Protein 4AIE (pdb70)

Solvent-accessible surface area: 21233 Å² total; per-residue (Å²): 114,55,58,30,44,54,3,0,0,0,2,0,4,2,21,5,0,15,10,63,109,39,64,0,35,0,8,0,66,0,0,24,75,66,2,108,19,0,74,99,1,22,5,33,0,0,4,1,1,4,0,8,65,20,60,29,51,9,10,6,12,0,0,14,53,10,76,27,16,15,110,64,7,23,78,49,71,24,0,59,62,0,18,59,78,0,160,119,34,142,2,86,3,0,2,1,5,1,0,0,2,0,0,27,113,14,130,25,0,71,29,0,93,118,20,122,146,34,141,26,17,81,1,4,11,20,80,84,49,69,117,168,86,62,24,34,105,20,133,10,45,7,40,39,32,0,9,84,90,17,140,213,28,23,23,23,14,1,5,0,26,4,48,62,1,0,0,0,18,5,144,21,94,95,0,27,89,78,0,3,83,12,0,35,72,2,7,106,55,55,8,3,0,1,1,0,12,17,0,6,2,2,3,21,46,7,92,142,80,46,64,53,54,5,97,92,1,26,60,16,0,49,63,0,15,155,38,11,10,38,184,84,116,20,0,2,0,0,6,0,100,61,8,66,18,68,35,2,44,70,0,4,26,89,114,81,109,5,8,11,0,5,4,31,6,53,20,15,60,23,8,35,60,117,91,120,94,47,22,20,49,65,116,34,66,42,3,73,1,22,138,12,16,21,75,7,7,54,140,7,65,40,122,90,6,14,5,4,12,26,8,7,4,3,19,6,4,2,5,5,30,35,18,24,28,47,138,135,67,37,46,47,0,4,7,0,3,0,0,0,4,0,1,2,12,0,0,0,5,0,2,10,0,7,0,5,2,4,8,18,10,94,13,186,52,42,119,72,12,54,0,29,24,0,54,49,7,13,83,78,20,72,92,109,65,101,83,86,134,94,5,17,81,4,5,28,37,3,0,21,8,6,2,3,14,0,4,1,7,30,57,110,136,23,0,21,0,8,151,62,121,21,64,12,68,19,7,107,48,43,109,120,12,2,6,99,57,12,54,83,65,115,97,11,4,0,53,12,4,51,92,0,2,115,25,1,78,104,35,87,10,0,7,61,0,95,16,43,67,20,90,155,28,93,86,13,0,0,0,0,36,1,55,48,135,124,131,77,15,0,0,0,0,0,2,8,82,109,106,28,69,4,91,14,135,28,101,16,106,20,26,8,25,13,39,116,112,61,120,57,0,72,110,15,66,0,91,19,6,1,0,2,0,0,91,32,135

InterPro domains:
  IPR006047 Glycosyl hydrolase family 13, catalytic domain [PF00128] (12-466)
  IPR006047 Glycosyl hydrolase family 13, catalytic domain [SM00642] (12-405)
  IPR013780 Glycosyl hydrolase, all-beta [G3DSA:2.60.40.1180] (467-539)
  IPR017853 Glycoside hydrolase superfamily [SSF51445] (3-462)
  IPR045857 Oligo-1,6-glucosidase, domain 2 [G3DSA:3.90.400.10] (104-173)
  IPR056300 Alpha-amylase SusG-like, C-terminal domain [PF23915] (478-534)

Nearest PDB structures (foldseek):
  4aie-assembly1_A  TM=1.002E+00  e=0.000E+00  Lactobacillus acidophilus NCFM
  5do8-assembly1_C  TM=9.602E-01  e=3.079E-74  Listeria monocytogenes EGD-e
  5brp-assembly1_A  TM=9.599E-01  e=5.344E-71  Bacillus licheniformis DSM 13 = ATCC 14580
  5brq-assembly4_D  TM=9.442E-01  e=9.841E-69  Bacillus licheniformis DSM 13 = ATCC 14580
  6k5p-assembly1_A  TM=8.358E-01  e=3.537E-47  Culex quinquefasciatus

Foldseek 3Di:
DQPLLLFAEEEDAQQFEFDDDFPQGGALVRVLVCLVVVLLLPGQEYEYEAQAAAPCLQHRLAHQDLPWGHPVHPGVVSVLVSQVSNVVSNYFYAYAQRAQWHFCNHPLNVQLLVEDPRPSVLQWAKAAADPPHALDQDAALLGDHQWDARVPHRITTGHNYDPRTTGTQLVDPVNLLVSLVSLQVVLVSRGQYYEYEQLQQNLADVNVPRGGPHPCSLVSQQVSLVSHCLPPSHAYEYEHAPDDLVNQLSQCFNVSRGGPTYDYNVCQCQFADPPDDLLRGHAHDLLVVLVVLVCNQPVHDPVGGAYEFEDDDLQWFQNCQQQHPCPPCQFLLLLLSLQVGLLTEHHYYHYQLSLQRQHFAADQDDVLDDRSSLNSVLVVVVVVPDDNRSSSVSCSNTNSVRSRAHAQAAQDDQNNNHPDQHPHGHRPVSHCGHNVNQVVDCLGSSVSSSVSSVCSNPPCLSSDFHWAWDPDADSQKGKIWGHDPPWIKIKIWGSFQAKGKFADPWQWDWDDWNDPDDRDRHIDIAHGGTITMTTTD

Sequence (537 aa):
ASWWKNNAVVYQVYPKSFQDSNGDGIGDLQGIISRLDYLEKLGIDAIWLSPVYQSPGVDNGYDISDYEAIDPQYGTMADMDELISKAKEHHIKIVMDLVVNHTSDQHKWFVEAKKGKDNQYRDYYIWRDPVDEHEPNDLKSAFSGSAWKYDERSGQYYLHFFADQQPDLNWQNTELRQKIYNMMNFWLDKGIGGFRMDVIELIGKDPDKNIRENGPMLHPYLQEMNKATFGKRDVMTVGETWNATPKIAEEYSDPDRHELSMVFQFENQSLDQQPGKEKWDLKPLDLGELKKVLVKWQTKIDFDHAWNSLFWENHDIPRVISRWGNDQEYRVQCAKMFAIILHMMHGTPYIFNGEEIGMTNCPVKNIDEVEDIESINMYNERLAEGYDEEELIHAINVKGRDNARRPMQWNDEKNAGFSEVDPWLSVNPNYKDINVENALADPNSIFYTYQKLIKLRHENPIVVDGDFSLVSNTQDAVLAYYRILNDKKWLVVANLSNEEQNFVSNDQIETILSNYPERNNVQNITLKPYEAFISKVI

CATH classification: 3.20.20.80 (+2 more: 3.90.400.10, 2.60.40.1180)

Radius of gyration: 23.23 Å; Cα contacts (8 Å, |Δi|>4): 1194; chains: 1; bounding box: 54×50×75 Å

Structure (mmCIF, N/CA/C/O backbone):
data_4AIE
#
_entry.id   4AIE
#
_cell.length_a   55.830
_cell.length_b   107.250
_cell.length_c   103.610
_cell.angle_alpha   90.00
_cell.angle_beta   90.00
_cell.angle_gamma   90.00
#
_symmetry.space_group_name_H-M   'P 21 21 2'
#
loop_
_entity.id
_entity.type
_entity.pdbx_description
1 polymer 'GLUCAN 1,6-ALPHA-GLUCOSIDASE'
2 non-polymer '2-(N-MORPHOLINO)-ETHANESULFONIC ACID'
3 non-polymer 'CALCIUM ION'
4 non-polymer GLYCEROL
5 water water
#
loop_
_atom_site.group_PDB
_atom_site.id
_atom_site.type_symbol
_atom_site.label_atom_id
_atom_site.label_alt_id
_atom_site.label_comp_id
_atom_site.label_asym_id
_atom_site.label_entity_id
_atom_site.label_seq_id
_atom_site.pdbx_PDB_ins_code
_atom_site.Cartn_x
_atom_site.Cartn_y
_atom_site.Cartn_z
_atom_site.occupancy
_atom_site.B_iso_or_equiv
_atom_site.auth_seq_id
_atom_site.auth_comp_id
_atom_site.auth_asym_id
_atom_site.auth_atom_id
_atom_site.pdbx_PDB_model_num
ATOM 1 N N . ALA A 1 4 ? -18.293 14.936 15.974 1.00 45.87 2 ALA A N 1
ATOM 2 C CA . ALA A 1 4 ? -16.871 14.801 16.294 1.00 65.43 2 ALA A CA 1
ATOM 3 C C . ALA A 1 4 ? -16.403 15.966 17.159 1.00 42.85 2 ALA A C 1
ATOM 4 O O . ALA A 1 4 ? -16.651 17.134 16.838 1.00 38.85 2 ALA A O 1
ATOM 10 N N . SER A 1 5 ? -15.720 15.645 18.252 1.00 32.03 3 SER A N 1
ATOM 11 C CA . SER A 1 5 ? -15.270 16.684 19.173 1.00 44.85 3 SER A CA 1
ATOM 12 C C . SER A 1 5 ? -14.376 17.690 18.452 1.00 22.00 3 SER A C 1
ATOM 13 O O . SER A 1 5 ? -13.536 17.333 17.622 1.00 24.38 3 SER A O 1
ATOM 21 N N . TRP A 1 6 ? -14.583 18.959 18.773 1.00 18.27 4 TRP A N 1
ATOM 22 C CA . TRP A 1 6 ? -14.079 20.050 17.965 1.00 21.10 4 TRP A CA 1
ATOM 23 C C . TRP A 1 6 ? -12.551 20.013 17.813 1.00 16.57 4 TRP A C 1
ATOM 24 O O . TRP A 1 6 ? -12.032 20.440 16.792 1.00 17.23 4 TRP A O 1
ATOM 45 N N . TRP A 1 7 ? -11.842 19.492 18.816 1.00 10.92 5 TRP A N 1
ATOM 46 C CA . TRP A 1 7 ? -10.367 19.550 18.790 1.00 14.21 5 TRP A CA 1
ATOM 47 C C . TRP A 1 7 ? -9.723 18.519 17.855 1.00 11.25 5 TRP A C 1
ATOM 48 O O . TRP A 1 7 ? -8.538 18.636 17.526 1.00 11.96 5 TRP A O 1
ATOM 69 N N . LYS A 1 8 ? -10.498 17.531 17.417 1.00 11.17 6 LYS A N 1
ATOM 70 C CA . LYS A 1 8 ? -10.018 16.564 16.426 1.00 15.81 6 LYS A CA 1
ATOM 71 C C . LYS A 1 8 ? -9.678 17.240 15.122 1.00 17.40 6 LYS A C 1
ATOM 72 O O . LYS A 1 8 ? -8.769 16.809 14.421 1.00 14.17 6 LYS A O 1
ATOM 91 N N . ASN A 1 9 ? -10.437 18.292 14.829 1.00 12.49 7 ASN A N 1
ATOM 92 C CA A ASN A 1 9 ? -10.351 19.038 13.576 0.60 20.26 7 ASN A CA 1
ATOM 93 C CA B ASN A 1 9 ? -10.337 19.036 13.579 0.40 20.23 7 ASN A CA 1
ATOM 94 C C . ASN A 1 9 ? -9.491 20.305 13.703 1.00 18.62 7 ASN A C 1
ATOM 95 O O . ASN A 1 9 ? -9.282 21.015 12.723 1.00 15.12 7 ASN A O 1
ATOM 114 N N . ALA A 1 10 ? -9.012 20.593 14.916 1.00 9.33 8 ALA A N 1
ATOM 115 C CA . ALA A 1 10 ? -8.409 21.877 15.226 1.00 10.14 8 ALA A CA 1
ATOM 116 C C . ALA A 1 10 ? -6.919 21.948 14.997 1.00 11.36 8 ALA A C 1
ATOM 117 O O . ALA A 1 10 ? -6.226 20.947 15.002 1.00 12.25 8 ALA A O 1
ATOM 124 N N . VAL A 1 11 ? -6.438 23.170 14.844 1.00 14.85 9 VAL A N 1
ATOM 125 C CA . VAL A 1 11 ? -5.022 23.455 14.940 1.00 12.66 9 VAL A CA 1
ATOM 126 C C . VAL A 1 11 ? -4.824 24.428 16.102 1.00 11.52 9 VAL A C 1
ATOM 127 O O . VAL A 1 11 ? -5.518 25.455 16.217 1.00 9.35 9 VAL A O 1
ATOM 140 N N . VAL A 1 12 ? -3.902 24.070 16.988 1.00 9.89 10 VAL A N 1
ATOM 141 C CA . VAL A 1 12 ? -3.616 24.864 18.178 1.00 8.56 10 VAL A CA 1
ATOM 142 C C . VAL A 1 12 ? -2.338 25.664 17.995 1.00 7.88 10 VAL A C 1
ATOM 143 O O . VAL A 1 12 ? -1.387 25.172 17.401 1.00 9.99 10 VAL A O 1
ATOM 156 N N . TYR A 1 13 ? -2.339 26.909 18.486 1.00 9.03 11 TYR A N 1
ATOM 157 C CA . TYR A 1 13 ? -1.183 27.809 18.399 1.00 7.89 11 TYR A CA 1
ATOM 158 C C . TYR A 1 13 ? -0.739 28.175 19.815 1.00 7.42 11 TYR A C 1
ATOM 159 O O . TYR A 1 13 ? -1.557 28.625 20.630 1.00 7.82 11 TYR A O 1
ATOM 177 N N . GLN A 1 14 ? 0.529 27.941 20.140 1.00 8.89 12 GLN A N 1
ATOM 178 C CA . GLN A 1 14 ? 1.016 28.274 21.480 1.00 7.84 12 GLN A CA 1
ATOM 179 C C . GLN A 1 14 ? 1.591 29.685 21.532 1.00 9.40 12 GLN A C 1
ATOM 180 O O . GLN A 1 14 ? 2.529 30.024 20.795 1.00 9.64 12 GLN A O 1
ATOM 194 N N . VAL A 1 15 ? 1.013 30.509 22.396 1.00 7.78 13 VAL A N 1
ATOM 195 C CA . VAL A 1 15 ? 1.564 31.827 22.681 1.00 9.46 13 VAL A CA 1
ATOM 196 C C . VAL A 1 15 ? 2.323 31.772 23.991 1.00 14.16 13 VAL A C 1
ATOM 197 O O . VAL A 1 15 ? 1.776 31.350 25.011 1.00 9.89 13 VAL A O 1
ATOM 210 N N . TYR A 1 16 ? 3.596 32.161 23.937 1.00 12.59 14 TYR A N 1
ATOM 211 C CA . TYR A 1 16 ? 4.410 32.402 25.133 1.00 11.78 14 TYR A CA 1
ATOM 212 C C . TYR A 1 16 ? 4.279 33.900 25.486 1.00 13.28 14 TYR A C 1
ATOM 213 O O . TYR A 1 16 ? 4.882 34.740 24.843 1.00 13.52 14 TYR A O 1
ATOM 231 N N . PRO A 1 17 ? 3.467 34.236 26.501 1.00 9.51 15 PRO A N 1
ATOM 232 C CA . PRO A 1 17 ? 2.948 35.615 26.582 1.00 7.57 15 PRO A CA 1
ATOM 233 C C . PRO A 1 17 ? 4.007 36.701 26.809 1.00 10.69 15 PRO A C 1
ATOM 234 O O . PRO A 1 17 ? 3.858 37.801 26.262 1.00 8.36 15 PRO A O 1
ATOM 245 N N . LYS A 1 18 ? 5.041 36.406 27.591 1.00 10.37 16 LYS A N 1
ATOM 246 C CA . LYS A 1 18 ? 6.096 37.377 27.881 1.00 18.17 16 LYS A CA 1
ATOM 247 C C . LYS A 1 18 ? 6.796 37.825 26.628 1.00 10.60 16 LYS A C 1
ATOM 248 O O . LYS A 1 18 ? 7.420 38.883 26.623 1.00 13.34 16 LYS A O 1
ATOM 267 N N . SER A 1 19 ? 6.781 36.975 25.611 1.00 11.77 17 SER A N 1
ATOM 268 C CA . SER A 1 19 ? 7.550 37.222 24.395 1.00 9.82 17 SER A CA 1
ATOM 269 C C . SER A 1 19 ? 6.717 37.449 23.130 1.00 10.87 17 SER A C 1
ATOM 270 O O . SER A 1 19 ? 7.276 37.503 22.029 1.00 14.61 17 SER A O 1
ATOM 278 N N . PHE A 1 20 ? 5.399 37.561 23.252 1.00 10.00 18 PHE A N 1
ATOM 279 C CA . PHE A 1 20 ? 4.570 37.654 22.051 1.00 7.25 18 PHE A CA 1
ATOM 280 C C . PHE A 1 20 ? 4.398 39.099 21.546 1.00 12.58 18 PHE A C 1
ATOM 281 O O . PHE A 1 20 ? 4.827 39.427 20.446 1.00 12.22 18 PHE A O 1
ATOM 298 N N . GLN A 1 21 ? 3.809 39.963 22.361 1.00 14.13 19 GLN A N 1
ATOM 299 C CA . GLN A 1 21 ? 3.585 41.361 21.976 1.00 10.99 19 GLN A CA 1
ATOM 300 C C . GLN A 1 21 ? 3.416 42.278 23.193 1.00 13.64 19 GLN A C 1
ATOM 301 O O . GLN A 1 21 ? 2.445 42.147 23.966 1.00 14.49 19 GLN A O 1
ATOM 315 N N . ASP A 1 22 ? 4.376 43.181 23.374 1.00 14.89 20 ASP A N 1
ATOM 316 C CA . ASP A 1 22 ? 4.305 44.245 24.388 1.00 13.25 20 ASP A CA 1
ATOM 317 C C . ASP A 1 22 ? 3.374 45.307 23.830 1.00 17.88 20 ASP A C 1
ATOM 318 O O . ASP A 1 22 ? 3.476 45.669 22.657 1.00 16.30 20 ASP A O 1
ATOM 327 N N . SER A 1 23 ? 2.443 45.790 24.645 1.00 21.69 21 SER A N 1
ATOM 328 C CA . SER A 1 23 ? 1.533 46.828 24.177 1.00 23.01 21 SER A CA 1
ATOM 329 C C . SER A 1 23 ? 1.609 48.080 25.030 1.00 26.19 21 SER A C 1
ATOM 330 O O . SER A 1 23 ? 0.974 49.080 24.702 1.00 25.17 21 SER A O 1
ATOM 338 N N . ASN A 1 24 ? 2.388 48.047 26.111 1.00 21.32 22 ASN A N 1
ATOM 339 C CA . ASN A 1 24 ? 2.425 49.192 27.008 1.00 20.90 22 ASN A CA 1
ATOM 340 C C . ASN A 1 24 ? 3.844 49.658 27.383 1.00 25.90 22 ASN A C 1
ATOM 341 O O . ASN A 1 24 ? 4.015 50.430 28.306 1.00 31.14 22 ASN A O 1
ATOM 352 N N . GLY A 1 25 ? 4.854 49.175 26.673 1.00 23.52 23 GLY A N 1
ATOM 353 C CA . GLY A 1 25 ? 6.183 49.758 26.741 1.00 17.56 23 GLY A CA 1
ATOM 354 C C . GLY A 1 25 ? 7.023 49.384 27.936 1.00 21.21 23 GLY A C 1
ATOM 355 O O . GLY A 1 25 ? 7.827 50.185 28.398 1.00 22.81 23 GLY A O 1
ATOM 359 N N . ASP A 1 26 ? 6.849 48.183 28.467 1.00 17.83 24 ASP A N 1
ATOM 360 C CA . ASP A 1 26 ? 7.718 47.742 29.541 1.00 17.89 24 ASP A CA 1
ATOM 361 C C . ASP A 1 26 ? 8.632 46.612 29.079 1.00 15.67 24 ASP A C 1
ATOM 362 O O . ASP A 1 26 ? 9.362 46.075 29.875 1.00 14.41 24 ASP A O 1
ATOM 371 N N . GLY A 1 27 ? 8.593 46.239 27.799 1.00 19.34 25 GLY A N 1
ATOM 372 C CA . GLY A 1 27 ? 9.508 45.220 27.308 1.00 17.01 25 GLY A CA 1
ATOM 373 C C . GLY A 1 27 ? 9.053 43.796 27.589 1.00 14.87 25 GLY A C 1
ATOM 374 O O . GLY A 1 27 ? 9.783 42.835 27.329 1.00 15.28 25 GLY A O 1
ATOM 378 N N . ILE A 1 28 ? 7.846 43.667 28.120 1.00 16.92 26 ILE A N 1
ATOM 379 C CA . ILE A 1 28 ? 7.269 42.371 28.453 1.00 17.95 26 ILE A CA 1
ATOM 380 C C . ILE A 1 28 ? 5.981 42.177 27.682 1.00 15.43 26 ILE A C 1
ATOM 381 O O . ILE A 1 28 ? 5.139 43.029 27.709 1.00 17.40 26 ILE A O 1
ATOM 397 N N . GLY A 1 29 ? 5.813 41.070 26.973 1.00 16.11 27 GLY A N 1
ATOM 398 C CA . GLY A 1 29 ? 4.538 40.814 26.316 1.00 15.02 27 GLY A CA 1
ATOM 399 C C . GLY A 1 29 ? 3.365 40.731 27.292 1.00 11.09 27 GLY A C 1
ATOM 400 O O . GLY A 1 29 ? 3.517 40.290 28.414 1.00 12.32 27 GLY A O 1
ATOM 404 N N . ASP A 1 30 ? 2.183 41.139 26.847 1.00 13.15 28 ASP A N 1
ATOM 405 C CA . ASP A 1 30 ? 1.029 41.225 27.725 1.00 11.86 28 ASP A CA 1
ATOM 406 C C . ASP A 1 30 ? -0.265 40.822 27.005 1.00 14.60 28 ASP A C 1
ATOM 407 O O . ASP A 1 30 ? -0.277 40.557 25.803 1.00 9.41 28 ASP A O 1
ATOM 416 N N . LEU A 1 31 ? -1.355 40.786 27.761 1.00 12.34 29 LEU A N 1
ATOM 417 C CA . LEU A 1 31 ? -2.624 40.298 27.251 1.00 12.26 29 LEU A CA 1
ATOM 418 C C . LEU A 1 31 ? -3.228 41.196 26.178 1.00 15.36 29 LEU A C 1
ATOM 419 O O . LEU A 1 31 ? -3.804 40.705 25.197 1.00 12.27 29 LEU A O 1
ATOM 435 N N . GLN A 1 32 ? -3.102 42.509 26.342 1.00 13.38 30 GLN A N 1
ATOM 436 C CA . GLN A 1 32 ? -3.646 43.411 25.341 1.00 13.39 30 GLN A CA 1
ATOM 437 C C . GLN A 1 32 ? -2.853 43.230 24.043 1.00 12.88 30 GLN A C 1
ATOM 438 O O . GLN A 1 32 ? -3.403 43.340 22.946 1.00 13.82 30 GLN A O 1
ATOM 452 N N . GLY A 1 33 ? -1.563 42.923 24.175 1.00 13.65 31 GLY A N 1
ATOM 453 C CA . GLY A 1 33 ? -0.727 42.658 23.014 1.00 14.24 31 GLY A CA 1
ATOM 454 C C . GLY A 1 33 ? -1.244 41.461 22.237 1.00 13.85 31 GLY A C 1
ATOM 455 O O . GLY A 1 33 ? -1.322 41.500 20.999 1.00 11.79 31 GLY A O 1
ATOM 459 N N . ILE A 1 34 ? -1.634 40.404 22.953 1.00 12.61 32 ILE A N 1
ATOM 460 C CA . ILE A 1 34 ? -2.165 39.210 22.291 1.00 10.12 32 ILE A CA 1
ATOM 461 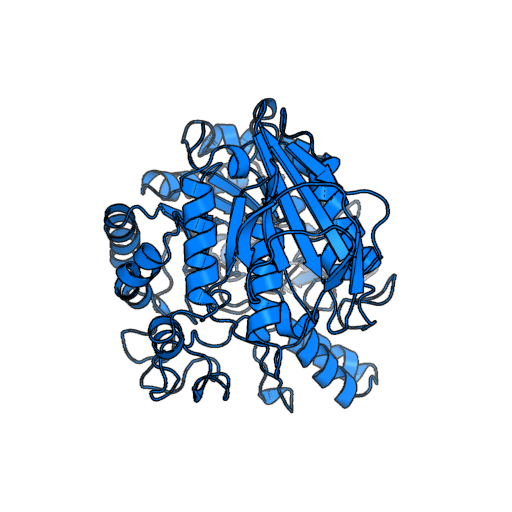C C . ILE A 1 34 ? -3.471 39.572 21.609 1.00 12.49 32 ILE A C 1
ATOM 462 O O . ILE A 1 34 ? -3.680 39.234 20.453 1.00 12.03 32 ILE A O 1
ATOM 478 N N . ILE A 1 35 ? -4.343 40.273 22.324 1.00 10.23 33 ILE A N 1
ATOM 479 C CA . ILE A 1 35 ? -5.587 40.739 21.745 1.00 12.05 33 ILE A CA 1
ATOM 480 C C . ILE A 1 35 ? -5.347 41.502 20.425 1.00 15.22 33 ILE A C 1
ATOM 481 O O . ILE A 1 35 ? -6.076 41.310 19.452 1.00 12.18 33 ILE A O 1
ATOM 497 N N . SER A 1 36 ? -4.309 42.337 20.378 1.00 13.06 34 SER A N 1
ATOM 498 C CA . SER A 1 36 ? -4.070 43.154 19.203 1.00 12.42 34 SER A CA 1
ATOM 499 C C . SER A 1 36 ? -3.592 42.319 18.022 1.00 18.04 34 SER A C 1
ATOM 500 O O . SER A 1 36 ? -3.494 42.832 16.920 1.00 17.01 34 SER A O 1
ATOM 508 N N . ARG A 1 37 ? -3.275 41.038 18.241 1.00 13.12 35 ARG A N 1
ATOM 509 C CA . ARG A 1 37 ? -2.796 40.193 17.144 1.00 10.91 35 ARG A CA 1
ATOM 510 C C . ARG A 1 37 ? -3.781 39.056 16.778 1.00 16.22 35 ARG A C 1
ATOM 511 O O . ARG A 1 37 ? -3.425 38.109 16.038 1.00 14.42 35 ARG A O 1
ATOM 532 N N . LEU A 1 38 ? -5.011 39.141 17.279 1.00 15.03 36 LEU A N 1
ATOM 533 C CA . LEU A 1 38 ? -6.010 38.118 16.973 1.00 11.23 36 LEU A CA 1
ATOM 534 C C . LEU A 1 38 ? -6.395 38.068 15.473 1.00 12.90 36 LEU A C 1
ATOM 535 O O . LEU A 1 38 ? -6.734 36.997 14.966 1.00 14.37 36 LEU A O 1
ATOM 551 N N . ASP A 1 39 ? -6.340 39.209 14.773 1.00 9.95 37 ASP A N 1
ATOM 552 C CA . ASP A 1 39 ? -6.638 39.253 13.325 1.00 14.66 37 ASP A CA 1
ATOM 553 C C . ASP A 1 39 ? -5.625 38.406 12.574 1.00 14.87 37 ASP A C 1
ATOM 554 O O . ASP A 1 39 ? -5.980 37.652 11.668 1.00 14.26 37 ASP A O 1
ATOM 563 N N . TYR A 1 40 ? -4.358 38.562 12.956 1.00 13.53 38 TYR A N 1
ATOM 564 C CA . TYR A 1 40 ? -3.276 37.776 12.391 1.00 14.90 38 TYR A CA 1
ATOM 565 C C . TYR A 1 40 ? -3.486 36.281 12.621 1.00 11.86 38 TYR A C 1
ATOM 566 O O . TYR A 1 40 ? -3.379 35.480 11.699 1.00 13.97 38 TYR A O 1
ATOM 584 N N . LEU A 1 41 ? -3.782 35.888 13.850 1.00 14.56 39 LEU A N 1
ATOM 585 C CA . LEU A 1 41 ? -3.991 34.470 14.129 1.00 11.03 39 LEU A CA 1
ATOM 586 C C . LEU A 1 41 ? -5.202 33.902 13.382 1.00 11.62 39 LEU A C 1
ATOM 587 O O . LEU A 1 41 ? -5.204 32.733 12.989 1.00 11.05 39 LEU A O 1
ATOM 603 N N . GLU A 1 42 ? -6.238 34.719 13.178 1.00 13.64 40 GLU A N 1
ATOM 604 C CA . GLU A 1 42 ? -7.389 34.250 12.426 1.00 9.31 40 GLU A CA 1
ATOM 605 C C . GLU A 1 42 ? -6.990 34.105 10.964 1.00 13.04 40 GLU A C 1
ATOM 606 O O . GLU A 1 42 ? -7.393 33.171 10.301 1.00 10.17 40 GLU A O 1
ATOM 618 N N . LYS A 1 43 ? -6.167 35.010 10.469 1.00 12.02 41 LYS A N 1
ATOM 619 C CA . LYS A 1 43 ? -5.689 34.895 9.094 1.00 14.88 41 LYS A CA 1
ATOM 620 C C . LYS A 1 43 ? -4.945 33.583 8.909 1.00 14.27 41 LYS A C 1
ATOM 621 O O . LYS A 1 43 ? -5.122 32.872 7.898 1.00 9.31 41 LYS A O 1
ATOM 640 N N . LEU A 1 44 ? -4.103 33.245 9.883 1.00 10.73 42 LEU A N 1
ATOM 641 C CA . LEU A 1 44 ? -3.355 31.996 9.800 1.00 7.85 42 LEU A CA 1
ATOM 642 C C . LEU A 1 44 ? -4.367 30.844 9.820 1.00 12.74 42 LEU A C 1
ATOM 643 O O . LEU A 1 44 ? -4.206 29.834 9.111 1.00 12.38 42 LEU A O 1
ATOM 659 N N . GLY A 1 45 ? -5.421 31.013 10.621 1.00 8.43 43 GLY A N 1
ATOM 660 C CA . GLY A 1 45 ? -6.539 30.079 10.629 1.00 11.90 43 GLY A CA 1
ATOM 661 C C . GLY A 1 45 ? -6.579 29.130 11.819 1.00 13.49 43 GLY A C 1
ATOM 662 O O . GLY A 1 45 ? -7.260 28.110 11.777 1.00 12.72 43 GLY A O 1
ATOM 666 N N . ILE A 1 46 ? -5.853 29.448 12.885 1.00 10.52 44 ILE A N 1
ATOM 667 C CA . ILE A 1 46 ? -5.812 28.554 14.042 1.00 10.06 44 ILE A CA 1
ATOM 668 C C . ILE A 1 46 ? -7.113 28.632 14.851 1.00 9.27 44 ILE A C 1
ATOM 669 O O . ILE A 1 46 ? -7.861 29.602 14.760 1.00 10.33 44 ILE A O 1
ATOM 685 N N . ASP A 1 47 ? -7.391 27.574 15.598 1.00 11.91 45 ASP A N 1
ATOM 686 C CA . ASP A 1 47 ? -8.679 27.381 16.273 1.00 11.32 45 ASP A CA 1
ATOM 687 C C . ASP A 1 47 ? -8.621 27.579 17.771 1.00 11.61 45 ASP A C 1
ATOM 688 O O . ASP A 1 47 ? -9.654 27.714 18.441 1.00 10.15 45 ASP A O 1
ATOM 697 N N . ALA A 1 48 ? -7.419 27.544 18.314 1.00 10.00 46 ALA A N 1
ATOM 698 C CA . ALA A 1 48 ? -7.245 27.709 19.750 1.00 10.18 46 ALA A CA 1
ATOM 699 C C . ALA A 1 48 ? -5.833 28.186 20.056 1.00 8.96 46 ALA A C 1
ATOM 700 O O . ALA A 1 48 ? -4.877 27.807 19.372 1.00 11.73 46 ALA A O 1
ATOM 707 N N . ILE A 1 49 ? -5.719 29.031 21.073 1.00 8.41 47 ILE A N 1
ATOM 708 C CA . ILE A 1 49 ? -4.422 29.441 21.584 1.00 12.74 47 ILE A CA 1
ATOM 709 C C . ILE A 1 49 ? -4.152 28.700 22.879 1.00 9.60 47 ILE A C 1
ATOM 710 O O . ILE A 1 49 ? -4.919 28.831 23.833 1.00 8.44 47 ILE A O 1
ATOM 726 N N . TRP A 1 50 ? -3.076 27.912 22.926 1.00 11.23 48 TRP A N 1
ATOM 727 C CA . TRP A 1 50 ? -2.529 27.493 24.226 1.00 7.47 48 TRP A CA 1
ATOM 728 C C . TRP A 1 50 ? -1.706 28.647 24.767 1.00 9.41 48 TRP A C 1
ATOM 729 O O . TRP A 1 50 ? -0.668 29.009 24.217 1.00 8.32 48 TRP A O 1
ATOM 750 N N . LEU A 1 51 ? -2.206 29.237 25.845 1.00 9.34 49 LEU A N 1
ATOM 751 C CA . LEU A 1 51 ? -1.570 30.359 26.489 1.00 10.84 49 LEU A CA 1
ATOM 752 C C . LEU A 1 51 ? -0.674 29.837 27.632 1.00 11.63 49 LEU A C 1
ATOM 753 O O . LEU A 1 51 ? -1.158 29.226 28.570 1.00 9.84 49 LEU A O 1
ATOM 769 N N . SER A 1 52 ? 0.632 30.036 27.531 1.00 9.78 50 SER A N 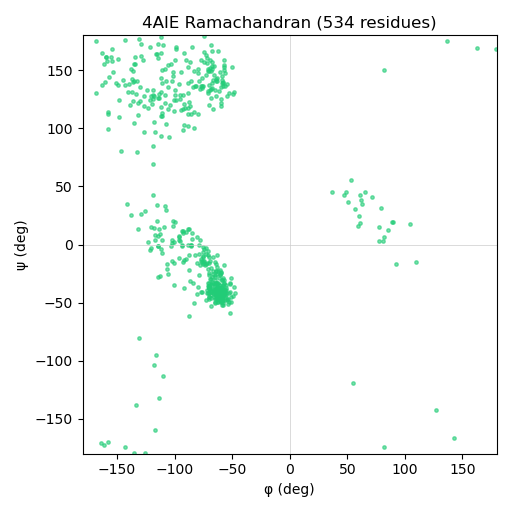1
ATOM 770 C CA . SER A 1 52 ? 1.520 29.712 28.651 1.00 11.32 50 SER A CA 1
ATOM 771 C C . SER A 1 52 ? 1.129 30.600 29.825 1.00 9.71 50 SER A C 1
ATOM 772 O O . SER A 1 52 ? 0.368 31.550 29.651 1.00 8.76 50 SER A O 1
ATOM 780 N N . PRO A 1 53 ? 1.624 30.276 31.033 1.00 8.76 51 PRO A N 1
ATOM 781 C CA . PRO A 1 53 ? 1.026 30.807 32.270 1.00 10.77 51 PRO A CA 1
ATOM 782 C C . PRO A 1 53 ? 1.080 32.339 32.362 1.00 12.20 51 PRO A C 1
ATOM 783 O O . PRO A 1 53 ? 2.127 32.938 32.112 1.00 9.93 51 PRO A O 1
ATOM 794 N N . VAL A 1 54 ? -0.055 32.944 32.699 1.00 8.39 52 VAL A N 1
ATOM 795 C CA . VAL A 1 54 ? -0.136 34.374 32.972 1.00 9.80 52 VAL A CA 1
ATOM 796 C C . VAL A 1 54 ? -0.585 34.667 34.414 1.00 11.96 52 VAL A C 1
ATOM 797 O O . VAL A 1 54 ? -0.931 35.798 34.741 1.00 12.51 52 VAL A O 1
ATOM 810 N N . TYR A 1 55 ? -0.544 33.658 35.277 1.00 10.73 53 TYR A N 1
ATOM 811 C CA . TYR A 1 55 ? -0.950 33.828 36.668 1.00 9.63 53 TYR A CA 1
ATOM 812 C C . TYR A 1 55 ? 0.132 34.542 37.464 1.00 12.16 53 TYR A C 1
ATOM 813 O O . TYR A 1 55 ? 1.317 34.510 37.099 1.00 10.24 53 TYR A O 1
ATOM 831 N N . GLN A 1 56 ? -0.278 35.131 38.583 1.00 9.88 54 GLN A N 1
ATOM 832 C CA . GLN A 1 56 ? 0.641 35.725 39.542 1.00 9.72 54 GLN A CA 1
ATOM 833 C C . GLN A 1 56 ? 1.775 34.746 39.852 1.00 9.00 54 GLN A C 1
ATOM 834 O O . GLN A 1 56 ? 1.536 33.571 40.135 1.00 10.83 54 GLN A O 1
ATOM 848 N N . SER A 1 57 ? 3.004 35.241 39.796 1.00 10.49 55 SER A N 1
ATOM 849 C CA . SER A 1 57 ? 4.191 34.389 39.803 1.00 8.36 55 SER A CA 1
ATOM 850 C C . SER A 1 57 ? 5.430 35.234 40.028 1.00 11.73 55 SER A C 1
ATOM 851 O O . SER A 1 57 ? 5.604 36.224 39.351 1.00 10.66 55 SER A O 1
ATOM 859 N N . PRO A 1 58 ? 6.299 34.831 40.977 1.00 12.49 56 PRO A N 1
ATOM 860 C CA . PRO A 1 58 ? 7.608 35.484 41.149 1.00 15.72 56 PRO A CA 1
ATOM 861 C C . PRO A 1 58 ? 8.540 35.298 39.939 1.00 16.09 56 PRO A C 1
ATOM 862 O O . PRO A 1 58 ? 9.525 36.004 39.850 1.00 12.75 56 PRO A O 1
ATOM 873 N N . GLY A 1 59 ? 8.257 34.369 39.028 1.00 11.33 57 GLY A N 1
ATOM 874 C CA . GLY A 1 59 ? 9.033 34.303 37.796 1.00 10.77 57 GLY A CA 1
ATOM 875 C C . GLY A 1 59 ? 10.335 33.505 37.868 1.00 14.24 57 GLY A C 1
ATOM 876 O O . GLY A 1 59 ? 11.135 33.583 36.958 1.00 14.32 57 GLY A O 1
ATOM 880 N N . VAL A 1 60 ? 10.547 32.729 38.926 1.00 11.27 58 VAL A N 1
ATOM 881 C CA . VAL A 1 60 ? 11.773 31.943 39.052 1.00 13.13 58 VAL A CA 1
ATOM 882 C C . VAL A 1 60 ? 11.860 30.975 37.875 1.00 14.92 58 VAL A C 1
ATOM 883 O O . VAL A 1 60 ? 12.935 30.739 37.337 1.00 8.50 58 VAL A O 1
ATOM 896 N N . ASP A 1 61 ? 10.720 30.416 37.477 1.00 9.82 59 ASP A N 1
ATOM 897 C CA . ASP A 1 61 ? 10.658 29.571 36.277 1.00 9.52 59 ASP A CA 1
ATOM 898 C C . ASP A 1 61 ? 9.710 30.213 35.270 1.00 14.27 59 ASP A C 1
ATOM 899 O O . ASP A 1 61 ? 8.887 29.535 34.653 1.00 9.21 59 ASP A O 1
ATOM 908 N N . ASN A 1 62 ? 9.826 31.533 35.132 1.00 8.87 60 ASN A N 1
ATOM 909 C CA . ASN A 1 62 ? 9.088 32.301 34.133 1.00 10.69 60 ASN A CA 1
ATOM 910 C C . ASN A 1 62 ? 7.607 31.993 34.038 1.00 14.86 60 ASN A C 1
ATOM 911 O O . ASN A 1 62 ? 7.041 31.899 32.939 1.00 13.43 60 ASN A O 1
ATOM 922 N N . GLY A 1 63 ? 6.978 31.848 35.194 1.00 11.15 61 GLY A N 1
ATOM 923 C CA . GLY A 1 63 ? 5.532 31.728 35.262 1.00 8.15 61 GLY A CA 1
ATOM 924 C C . GLY A 1 63 ? 5.036 30.346 35.657 1.00 8.95 61 GLY A C 1
ATOM 925 O O . GLY A 1 63 ? 3.867 30.190 35.997 1.00 7.05 61 GLY A O 1
ATOM 929 N N . TYR A 1 64 ? 5.898 29.327 35.593 1.00 8.76 62 TYR A N 1
ATOM 930 C CA . TYR A 1 64 ? 5.486 27.994 36.024 1.00 11.93 62 TYR A CA 1
ATOM 931 C C . TYR A 1 64 ? 5.640 27.791 37.539 1.00 9.28 62 TYR A C 1
ATOM 932 O O . TYR A 1 64 ? 5.443 26.689 38.043 1.00 10.37 62 TYR A O 1
ATOM 950 N N . ASP A 1 65 ? 6.019 28.863 38.241 1.00 7.94 63 ASP A N 1
ATOM 951 C CA . ASP A 1 65 ? 6.019 28.905 39.713 1.00 10.11 63 ASP A CA 1
ATOM 952 C C . ASP A 1 65 ? 4.932 29.894 40.129 1.00 9.24 63 ASP A C 1
ATOM 953 O O . ASP A 1 65 ? 5.158 31.108 40.200 1.00 9.64 63 ASP A O 1
ATOM 962 N N . ILE A 1 66 ? 3.741 29.357 40.368 1.00 9.41 64 ILE A N 1
ATOM 963 C CA . ILE A 1 66 ? 2.539 30.167 40.540 1.00 9.05 64 ILE A CA 1
ATOM 964 C C . ILE A 1 66 ? 2.247 30.433 42.025 1.00 8.98 64 ILE A C 1
ATOM 965 O O . ILE A 1 66 ? 2.174 29.513 42.816 1.00 9.23 64 ILE A O 1
ATOM 981 N N . SER A 1 67 ? 2.110 31.707 42.382 1.00 12.46 65 SER A N 1
ATOM 982 C CA . SER A 1 67 ? 1.758 32.097 43.741 1.00 13.14 65 SER A CA 1
ATOM 983 C C . SER A 1 67 ? 0.259 32.371 43.955 1.00 14.75 65 SER A C 1
ATOM 984 O O . SER A 1 67 ? -0.171 32.506 45.096 1.00 9.92 65 SER A O 1
ATOM 992 N N . ASP A 1 68 ? -0.526 32.457 42.875 1.00 10.35 66 ASP A N 1
ATOM 993 C CA . ASP A 1 68 ? -1.996 32.586 42.998 1.00 11.11 66 ASP A CA 1
ATOM 994 C C . ASP A 1 68 ? -2.648 32.122 41.714 1.00 10.77 66 ASP A C 1
ATOM 995 O O . ASP A 1 68 ? -2.491 32.764 40.695 1.00 9.47 66 ASP A O 1
ATOM 1004 N N . TYR A 1 69 ? -3.377 31.009 41.775 1.00 11.29 67 TYR A N 1
ATOM 1005 C CA . TYR A 1 69 ? -3.965 30.393 40.588 1.00 11.65 67 TYR A CA 1
ATOM 1006 C C . TYR A 1 69 ? -5.105 31.203 39.993 1.00 15.81 67 TYR A C 1
ATOM 1007 O O . TYR A 1 69 ? -5.544 30.936 38.863 1.00 11.26 67 TYR A O 1
ATOM 1025 N N . GLU A 1 70 ? -5.635 32.156 40.760 1.00 9.34 68 GLU A N 1
ATOM 1026 C CA . GLU A 1 70 ? -6.856 32.821 40.338 1.00 10.36 68 GLU A CA 1
ATOM 1027 C C . GLU A 1 70 ? -6.646 34.324 40.308 1.00 12.73 68 GLU A C 1
ATOM 1028 O O . GLU A 1 70 ? -7.574 35.097 40.463 1.00 14.91 68 GLU A O 1
ATOM 1040 N N . ALA A 1 71 ? -5.403 34.712 40.060 1.00 11.68 69 ALA A N 1
ATOM 1041 C CA . ALA A 1 71 ? -5.021 36.100 39.851 1.00 13.47 69 ALA A CA 1
ATOM 1042 C C . ALA A 1 71 ? -4.054 36.188 38.653 1.00 15.16 69 ALA A C 1
ATOM 1043 O O . ALA A 1 71 ? -3.149 35.355 38.490 1.00 12.68 69 ALA A O 1
ATOM 1050 N N . ILE A 1 72 ? -4.234 37.223 37.843 1.00 15.71 70 ILE A N 1
ATOM 1051 C CA . ILE A 1 72 ? -3.394 37.488 36.695 1.00 11.76 70 ILE A CA 1
ATOM 1052 C C . ILE A 1 72 ? -2.180 38.243 37.156 1.00 13.76 70 ILE A C 1
ATOM 1053 O O . ILE A 1 72 ? -2.289 39.164 37.969 1.00 13.90 70 ILE A O 1
ATOM 1069 N N . ASP A 1 73 ? -1.005 37.853 36.683 1.00 12.84 71 ASP A N 1
ATOM 1070 C CA . ASP A 1 73 ? 0.181 38.584 37.102 1.00 13.64 71 ASP A CA 1
ATOM 1071 C C . ASP A 1 73 ? 0.131 40.003 36.506 1.00 15.58 71 ASP A C 1
ATOM 1072 O O . ASP A 1 73 ? -0.225 40.169 35.347 1.00 15.56 71 ASP A O 1
ATOM 1081 N N . PRO A 1 74 ? 0.435 41.031 37.321 1.00 19.16 72 PRO A N 1
ATOM 1082 C CA . PRO A 1 74 ? 0.234 42.393 36.818 1.00 19.68 72 PRO A CA 1
ATOM 1083 C C . PRO A 1 74 ? 1.105 42.725 35.614 1.00 13.21 72 PRO A C 1
ATOM 1084 O O . PRO A 1 74 ? 0.755 43.630 34.870 1.00 17.27 72 PRO A O 1
ATOM 1095 N N . GLN A 1 75 ? 2.181 41.988 35.380 1.00 12.74 73 GLN A N 1
ATOM 1096 C CA . GLN A 1 75 ? 2.972 42.261 34.198 1.00 15.66 73 GLN A CA 1
ATOM 1097 C C . GLN A 1 75 ? 2.249 41.892 32.896 1.00 13.90 73 GLN A C 1
ATOM 1098 O O . GLN A 1 75 ? 2.665 42.325 31.830 1.00 18.80 73 GLN A O 1
ATOM 1112 N N . TYR A 1 76 ? 1.159 41.133 32.976 1.00 12.34 74 TYR A N 1
ATOM 1113 C CA . TYR A 1 76 ? 0.373 40.830 31.776 1.00 15.05 74 TYR A CA 1
ATOM 1114 C C . TYR A 1 76 ? -0.913 41.659 31.649 1.00 15.41 74 TYR A C 1
ATOM 1115 O O . TYR A 1 76 ? -1.511 41.700 30.577 1.00 17.36 74 TYR A O 1
ATOM 1133 N N . GLY A 1 77 ? -1.318 42.318 32.733 1.00 13.70 75 GLY A N 1
ATOM 1134 C CA . GLY A 1 77 ? -2.543 43.099 32.758 1.00 10.60 75 GLY A CA 1
ATOM 1135 C C . GLY A 1 77 ? -3.390 42.645 33.927 1.00 17.16 75 GLY A C 1
ATOM 1136 O O . GLY A 1 77 ? -2.861 42.302 34.995 1.00 16.02 75 GLY A O 1
ATOM 1140 N N . THR A 1 78 ? -4.699 42.611 33.710 1.00 15.02 76 THR A N 1
ATOM 1141 C CA . THR A 1 78 ? -5.669 42.307 34.745 1.00 14.88 76 THR A CA 1
ATOM 1142 C C . THR A 1 78 ? -6.632 41.210 34.300 1.00 16.19 76 THR A C 1
ATOM 1143 O O . THR A 1 78 ? -6.642 40.801 33.138 1.00 12.56 76 THR A O 1
ATOM 1154 N N . MET A 1 79 ? -7.457 40.757 35.237 1.00 17.37 77 MET A N 1
ATOM 1155 C CA . MET A 1 79 ? -8.486 39.763 34.947 1.00 14.61 77 MET A CA 1
ATOM 1156 C C . MET A 1 79 ? -9.453 40.293 33.898 1.00 16.68 77 MET A C 1
ATOM 1157 O O . MET A 1 79 ? -9.933 39.537 33.055 1.00 12.90 77 MET A O 1
ATOM 1171 N N . ALA A 1 80 ? -9.726 41.594 33.935 1.00 16.63 78 ALA A N 1
ATOM 1172 C CA . ALA A 1 80 ? -10.532 42.199 32.893 1.00 18.52 78 ALA A CA 1
ATOM 1173 C C . ALA A 1 80 ? -9.855 41.980 31.541 1.00 15.78 78 ALA A C 1
ATOM 1174 O O . ALA A 1 80 ? -10.523 41.738 30.566 1.00 13.87 78 ALA A O 1
ATOM 1181 N N . ASP A 1 81 ? -8.527 42.035 31.479 1.00 16.73 79 ASP A N 1
ATOM 1182 C CA . ASP A 1 81 ? -7.843 41.807 30.193 1.00 16.04 79 ASP A CA 1
ATOM 1183 C C . ASP A 1 81 ? -7.950 40.345 29.761 1.00 10.95 79 ASP A C 1
ATOM 1184 O O . ASP A 1 81 ? -8.130 40.047 28.577 1.00 12.79 79 ASP A O 1
ATOM 1193 N N . MET A 1 82 ? -7.855 39.438 30.729 1.00 14.37 80 MET A N 1
ATOM 1194 C CA . MET A 1 82 ? -8.019 38.002 30.471 1.00 13.56 80 MET A CA 1
ATOM 1195 C C . MET A 1 82 ? -9.424 37.701 29.958 1.00 15.02 80 MET A C 1
ATOM 1196 O O . MET A 1 82 ? -9.602 36.962 28.976 1.00 14.94 80 MET A O 1
ATOM 1210 N N . ASP A 1 83 ? -10.434 38.247 30.631 1.00 14.61 81 ASP A N 1
ATOM 1211 C CA . ASP A 1 83 ? -11.811 38.070 30.159 1.00 15.95 81 ASP A CA 1
ATOM 1212 C C . ASP A 1 83 ? -11.973 38.623 28.728 1.00 13.74 81 ASP A C 1
ATOM 1213 O O . ASP A 1 83 ? -12.597 37.994 27.882 1.00 11.44 81 ASP A O 1
ATOM 1222 N N . GLU A 1 84 ? -11.418 39.801 28.454 1.00 13.25 82 GLU A N 1
ATOM 1223 C CA . GLU A 1 84 ? -11.545 40.381 27.111 1.00 14.80 82 GLU A CA 1
ATOM 1224 C C . GLU A 1 84 ? -10.856 39.524 26.037 1.00 13.94 82 GLU A C 1
ATOM 1225 O O . GLU A 1 84 ? -11.367 39.383 24.916 1.00 10.86 82 GLU A O 1
ATOM 1237 N N . LEU A 1 85 ? -9.695 38.955 26.359 1.00 12.70 83 LEU A N 1
ATOM 1238 C CA . LEU A 1 85 ? -9.019 38.056 25.408 1.00 11.45 83 LEU A CA 1
ATOM 1239 C C . LEU A 1 85 ? -9.907 36.848 25.084 1.00 10.76 83 LEU A C 1
ATOM 1240 O O . LEU A 1 85 ? -10.111 36.519 23.927 1.00 11.14 83 LEU A O 1
ATOM 1256 N N . ILE A 1 86 ? -10.465 36.208 26.107 1.00 13.60 84 ILE A N 1
ATOM 1257 C CA . ILE A 1 86 ? -11.379 35.089 25.891 1.00 15.56 84 ILE A CA 1
ATOM 1258 C C . ILE A 1 86 ? -12.531 35.511 24.965 1.00 15.64 84 ILE A C 1
ATOM 1259 O O . ILE A 1 86 ? -12.868 34.819 23.999 1.00 16.15 84 ILE A O 1
ATOM 1275 N N . SER A 1 87 ? -13.127 36.660 25.254 1.00 17.96 85 SER A N 1
ATOM 1276 C CA . SER A 1 87 ? -14.288 37.133 24.497 1.00 12.69 85 SER A CA 1
ATOM 1277 C C . SER A 1 87 ? -13.928 37.563 23.058 1.00 13.27 85 SER A C 1
ATOM 1278 O O . SER A 1 87 ? -14.604 37.196 22.088 1.00 13.75 85 SER A O 1
ATOM 1286 N N . LYS A 1 88 ? -12.861 38.343 22.920 1.00 15.28 86 LYS A N 1
ATOM 1287 C CA . LYS A 1 88 ? -12.397 38.749 21.600 1.00 19.19 86 LYS A CA 1
ATOM 1288 C C . LYS A 1 88 ? -11.934 37.536 20.799 1.00 19.24 86 LYS A C 1
ATOM 1289 O O . LYS A 1 88 ? -12.248 37.402 19.624 1.00 15.56 86 LYS A O 1
ATOM 1308 N N . ALA A 1 89 ? -11.178 36.646 21.427 1.00 13.16 87 ALA A N 1
ATOM 1309 C CA . ALA A 1 89 ? -10.710 35.469 20.708 1.00 15.43 87 ALA A CA 1
ATOM 1310 C C . ALA A 1 89 ? -11.908 34.697 20.150 1.00 13.88 87 ALA A C 1
ATOM 1311 O O . ALA A 1 89 ? -11.903 34.268 18.998 1.00 14.35 87 ALA A O 1
ATOM 1318 N N . LYS A 1 90 ? -12.944 34.539 20.966 1.00 11.80 88 LYS A N 1
ATOM 1319 C CA . LYS A 1 90 ? -14.136 33.813 20.544 1.00 16.62 88 LYS A CA 1
ATOM 1320 C C . LYS A 1 90 ? -14.738 34.436 19.273 1.00 13.65 88 LYS A C 1
ATOM 1321 O O . LYS A 1 90 ? -15.187 33.720 18.390 1.00 17.16 88 LYS A O 1
ATOM 1340 N N . GLU A 1 91 ? -14.713 35.763 19.183 1.00 15.07 89 GLU A N 1
ATOM 1341 C CA . GLU A 1 91 ? -15.263 36.466 18.039 1.00 18.42 89 GLU A CA 1
ATOM 1342 C C . GLU A 1 91 ? -14.471 36.130 16.786 1.00 24.44 89 GLU A C 1
ATOM 1343 O O . GLU A 1 91 ? -15.000 36.200 15.685 1.00 15.19 89 GLU A O 1
ATOM 1355 N N . HIS A 1 92 ? -13.203 35.770 16.972 1.00 18.38 90 HIS A N 1
ATOM 1356 C CA . HIS A 1 92 ? -12.330 35.327 15.879 1.00 16.73 90 HIS A CA 1
ATOM 1357 C C . HIS A 1 92 ? -12.337 33.814 15.686 1.00 15.69 90 HIS A C 1
ATOM 1358 O O . HIS A 1 92 ? -11.504 33.292 14.953 1.00 16.59 90 HIS A O 1
ATOM 1373 N N . HIS A 1 93 ? -13.275 33.116 16.334 1.00 14.15 91 HIS A N 1
ATOM 1374 C CA . HIS A 1 93 ? -13.333 31.647 16.287 1.00 18.62 91 HIS A CA 1
ATOM 1375 C C . HIS A 1 93 ? -12.050 30.991 16.863 1.00 13.64 91 HIS A C 1
ATOM 1376 O O . HIS A 1 93 ? -11.519 30.027 16.317 1.00 17.17 91 HIS A O 1
ATOM 1391 N N . ILE A 1 94 ? -11.572 31.525 17.976 1.00 10.19 92 ILE A N 1
ATOM 1392 C CA . ILE A 1 94 ? -10.379 30.998 18.625 1.00 11.08 92 ILE A CA 1
ATOM 1393 C C . ILE A 1 94 ? -10.714 30.788 20.088 1.00 10.88 92 ILE A C 1
ATOM 1394 O O . ILE A 1 94 ? -11.143 31.716 20.756 1.00 14.90 92 ILE A O 1
ATOM 1410 N N . LYS A 1 95 ? -10.540 29.559 20.572 1.00 12.23 93 LYS A N 1
ATOM 1411 C CA . LYS A 1 95 ? -10.685 29.254 21.986 1.00 11.64 93 LYS A CA 1
ATOM 1412 C C . LYS A 1 95 ? -9.373 29.488 22.717 1.00 11.25 93 LYS A C 1
ATOM 1413 O O . LYS A 1 95 ? -8.318 29.463 22.090 1.00 11.27 93 LYS A O 1
ATOM 1432 N N . ILE A 1 96 ? -9.450 29.708 24.035 1.00 10.44 94 ILE A N 1
ATOM 1433 C CA . ILE A 1 96 ? -8.267 29.901 24.875 1.00 9.13 94 ILE A CA 1
ATOM 1434 C C . ILE A 1 96 ? -8.075 28.655 25.752 1.00 11.44 94 ILE A C 1
ATOM 1435 O O . ILE A 1 96 ? -8.970 28.249 26.492 1.00 9.60 94 ILE A O 1
ATOM 1451 N N . VAL A 1 97 ? -6.910 28.029 25.619 1.00 11.00 95 VAL A N 1
ATOM 1452 C CA . VAL A 1 97 ? -6.523 26.871 26.407 1.00 8.50 95 VAL A CA 1
ATOM 1453 C C . VAL A 1 97 ? -5.489 27.345 27.445 1.00 11.32 95 VAL A C 1
ATOM 1454 O O . VAL A 1 97 ? -4.408 27.809 27.101 1.00 9.18 95 VAL A O 1
ATOM 1467 N N . MET A 1 98 ? -5.839 27.241 28.716 1.00 9.20 96 MET A N 1
ATOM 1468 C CA . MET A 1 98 ? -4.972 27.726 29.782 1.00 10.92 96 MET A CA 1
ATOM 1469 C C . MET A 1 98 ? -4.011 26.655 30.215 1.00 9.26 96 MET A C 1
ATOM 1470 O O . MET A 1 98 ? -4.313 25.473 30.122 1.00 8.89 96 MET A O 1
ATOM 1484 N N . ASP A 1 99 ? -2.861 27.088 30.724 1.00 7.76 97 ASP A N 1
ATOM 1485 C CA . ASP A 1 99 ? -1.822 26.183 31.192 1.00 10.12 97 ASP A CA 1
ATOM 1486 C C . ASP A 1 99 ? -2.120 25.888 32.662 1.00 7.54 97 ASP A C 1
ATOM 1487 O O . ASP A 1 99 ? -2.170 26.793 33.485 1.00 10.39 97 ASP A O 1
ATOM 1496 N N . LEU A 1 100 ? -2.376 24.621 32.954 1.00 8.49 98 LEU A N 1
ATOM 1497 C CA . LEU A 1 100 ? -2.743 24.170 34.293 1.00 13.26 98 LEU A CA 1
ATOM 1498 C C . LEU A 1 100 ? -1.501 23.584 34.914 1.00 7.66 98 LEU A C 1
ATOM 1499 O O . LEU A 1 100 ? -1.002 22.552 34.447 1.00 7.40 98 LEU A O 1
ATOM 1515 N N . VAL A 1 101 ? -1.027 24.232 35.980 1.00 7.50 99 VAL A N 1
ATOM 1516 C CA . VAL A 1 101 ? 0.229 23.862 36.625 1.00 8.38 99 VAL A CA 1
ATOM 1517 C C . VAL A 1 101 ? -0.035 23.444 38.062 1.00 9.21 99 VAL A C 1
ATOM 1518 O O . VAL A 1 101 ? 0.087 24.245 38.986 1.00 10.06 99 VAL A O 1
ATOM 1531 N N . VAL A 1 102 ? -0.392 22.181 38.257 1.00 11.56 100 VAL A N 1
ATOM 1532 C CA . VAL A 1 102 ? -0.866 21.749 39.559 1.00 10.16 100 VAL A CA 1
ATOM 1533 C C . VAL A 1 102 ? -0.039 20.631 40.196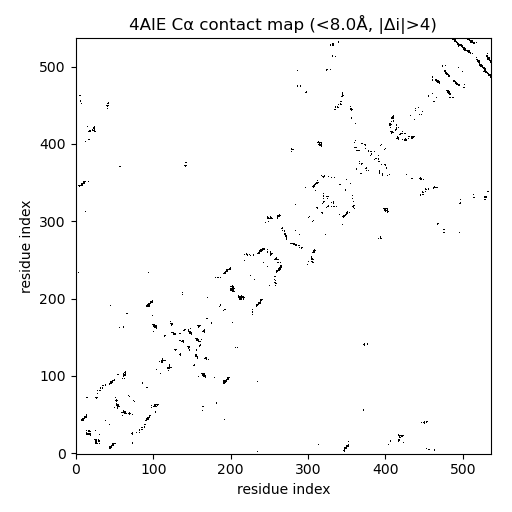 1.00 9.86 100 VAL A C 1
ATOM 1534 O O . VAL A 1 102 ? -0.468 20.019 41.177 1.00 11.04 100 VAL A O 1
ATOM 1547 N N . ASN A 1 103 ? 1.160 20.381 39.673 1.00 9.38 101 ASN A N 1
ATOM 1548 C CA . ASN A 1 103 ? 2.075 19.477 40.356 1.00 9.47 101 ASN A CA 1
ATOM 1549 C C . ASN A 1 103 ? 2.776 20.171 41.517 1.00 8.40 101 ASN A C 1
ATOM 1550 O O . ASN A 1 103 ? 3.185 19.528 42.481 1.00 8.62 101 ASN A O 1
ATOM 1561 N N . HIS A 1 104 ? 2.904 21.491 41.419 1.00 9.65 102 HIS A N 1
ATOM 1562 C CA . HIS A 1 104 ? 3.679 22.248 42.391 1.00 9.51 102 HIS A CA 1
ATOM 1563 C C . HIS A 1 104 ? 3.240 23.687 42.326 1.00 7.12 102 HIS A C 1
ATOM 1564 O O . HIS A 1 104 ? 2.571 24.111 41.364 1.00 9.25 102 HIS A O 1
ATOM 1579 N N . THR A 1 105 ? 3.553 24.437 43.379 1.00 11.72 103 THR A N 1
ATOM 1580 C CA . THR A 1 105 ? 3.257 25.868 43.413 1.00 8.14 103 THR A CA 1
ATOM 1581 C C . THR A 1 105 ? 4.538 26.623 43.608 1.00 9.62 103 THR A C 1
ATOM 1582 O O . THR A 1 105 ? 5.567 26.024 43.874 1.00 9.66 103 THR A O 1
ATOM 1593 N N . SER A 1 106 ? 4.468 27.938 43.455 1.00 9.06 104 SER A N 1
ATOM 1594 C CA . SER A 1 106 ? 5.475 28.825 44.014 1.00 11.58 104 SER A CA 1
ATOM 1595 C C . SER A 1 106 ? 5.595 28.619 45.529 1.00 10.52 104 SER A C 1
ATOM 1596 O O . SER A 1 106 ? 4.612 28.274 46.219 1.00 10.89 104 SER A O 1
ATOM 1604 N N . ASP A 1 107 ? 6.799 28.851 46.045 1.00 10.06 105 ASP A N 1
ATOM 1605 C CA . ASP A 1 107 ? 7.021 28.889 47.479 1.00 11.14 105 ASP A CA 1
ATOM 1606 C C . ASP A 1 107 ? 6.460 30.182 48.060 1.00 14.13 105 ASP A C 1
ATOM 1607 O O . ASP A 1 107 ? 6.433 30.347 49.266 1.00 12.43 105 ASP A O 1
ATOM 1616 N N . GLN A 1 108 ? 5.951 31.064 47.202 1.00 9.88 106 GLN A N 1
ATOM 1617 C CA . GLN A 1 108 ? 5.243 32.248 47.676 1.00 12.35 106 GLN A CA 1
ATOM 1618 C C . GLN A 1 108 ? 3.713 32.073 47.608 1.00 14.76 106 GLN A C 1
ATOM 1619 O O . GLN A 1 108 ? 2.951 32.985 47.931 1.00 13.09 106 GLN A O 1
ATOM 1633 N N . HIS A 1 109 ? 3.258 30.896 47.194 1.00 10.26 107 HIS A N 1
ATOM 1634 C CA . HIS A 1 109 ? 1.833 30.613 47.266 1.00 11.19 107 HIS A CA 1
ATOM 1635 C C . HIS A 1 109 ? 1.428 30.613 48.740 1.00 14.98 107 HIS A C 1
ATOM 1636 O O . HIS A 1 109 ? 2.159 30.138 49.577 1.00 14.91 107 HIS A O 1
ATOM 1651 N N . LYS A 1 110 ? 0.257 31.151 49.051 1.00 15.27 108 LYS A N 1
ATOM 1652 C CA . LYS A 1 110 ? -0.216 31.179 50.428 1.00 15.51 108 LYS A CA 1
ATOM 1653 C C . LYS A 1 110 ? -0.155 29.806 51.137 1.00 17.74 108 LYS A C 1
ATOM 1654 O O . LYS A 1 110 ? 0.218 29.729 52.323 1.00 13.31 108 LYS A O 1
ATOM 1673 N N . TRP A 1 111 ? -0.600 28.744 50.461 1.00 11.40 109 TRP A N 1
ATOM 1674 C CA . TRP A 1 111 ? -0.491 27.387 50.984 1.00 10.53 109 TRP A CA 1
ATOM 1675 C C . TRP A 1 111 ? 0.887 27.038 51.490 1.00 12.86 109 TRP A C 1
ATOM 1676 O O . TRP A 1 111 ? 0.996 26.406 52.527 1.00 12.09 109 TRP A O 1
ATOM 1697 N N . PHE A 1 112 ? 1.932 27.399 50.753 1.00 12.53 110 PHE A N 1
ATOM 1698 C CA . PHE A 1 112 ? 3.285 27.093 51.201 1.00 12.85 110 PHE A CA 1
ATOM 1699 C C . PHE A 1 112 ? 3.786 28.079 52.260 1.00 11.36 110 PHE A C 1
ATOM 1700 O O . PHE A 1 112 ? 4.509 27.692 53.165 1.00 12.18 110 PHE A O 1
ATOM 1717 N N . VAL A 1 113 ? 3.426 29.348 52.138 1.00 15.21 111 VAL A N 1
ATOM 1718 C CA . VAL A 1 113 ? 3.773 30.291 53.183 1.00 15.70 111 VAL A CA 1
ATOM 1719 C C . VAL A 1 113 ? 3.218 29.749 54.497 1.00 16.90 111 VAL A C 1
ATOM 1720 O O . VAL A 1 113 ? 3.878 29.777 55.525 1.00 14.89 111 VAL A O 1
ATOM 1733 N N . GLU A 1 114 ? 2.006 29.225 54.447 1.00 13.83 112 GLU A N 1
ATOM 1734 C CA . GLU A 1 114 ? 1.401 28.619 55.628 1.00 17.00 112 GLU A CA 1
ATOM 1735 C C . GLU A 1 114 ? 2.124 27.334 56.031 1.00 18.05 112 GLU A C 1
ATOM 1736 O O . GLU A 1 114 ? 2.538 27.189 57.166 1.00 16.62 112 GLU A O 1
ATOM 1748 N N . ALA A 1 115 ? 2.287 26.399 55.101 1.00 14.19 113 ALA A N 1
ATOM 1749 C CA . ALA A 1 115 ? 2.884 25.108 55.449 1.00 14.12 113 ALA A CA 1
ATOM 1750 C C . ALA A 1 115 ? 4.259 25.255 56.115 1.00 12.61 113 ALA A C 1
ATOM 1751 O O . ALA A 1 115 ? 4.620 24.486 57.010 1.00 12.10 113 ALA A O 1
ATOM 1758 N N . LYS A 1 116 ? 5.016 26.232 55.634 1.00 17.02 114 LYS A N 1
ATOM 1759 C CA . LYS A 1 116 ? 6.371 26.536 56.111 1.00 17.36 114 LYS A CA 1
ATOM 1760 C C . LYS A 1 116 ? 6.401 26.906 57.578 1.00 20.38 114 LYS A C 1
ATOM 1761 O O . LYS A 1 116 ? 7.455 26.851 58.217 1.00 19.39 114 LYS A O 1
ATOM 1780 N N . LYS A 1 117 ? 5.261 27.350 58.100 1.00 19.78 115 LYS A N 1
ATOM 1781 C CA . LYS A 1 117 ? 5.225 27.816 59.480 1.00 22.81 115 LYS A CA 1
ATOM 1782 C C . LYS A 1 117 ? 5.539 26.703 60.483 1.00 23.38 115 LYS A C 1
ATOM 1783 O O . LYS A 1 117 ? 6.123 26.958 61.531 1.00 22.22 115 LYS A O 1
ATOM 1802 N N . GLY A 1 118 ? 5.149 25.474 60.181 1.00 18.89 116 GLY A N 1
ATOM 1803 C CA . GLY A 1 118 ? 5.438 24.384 61.097 1.00 17.31 116 GLY A CA 1
ATOM 1804 C C . GLY A 1 118 ? 4.600 23.156 60.859 1.00 22.05 116 GLY A C 1
ATOM 1805 O O . GLY A 1 118 ? 3.615 23.207 60.122 1.00 20.02 116 GLY A O 1
ATOM 1809 N N . LYS A 1 119 ? 4.985 22.065 61.514 1.00 16.38 117 LYS A N 1
ATOM 1810 C CA . LYS A 1 119 ? 4.393 20.761 61.282 1.00 23.74 117 LYS A CA 1
ATOM 1811 C C . LYS A 1 119 ? 2.906 20.705 61.576 1.00 19.99 117 LYS A C 1
ATOM 1812 O O . LYS A 1 119 ? 2.218 19.852 61.028 1.00 22.06 117 LYS A O 1
ATOM 1831 N N . ASP A 1 120 ? 2.411 21.578 62.445 1.00 25.74 118 ASP A N 1
ATOM 1832 C CA . ASP A 1 120 ? 1.000 21.532 62.818 1.00 23.51 118 ASP A CA 1
ATOM 1833 C C . ASP A 1 120 ? 0.153 22.609 62.128 1.00 20.30 118 ASP A C 1
ATOM 1834 O O . ASP A 1 120 ? -1.044 22.718 62.385 1.00 22.29 118 ASP A O 1
ATOM 1843 N N . ASN A 1 121 ? 0.753 23.385 61.234 1.00 19.32 119 ASN A N 1
ATOM 1844 C CA . ASN A 1 121 ? -0.048 24.254 60.370 1.00 17.42 119 ASN A CA 1
ATOM 1845 C C . ASN A 1 121 ? -1.046 23.423 59.551 1.00 15.17 119 ASN A C 1
ATOM 1846 O O . ASN A 1 121 ? -0.715 22.325 59.076 1.00 14.70 119 ASN A O 1
ATOM 1857 N N . GLN A 1 122 ? -2.263 23.939 59.365 1.00 14.63 120 GLN A N 1
ATOM 1858 C CA . GLN A 1 122 ? -3.276 23.212 58.591 1.00 19.44 120 GLN A CA 1
ATOM 1859 C C . GLN A 1 122 ? -2.864 22.922 57.128 1.00 16.71 120 GLN A C 1
ATOM 1860 O O . GLN A 1 122 ? -3.365 21.999 56.517 1.00 18.35 120 GLN A O 1
ATOM 1874 N N . TYR A 1 123 ? -1.961 23.701 56.562 1.00 17.00 121 TYR A N 1
ATOM 1875 C CA . TYR A 1 123 ? -1.558 23.444 55.177 1.00 18.55 121 TYR A CA 1
ATOM 1876 C C . TYR A 1 123 ? -0.286 22.608 55.053 1.00 12.35 121 TYR A C 1
ATOM 1877 O O . TYR A 1 123 ? 0.222 22.410 53.945 1.00 13.97 121 TYR A O 1
ATOM 1895 N N . ARG A 1 124 ? 0.234 22.107 56.167 1.00 13.68 122 ARG A N 1
ATOM 1896 C CA . ARG A 1 124 ? 1.514 21.376 56.131 1.00 15.14 122 ARG A CA 1
ATOM 1897 C C . ARG A 1 124 ? 1.514 20.228 55.111 1.00 16.54 122 ARG A C 1
ATOM 1898 O O . ARG A 1 124 ? 2.450 20.055 54.324 1.00 13.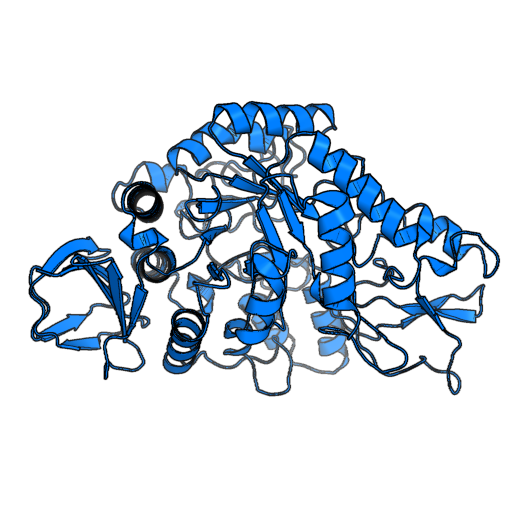42 122 ARG A O 1
ATOM 1919 N N . ASP A 1 125 ? 0.449 19.451 55.149 1.00 13.52 123 ASP A N 1
ATOM 1920 C CA . ASP A 1 125 ? 0.303 18.232 54.359 1.00 12.71 123 ASP A CA 1
ATOM 1921 C C . ASP A 1 125 ? -0.125 18.514 52.897 1.00 14.70 123 ASP A C 1
ATOM 1922 O O . ASP A 1 125 ? -0.424 17.588 52.160 1.00 11.16 123 ASP A O 1
ATOM 1931 N N . TYR A 1 126 ? -0.169 19.784 52.498 1.00 9.96 124 TYR A N 1
ATOM 1932 C CA . TYR A 1 126 ? -0.358 20.147 51.088 1.00 16.58 124 TYR A CA 1
ATOM 1933 C C . TYR A 1 126 ? 0.925 19.903 50.292 1.00 15.85 124 TYR A C 1
ATOM 1934 O O . TYR A 1 126 ? 0.900 19.875 49.058 1.00 15.06 124 TYR A O 1
ATOM 1952 N N . TYR A 1 127 ? 2.036 19.751 51.012 1.00 10.57 125 TYR A N 1
ATOM 1953 C CA . TYR A 1 127 ? 3.351 19.524 50.409 1.00 12.76 125 TYR A CA 1
ATOM 1954 C C . TYR A 1 127 ? 3.963 18.269 51.000 1.00 12.92 125 TYR A C 1
ATOM 1955 O O . TYR A 1 127 ? 3.344 17.606 51.822 1.00 13.87 125 TYR A O 1
ATOM 1973 N N . ILE A 1 128 ? 5.169 17.932 50.573 1.00 11.04 126 ILE A N 1
ATOM 1974 C CA . ILE A 1 128 ? 5.711 16.635 50.893 1.00 8.18 126 ILE A CA 1
ATOM 1975 C C . ILE A 1 128 ? 6.971 16.799 51.733 1.00 13.17 126 ILE A C 1
ATOM 1976 O O . ILE A 1 128 ? 8.031 17.160 51.219 1.00 11.35 126 ILE A O 1
ATOM 1992 N N . TRP A 1 129 ? 6.834 16.511 53.025 1.00 13.52 127 TRP A N 1
ATOM 1993 C CA . TRP A 1 129 ? 7.895 16.719 54.006 1.00 13.38 127 TRP A CA 1
ATOM 1994 C C . TRP A 1 129 ? 8.444 15.396 54.526 1.00 13.52 127 TRP A C 1
ATOM 1995 O O . TRP A 1 129 ? 7.675 14.474 54.806 1.00 13.17 127 TRP A O 1
ATOM 2016 N N . ARG A 1 130 ? 9.772 15.316 54.681 1.00 13.79 128 ARG A N 1
ATOM 2017 C CA . ARG A 1 130 ? 10.434 14.082 55.109 1.00 12.90 128 ARG A CA 1
ATOM 2018 C C . ARG A 1 130 ? 11.637 14.378 56.001 1.00 13.62 128 ARG A C 1
ATOM 2019 O O . ARG A 1 130 ? 12.381 15.330 55.772 1.00 9.72 128 ARG A O 1
ATOM 2040 N N . ASP A 1 131 ? 11.817 13.542 57.014 1.00 17.56 129 ASP A N 1
ATOM 2041 C CA . ASP A 1 131 ? 12.973 13.650 57.887 1.00 13.40 129 ASP A CA 1
ATOM 2042 C C . ASP A 1 131 ? 14.229 13.333 57.094 1.00 15.45 129 ASP A C 1
ATOM 2043 O O . ASP A 1 131 ? 14.184 12.583 56.113 1.00 16.53 129 ASP A O 1
ATOM 2052 N N . PRO A 1 132 ? 15.365 13.887 57.532 1.00 15.52 130 PRO A N 1
ATOM 2053 C CA . PRO A 1 132 ? 16.644 13.437 57.002 1.00 13.88 130 PRO A CA 1
ATOM 2054 C C . PRO A 1 132 ? 16.813 11.940 57.215 1.00 17.33 130 PRO A C 1
ATOM 2055 O O . PRO A 1 132 ? 16.223 11.362 58.128 1.00 21.20 130 PRO A O 1
ATOM 2066 N N . VAL A 1 133 ? 17.627 11.318 56.372 1.00 16.87 131 VAL A N 1
ATOM 2067 C CA . VAL A 1 133 ? 18.031 9.942 56.573 1.00 18.25 131 VAL A CA 1
ATOM 2068 C C . VAL A 1 133 ? 19.561 9.936 56.656 1.00 19.85 131 VAL A C 1
ATOM 2069 O O . VAL A 1 133 ? 20.239 10.462 55.776 1.00 20.26 131 VAL A O 1
ATOM 2082 N N . ASP A 1 134 ? 20.099 9.395 57.741 1.00 25.72 132 ASP A N 1
ATOM 2083 C CA . ASP A 1 134 ? 21.556 9.358 57.939 1.00 27.56 132 ASP A CA 1
ATOM 2084 C C . ASP A 1 134 ? 22.187 10.727 57.692 1.00 21.99 132 ASP A C 1
ATOM 2085 O O . ASP A 1 134 ? 23.192 10.843 56.989 1.00 31.16 132 ASP A O 1
ATOM 2094 N N . GLU A 1 135 ? 21.568 11.766 58.245 1.00 20.36 133 GLU A N 1
ATOM 2095 C CA . GLU A 1 135 ? 22.114 13.110 58.169 1.00 24.72 133 GLU A CA 1
ATOM 2096 C C . GLU A 1 135 ? 22.265 13.612 56.723 1.00 25.05 133 GLU A C 1
ATOM 2097 O O . GLU A 1 135 ? 23.056 14.516 56.451 1.00 22.84 133 GLU A O 1
ATOM 2109 N N . HIS A 1 136 ? 21.473 13.057 55.811 1.00 22.56 134 HIS A N 1
ATOM 2110 C CA . HIS A 1 136 ? 21.412 13.568 54.445 1.00 23.67 134 HIS A CA 1
ATOM 2111 C C . HIS A 1 136 ? 19.966 13.488 53.902 1.00 19.38 134 HIS A C 1
ATOM 2112 O O . HIS A 1 136 ? 19.019 13.161 54.623 1.00 18.06 134 HIS A O 1
ATOM 2127 N N . GLU A 1 137 ? 19.816 13.810 52.628 1.00 16.57 135 GLU A N 1
ATOM 2128 C CA . GLU A 1 137 ? 18.521 13.831 51.988 1.00 17.67 135 GLU A CA 1
ATOM 2129 C C . GLU A 1 137 ? 17.829 12.496 52.097 1.00 14.40 135 GLU A C 1
ATOM 2130 O O . GLU A 1 137 ? 18.487 11.469 52.180 1.00 16.07 135 GLU A O 1
ATOM 2142 N N . PRO A 1 138 ? 16.483 12.491 52.083 1.00 16.07 136 PRO A N 1
ATOM 2143 C CA . PRO A 1 138 ? 15.725 11.244 52.243 1.00 13.86 136 PRO A CA 1
ATOM 2144 C C . PRO A 1 138 ? 16.090 10.182 51.215 1.00 19.77 136 PRO A C 1
ATOM 2145 O O . PRO A 1 138 ? 16.116 8.999 51.535 1.00 17.90 136 PRO A O 1
ATOM 2156 N N . ASN A 1 139 ? 16.324 10.593 49.975 1.00 17.40 137 ASN A N 1
ATOM 2157 C CA . ASN A 1 139 ? 16.820 9.669 48.963 1.00 17.70 137 ASN A CA 1
ATOM 2158 C C . ASN A 1 139 ? 17.498 10.457 47.861 1.00 15.68 137 ASN A C 1
ATOM 2159 O O . ASN A 1 139 ? 17.681 11.668 47.992 1.00 17.09 137 ASN A O 1
ATOM 2170 N N . ASP A 1 140 ? 17.831 9.790 46.766 1.00 16.33 138 ASP A N 1
ATOM 2171 C CA . ASP A 1 140 ? 18.663 10.399 45.718 1.00 20.15 138 ASP A CA 1
ATOM 2172 C C . ASP A 1 140 ? 17.894 11.080 44.564 1.00 18.62 138 ASP A C 1
ATOM 2173 O O . ASP A 1 140 ? 18.490 11.441 43.548 1.00 16.99 138 ASP A O 1
ATOM 2182 N N . LEU A 1 141 ? 16.588 11.277 44.709 1.00 16.27 139 LEU A N 1
ATOM 2183 C CA . LEU A 1 141 ? 15.813 11.933 43.655 1.00 15.68 139 LEU A CA 1
ATOM 2184 C C . LEU A 1 141 ? 16.384 13.311 43.296 1.00 18.16 139 LEU A C 1
ATOM 2185 O O . LEU A 1 141 ? 16.721 14.104 44.173 1.00 14.53 139 LEU A O 1
ATOM 2201 N N . LYS A 1 142 ? 16.465 13.588 41.999 1.00 15.69 140 LYS A N 1
ATOM 2202 C CA . LYS A 1 142 ? 17.076 14.811 41.477 1.00 13.29 140 LYS A CA 1
ATOM 2203 C C . LYS A 1 142 ? 16.049 15.789 40.921 1.00 14.11 140 LYS A C 1
ATOM 2204 O O . LYS A 1 142 ? 14.971 15.390 40.423 1.00 12.57 140 LYS A O 1
ATOM 2223 N N . SER A 1 143 ? 16.413 17.069 41.006 1.00 11.26 141 SER A N 1
ATOM 2224 C CA . SER A 1 143 ? 15.637 18.171 40.449 1.00 11.64 141 SER A CA 1
ATOM 2225 C C . SER A 1 143 ? 15.989 18.293 38.991 1.00 13.81 141 SER A C 1
ATOM 2226 O O . SER A 1 143 ? 17.115 18.016 38.599 1.00 13.46 141 SER A O 1
ATOM 2234 N N . ALA A 1 144 ? 15.037 18.731 38.192 1.00 9.56 142 ALA A N 1
ATOM 2235 C CA . ALA A 1 144 ? 15.269 18.924 36.763 1.00 13.03 142 ALA A CA 1
ATOM 2236 C C . ALA A 1 144 ? 16.074 20.174 36.524 1.00 12.92 142 ALA A C 1
ATOM 2237 O O . ALA A 1 144 ? 16.521 20.405 35.415 1.00 11.80 142 ALA A O 1
ATOM 2244 N N . PHE A 1 145 ? 16.260 20.998 37.562 1.00 11.86 143 PHE A N 1
ATOM 2245 C CA . PHE A 1 145 ? 17.092 22.187 37.425 1.00 8.12 143 PHE A CA 1
ATOM 2246 C C . PHE A 1 145 ? 18.441 22.062 38.185 1.00 9.90 143 PHE A C 1
ATOM 2247 O O . PHE A 1 145 ? 18.975 23.048 38.679 1.00 13.33 143 PHE A O 1
ATOM 2264 N N . SER A 1 146 ? 18.949 20.836 38.236 1.00 12.82 144 SER A N 1
ATOM 2265 C CA . SER A 1 146 ? 20.226 20.452 38.855 1.00 14.15 144 SER A CA 1
ATOM 2266 C C . SER A 1 146 ? 20.053 20.286 40.343 1.00 12.77 144 SER A C 1
ATOM 2267 O O . SER A 1 146 ? 19.204 20.942 40.967 1.00 14.34 144 SER A O 1
ATOM 2275 N N . GLY A 1 147 ? 20.862 19.404 40.922 1.00 15.86 145 GLY A N 1
ATOM 2276 C CA . GLY A 1 147 ? 20.832 19.188 42.350 1.00 15.91 145 GLY A CA 1
ATOM 2277 C C . GLY A 1 147 ? 19.732 18.247 42.823 1.00 15.76 145 GLY A C 1
ATOM 2278 O O . GLY A 1 147 ? 19.028 17.609 42.039 1.00 14.17 145 GLY A O 1
ATOM 2282 N N . SER A 1 148 ? 19.620 18.145 44.135 1.00 12.86 146 SER A N 1
ATOM 2283 C CA . SER A 1 148 ? 18.663 17.268 44.776 1.00 16.00 146 SER A CA 1
ATOM 2284 C C . SER A 1 148 ? 17.231 17.785 44.597 1.00 11.55 146 SER A C 1
ATOM 2285 O O . SER A 1 148 ? 16.996 18.994 44.539 1.00 12.24 146 SER A O 1
ATOM 2293 N N . ALA A 1 149 ? 16.294 16.856 44.546 1.00 9.41 147 ALA A N 1
ATOM 2294 C CA . ALA A 1 149 ? 14.867 17.162 44.608 1.00 13.58 147 ALA A CA 1
ATOM 2295 C C . ALA A 1 149 ? 14.372 17.458 46.052 1.00 14.21 147 ALA A C 1
ATOM 2296 O O . ALA A 1 149 ? 13.176 17.653 46.281 1.00 11.16 147 ALA A O 1
ATOM 2303 N N . TRP A 1 150 ? 15.288 17.479 47.020 1.00 12.87 148 TRP A N 1
ATOM 2304 C CA . TRP A 1 150 ? 14.925 17.701 48.416 1.00 14.71 148 TRP A CA 1
ATOM 2305 C C . TRP A 1 150 ? 15.596 18.938 48.981 1.00 14.81 148 TRP A C 1
ATOM 2306 O O . TRP A 1 150 ? 16.819 19.030 48.994 1.00 17.00 148 TRP A O 1
ATOM 2327 N N . LYS A 1 151 ? 14.796 19.891 49.443 1.00 10.58 149 LYS A N 1
ATOM 2328 C CA . LYS A 1 151 ? 15.317 21.144 49.974 1.00 14.52 149 LYS A CA 1
ATOM 2329 C C . LYS A 1 151 ? 15.133 21.174 51.490 1.00 19.16 149 LYS A C 1
ATOM 2330 O O . LYS A 1 151 ? 14.039 20.944 51.976 1.00 11.90 149 LYS A O 1
ATOM 2349 N N . TYR A 1 152 ? 16.206 21.457 52.231 1.00 14.43 150 TYR A N 1
ATOM 2350 C CA . TYR A 1 152 ? 16.162 21.399 53.691 1.00 13.54 150 TYR A CA 1
ATOM 2351 C C . TYR A 1 152 ? 15.466 22.620 54.233 1.00 13.97 150 TYR A C 1
ATOM 2352 O O . TYR A 1 152 ? 15.712 23.722 53.769 1.00 13.60 150 TYR A O 1
ATOM 2370 N N . ASP A 1 153 ? 14.581 22.420 55.208 1.00 11.28 151 ASP A N 1
ATOM 2371 C CA . ASP A 1 153 ? 13.937 23.530 55.898 1.00 14.21 151 ASP A CA 1
ATOM 2372 C C . ASP A 1 153 ? 14.433 23.599 57.345 1.00 17.18 151 ASP A C 1
ATOM 2373 O O . ASP A 1 153 ? 14.132 22.711 58.150 1.00 14.36 151 ASP A O 1
ATOM 2382 N N . GLU A 1 154 ? 15.165 24.668 57.662 1.00 18.57 152 GLU A N 1
ATOM 2383 C CA . GLU A 1 154 ? 15.900 24.784 58.920 1.00 13.70 152 GLU A CA 1
ATOM 2384 C C . GLU A 1 154 ? 14.979 24.729 60.117 1.00 14.86 152 GLU A C 1
ATOM 2385 O O . GLU A 1 154 ? 15.309 24.065 61.104 1.00 14.82 152 GLU A O 1
ATOM 2397 N N . ARG A 1 155 ? 13.822 25.401 60.053 1.00 12.18 153 ARG A N 1
ATOM 2398 C CA . ARG A 1 155 ? 13.023 25.531 61.271 1.00 17.17 153 ARG A CA 1
ATOM 2399 C C . ARG A 1 155 ? 12.414 24.215 61.690 1.00 16.65 153 ARG A C 1
ATOM 2400 O O . ARG A 1 155 ? 12.410 23.887 62.881 1.00 15.65 153 ARG A O 1
ATOM 2421 N N . SER A 1 156 ? 11.904 23.450 60.728 1.00 15.60 154 SER A N 1
ATOM 2422 C CA . SER A 1 156 ? 11.292 22.166 61.054 1.00 14.03 154 SER A CA 1
ATOM 2423 C C . SER A 1 156 ? 12.306 21.039 61.087 1.00 10.80 154 SER A C 1
ATOM 2424 O O . SER A 1 156 ? 12.068 20.022 61.727 1.00 15.58 154 SER A O 1
ATOM 2432 N N . GLY A 1 157 ? 13.441 21.202 60.421 1.00 12.76 155 GLY A N 1
ATOM 2433 C CA . GLY A 1 157 ? 14.413 20.112 60.359 1.00 12.78 155 GLY A CA 1
ATOM 2434 C C . GLY A 1 157 ? 14.044 19.007 59.378 1.00 12.57 155 GLY A C 1
ATOM 2435 O O . GLY A 1 157 ? 14.608 17.903 59.394 1.00 8.95 155 GLY A O 1
ATOM 2439 N N . GLN A 1 158 ? 13.088 19.299 58.505 1.00 14.00 156 GLN A N 1
ATOM 2440 C CA . GLN A 1 158 ? 12.690 18.354 57.465 1.00 10.36 156 GLN A CA 1
ATOM 2441 C C . GLN A 1 158 ? 13.026 18.902 56.075 1.00 12.90 156 GLN A C 1
ATOM 2442 O O . GLN A 1 158 ? 13.205 20.107 55.897 1.00 13.14 156 GLN A O 1
ATOM 2456 N N . TYR A 1 159 ? 13.098 18.014 55.091 1.00 10.76 157 TYR A N 1
ATOM 2457 C CA . TYR A 1 159 ? 13.208 18.412 53.701 1.00 13.17 157 TYR A CA 1
ATOM 2458 C C . TYR A 1 159 ? 11.820 18.451 53.072 1.00 11.70 157 TYR A C 1
ATOM 2459 O O . TYR A 1 159 ? 10.940 17.675 53.448 1.00 11.26 157 TYR A O 1
ATOM 2477 N N . TYR A 1 160 ? 11.634 19.343 52.112 1.00 11.71 158 TYR A N 1
ATOM 2478 C CA . TYR A 1 160 ? 10.475 19.274 51.235 1.00 10.27 158 TYR A CA 1
ATOM 2479 C C . TYR A 1 160 ? 10.887 18.907 49.812 1.00 14.23 158 TYR A C 1
ATOM 2480 O O . TYR A 1 160 ? 12.001 19.227 49.372 1.00 11.37 158 TYR A O 1
ATOM 2498 N N . LEU A 1 161 ? 9.973 18.226 49.115 1.00 11.76 159 LEU A N 1
ATOM 2499 C CA . LEU A 1 161 ? 10.178 17.784 47.744 1.00 10.21 159 LEU A CA 1
ATOM 2500 C C . LEU A 1 161 ? 9.924 18.892 46.725 1.00 10.21 159 LEU A C 1
ATOM 2501 O O . LEU A 1 161 ? 8.949 19.639 46.812 1.00 13.47 159 LEU A O 1
ATOM 2517 N N . HIS A 1 162 ? 10.818 18.982 45.748 1.00 9.88 160 HIS A N 1
ATOM 2518 C CA . HIS A 1 162 ? 10.631 19.823 44.574 1.00 10.81 160 HIS A CA 1
ATOM 2519 C C . HIS A 1 162 ? 11.339 19.154 43.382 1.00 10.61 160 HIS A C 1
ATOM 2520 O O . HIS A 1 162 ? 12.593 19.068 43.338 1.00 11.01 160 HIS A O 1
ATOM 2535 N N . PHE A 1 163 ? 10.561 18.643 42.428 1.00 9.98 161 PHE A N 1
ATOM 2536 C CA . PHE A 1 163 ? 11.136 18.082 41.209 1.00 7.12 161 PHE A CA 1
ATOM 2537 C C . PHE A 1 163 ? 11.658 19.183 40.296 1.00 10.46 161 PHE A C 1
ATOM 2538 O O . PHE A 1 163 ? 12.459 18.914 39.399 1.00 9.35 161 PHE A O 1
ATOM 2555 N N . PHE A 1 164 ? 11.222 20.426 40.530 1.00 8.64 162 PHE A N 1
ATOM 2556 C CA . PHE A 1 164 ? 11.748 21.571 39.777 1.00 10.94 162 PHE A CA 1
ATOM 2557 C C . PHE A 1 164 ? 12.544 22.506 40.697 1.00 11.09 162 PHE A C 1
ATOM 2558 O O . PHE A 1 164 ? 13.426 22.011 41.430 1.00 8.76 162 PHE A O 1
ATOM 2575 N N . ALA A 1 165 ? 12.299 23.810 40.657 1.00 12.48 163 ALA A N 1
ATOM 2576 C CA . ALA A 1 165 ? 13.139 24.727 41.433 1.00 13.54 163 ALA A CA 1
ATOM 2577 C C . ALA A 1 165 ? 12.852 24.596 42.919 1.00 9.86 163 ALA A C 1
ATOM 2578 O O . ALA A 1 165 ? 11.786 24.105 43.312 1.00 12.23 163 ALA A O 1
ATOM 2585 N N . ASP A 1 166 ? 13.792 25.056 43.743 1.00 10.81 164 ASP A N 1
ATOM 2586 C CA . ASP A 1 166 ? 13.582 25.141 45.185 1.00 8.81 164 ASP A CA 1
ATOM 2587 C C . ASP A 1 166 ? 12.277 25.886 45.419 1.00 11.08 164 ASP A C 1
ATOM 2588 O O . ASP A 1 166 ? 11.555 25.609 46.356 1.00 12.03 164 ASP A O 1
ATOM 2597 N N . GLN A 1 167 ? 11.997 26.842 44.539 1.00 9.36 165 GLN A N 1
ATOM 2598 C CA . GLN A 1 167 ? 10.869 27.740 44.722 1.00 11.19 165 GLN A CA 1
ATOM 2599 C C . GLN A 1 167 ? 9.619 27.184 44.071 1.00 9.04 165 GLN A C 1
ATOM 2600 O O . GLN A 1 167 ? 8.635 27.901 43.960 1.00 13.66 165 GLN A O 1
ATOM 2614 N N . GLN A 1 168 ? 9.670 25.915 43.644 1.00 10.22 166 GLN A N 1
ATOM 2615 C CA . GLN A 1 168 ? 8.479 25.185 43.185 1.00 10.90 166 GLN A CA 1
ATOM 2616 C C . GLN A 1 168 ? 8.234 23.955 44.063 1.00 11.70 166 GLN A C 1
ATOM 2617 O O . GLN A 1 168 ? 8.406 22.812 43.619 1.00 10.16 166 GLN A O 1
ATOM 2631 N N . PRO A 1 169 ? 7.838 24.174 45.334 1.00 11.39 167 PRO A N 1
ATOM 2632 C CA . PRO A 1 169 ? 7.527 23.007 46.174 1.00 12.07 167 PRO A CA 1
ATOM 2633 C C . PRO A 1 169 ? 6.390 22.138 45.596 1.00 11.28 167 PRO A C 1
ATOM 2634 O O . PRO A 1 169 ? 5.361 22.646 45.184 1.00 7.32 167 PRO A O 1
ATOM 2645 N N . ASP A 1 170 ? 6.584 20.832 45.623 1.00 8.03 168 ASP A N 1
ATOM 2646 C CA . ASP A 1 170 ? 5.655 19.887 45.038 1.00 9.13 168 ASP A CA 1
ATOM 2647 C C . ASP A 1 170 ? 4.432 19.718 45.930 1.00 13.43 168 ASP A C 1
ATOM 2648 O O . ASP A 1 170 ? 4.544 19.573 47.146 1.00 10.36 168 ASP A O 1
ATOM 2657 N N . LEU A 1 171 ? 3.272 19.702 45.304 1.00 9.29 169 LEU A N 1
ATOM 2658 C CA . LEU A 1 171 ? 2.021 19.449 45.997 1.00 12.18 169 LEU A CA 1
ATOM 2659 C C . LEU A 1 171 ? 1.805 17.965 46.279 1.00 10.45 169 LEU A C 1
ATOM 2660 O O . LEU A 1 171 ? 2.077 17.094 45.430 1.00 9.39 169 LEU A O 1
ATOM 2676 N N . ASN A 1 172 ? 1.273 17.689 47.466 1.00 14.14 170 ASN A N 1
ATOM 2677 C CA . ASN A 1 172 ? 0.951 16.330 47.900 1.00 12.35 170 ASN A CA 1
ATOM 2678 C C . ASN A 1 172 ? -0.416 15.869 47.362 1.00 13.04 170 ASN A C 1
ATOM 2679 O O . ASN A 1 172 ? -1.475 16.215 47.918 1.00 10.78 170 ASN A O 1
ATOM 2690 N N . TRP A 1 173 ? -0.411 15.068 46.299 1.00 13.88 171 TRP A N 1
ATOM 2691 C CA . TRP A 1 173 ? -1.678 14.647 45.675 1.00 13.49 171 TRP A CA 1
ATOM 2692 C C . TRP A 1 173 ? -2.457 13.565 46.450 1.00 11.66 171 TRP A C 1
ATOM 2693 O O . TRP A 1 173 ? -3.592 13.241 46.117 1.00 11.28 171 TRP A O 1
ATOM 2714 N N . GLN A 1 174 ? -1.857 13.045 47.504 1.00 10.47 172 GLN A N 1
ATOM 2715 C CA . GLN A 1 174 ? -2.538 12.121 48.398 1.00 14.13 172 GLN A CA 1
ATOM 2716 C C . GLN A 1 174 ? -3.508 12.877 49.318 1.00 14.70 172 GLN A C 1
ATOM 2717 O O . GLN A 1 174 ? -4.391 12.284 49.939 1.00 18.00 172 GLN A O 1
ATOM 2731 N N . ASN A 1 175 ? -3.357 14.193 49.387 1.00 13.55 173 ASN A N 1
ATOM 2732 C CA . ASN A 1 175 ? -4.190 14.998 50.248 1.00 12.52 173 ASN A CA 1
ATOM 2733 C C . ASN A 1 175 ? -5.508 15.304 49.546 1.00 15.59 173 ASN A C 1
ATOM 2734 O O . ASN A 1 175 ? -5.538 16.037 48.552 1.00 9.78 173 ASN A O 1
ATOM 2745 N N . THR A 1 176 ? -6.599 14.766 50.086 1.00 14.38 174 THR A N 1
ATOM 2746 C CA . THR A 1 176 ? -7.900 14.852 49.413 1.00 19.00 174 THR A CA 1
ATOM 2747 C C . THR A 1 176 ? -8.474 16.251 49.422 1.00 15.90 174 THR A C 1
ATOM 2748 O O . THR A 1 176 ? -9.157 16.642 48.485 1.00 17.08 174 THR A O 1
ATOM 2759 N N . GLU A 1 177 ? -8.202 17.000 50.485 1.00 12.33 175 GLU A N 1
ATOM 2760 C CA . GLU A 1 177 ? -8.659 18.382 50.595 1.00 18.11 175 GLU A CA 1
ATOM 2761 C C . GLU A 1 177 ? -7.994 19.259 49.535 1.00 18.25 175 GLU A C 1
ATOM 2762 O O . GLU A 1 177 ? -8.604 20.156 48.959 1.00 15.79 175 GLU A O 1
ATOM 2774 N N . LEU A 1 178 ? -6.725 19.002 49.297 1.00 13.60 176 LEU A N 1
ATOM 2775 C CA . LEU A 1 178 ? -6.005 19.738 48.278 1.00 15.26 176 LEU A CA 1
ATOM 2776 C C . LEU A 1 178 ? -6.520 19.393 46.866 1.00 12.09 176 LEU A C 1
ATOM 2777 O O . LEU A 1 178 ? -6.714 20.279 46.041 1.00 13.77 176 LEU A O 1
ATOM 2793 N N . ARG A 1 179 ? -6.757 18.116 46.590 1.00 8.34 177 ARG A N 1
ATOM 2794 C CA . ARG A 1 179 ? -7.283 17.746 45.275 1.00 13.52 177 ARG A CA 1
ATOM 2795 C C . ARG A 1 179 ? -8.585 18.475 44.968 1.00 13.86 177 ARG A C 1
ATOM 2796 O O . ARG A 1 179 ? -8.815 18.948 43.831 1.00 11.84 177 ARG A O 1
ATOM 2817 N N . GLN A 1 180 ? -9.450 18.585 45.974 1.00 15.64 178 GLN A N 1
ATOM 2818 C CA . GLN A 1 180 ? -10.751 19.232 45.766 1.00 14.93 178 GLN A CA 1
ATOM 2819 C C . GLN A 1 180 ? -10.603 20.735 45.559 1.00 13.48 178 GLN A C 1
ATOM 2820 O O . GLN A 1 180 ? -11.325 21.323 44.758 1.00 9.93 178 GLN A O 1
ATOM 2834 N N . LYS A 1 181 ? -9.665 21.366 46.274 1.00 11.71 179 LYS A N 1
ATOM 2835 C CA . LYS A 1 181 ? -9.386 22.787 46.056 1.00 13.71 179 LYS A CA 1
ATOM 2836 C C . LYS A 1 181 ? -8.864 23.009 44.638 1.00 11.60 179 LYS A C 1
ATOM 2837 O O . LYS A 1 181 ? -9.230 23.980 43.981 1.00 13.76 179 LYS A O 1
ATOM 2856 N N . ILE A 1 182 ? -7.999 22.116 44.173 1.00 12.99 180 ILE A N 1
ATOM 2857 C CA . ILE A 1 182 ? -7.509 22.198 42.802 1.00 8.86 180 ILE A CA 1
ATOM 2858 C C . ILE A 1 182 ? -8.693 22.087 41.828 1.00 10.29 180 ILE A C 1
ATOM 2859 O O . ILE A 1 182 ? -8.817 22.895 40.909 1.00 10.57 180 ILE A O 1
ATOM 2875 N N . TYR A 1 183 ? -9.566 21.106 42.041 1.00 12.16 181 TYR A N 1
ATOM 2876 C CA . TYR A 1 183 ? -10.739 20.921 41.174 1.00 10.37 181 TYR A CA 1
ATOM 2877 C C . TYR A 1 183 ? -11.635 22.162 41.148 1.00 9.80 181 TYR A C 1
ATOM 2878 O O . TYR A 1 183 ? -12.071 22.600 40.090 1.00 11.50 181 TYR A O 1
ATOM 2896 N N . ASN A 1 184 ? -11.876 22.733 42.320 1.00 10.97 182 ASN A N 1
ATOM 2897 C CA . ASN A 1 184 ? -12.697 23.923 42.436 1.00 11.69 182 ASN A CA 1
ATOM 2898 C C . ASN A 1 184 ? -12.083 25.077 41.678 1.00 10.32 182 ASN A C 1
ATOM 2899 O O . ASN A 1 184 ? -12.793 25.843 41.044 1.00 11.68 182 ASN A O 1
ATOM 2910 N N . MET A 1 185 ? -10.760 25.232 41.795 1.00 12.28 183 MET A N 1
ATOM 2911 C CA . MET A 1 185 ? -10.033 26.269 41.057 1.00 11.77 183 MET A CA 1
ATOM 2912 C C . MET A 1 185 ? -10.162 26.025 39.545 1.00 10.01 183 MET A C 1
ATOM 2913 O O . MET A 1 185 ? -10.331 26.962 38.774 1.00 7.91 183 MET A O 1
ATOM 2927 N N . MET A 1 186 ? -10.079 24.769 39.129 1.00 7.06 184 MET A N 1
ATOM 2928 C CA . MET A 1 186 ? -10.179 24.449 37.704 1.00 9.80 184 MET A CA 1
ATOM 2929 C C . MET A 1 186 ? -11.562 24.839 37.207 1.00 12.36 184 MET A C 1
ATOM 2930 O O . MET A 1 186 ? -11.713 25.329 36.089 1.00 9.42 184 MET A O 1
ATOM 2944 N N . ASN A 1 187 ? -12.568 24.643 38.054 1.00 11.12 185 ASN A N 1
ATOM 2945 C CA . ASN A 1 187 ? -13.943 24.981 37.677 1.00 9.14 185 ASN A CA 1
ATOM 2946 C C . ASN A 1 187 ? -14.183 26.475 37.544 1.00 15.91 185 ASN A C 1
ATOM 2947 O O . ASN A 1 187 ? -14.974 26.910 36.682 1.00 9.81 185 ASN A O 1
ATOM 2958 N N . PHE A 1 188 ? -13.502 27.261 38.385 1.00 13.51 186 PHE A N 1
ATOM 2959 C CA . PHE A 1 188 ? -13.482 28.720 38.229 1.00 12.29 186 PHE A CA 1
ATOM 2960 C C . PHE A 1 188 ? -13.063 29.100 36.809 1.00 17.10 186 PHE A C 1
ATOM 2961 O O . PHE A 1 188 ? -13.726 29.902 36.152 1.00 12.60 186 PHE A O 1
ATOM 2978 N N . TRP A 1 189 ? -11.970 28.513 36.331 1.00 10.64 187 TRP A N 1
ATOM 2979 C CA . TRP A 1 189 ? -11.471 28.821 34.985 1.00 13.79 187 TRP A CA 1
ATOM 2980 C C . TRP A 1 189 ? -12.367 28.254 33.880 1.00 9.78 187 TRP A C 1
ATOM 2981 O O . TRP A 1 189 ? -12.625 28.921 32.882 1.00 11.80 187 TRP A O 1
ATOM 3002 N N . LEU A 1 190 ? -12.836 27.022 34.057 1.00 8.75 188 LEU A N 1
ATOM 3003 C CA . LEU A 1 190 ? -13.770 26.426 33.111 1.00 13.95 188 LEU A CA 1
ATOM 3004 C C . LEU A 1 190 ? -15.048 27.251 32.970 1.00 13.04 188 LEU A C 1
ATOM 3005 O O . LEU A 1 190 ? -15.576 27.367 31.862 1.00 10.03 188 LEU A O 1
ATOM 3021 N N . ASP A 1 191 ? -15.522 27.839 34.071 1.00 10.31 189 ASP A N 1
ATOM 3022 C CA . ASP A 1 191 ? -16.757 28.620 34.054 1.00 11.82 189 ASP A CA 1
ATOM 3023 C C . ASP A 1 191 ? -16.565 29.891 33.245 1.00 15.13 189 ASP A C 1
ATOM 3024 O O . ASP A 1 191 ? -17.534 30.496 32.783 1.00 13.03 189 ASP A O 1
ATOM 3033 N N . LYS A 1 192 ? -15.320 30.311 33.050 1.00 12.41 190 LYS A N 1
ATOM 3034 C CA . LYS A 1 192 ? -15.079 31.516 32.257 1.00 14.32 190 LYS A CA 1
ATOM 3035 C C . LYS A 1 192 ? -15.161 31.282 30.741 1.00 15.35 190 LYS A C 1
ATOM 3036 O O . LYS A 1 192 ? -14.984 32.216 29.982 1.00 12.56 190 LYS A O 1
ATOM 3055 N N . GLY A 1 193 ? -15.428 30.060 30.295 1.00 14.79 191 GLY A N 1
ATOM 3056 C CA . GLY A 1 193 ? -15.607 29.830 28.862 1.00 10.12 191 GLY A CA 1
ATOM 3057 C C . GLY A 1 193 ? -14.324 29.491 28.104 1.00 15.18 191 GLY A C 1
ATOM 3058 O O . GLY A 1 193 ? -14.263 29.624 26.873 1.00 11.18 191 GLY A O 1
ATOM 3062 N N . ILE A 1 194 ? -13.295 29.051 28.832 1.00 13.44 192 ILE A N 1
ATOM 3063 C CA . ILE A 1 194 ? -12.042 28.632 28.196 1.00 10.04 192 ILE A CA 1
ATOM 3064 C C . ILE A 1 194 ? -12.250 27.339 27.404 1.00 12.95 192 ILE A C 1
ATOM 3065 O O . ILE A 1 194 ? -13.202 26.592 27.642 1.00 12.30 192 ILE A O 1
ATOM 3081 N N . GLY A 1 195 ? -11.361 27.080 26.455 1.00 9.47 193 GLY A N 1
ATOM 3082 C CA . GLY A 1 195 ? -11.481 25.917 25.605 1.00 10.30 193 GLY A CA 1
ATOM 3083 C C . GLY A 1 195 ? -10.817 24.674 26.157 1.00 10.50 193 GLY A C 1
ATOM 3084 O O . GLY A 1 195 ? -10.867 23.623 25.540 1.00 13.07 193 GLY A O 1
ATOM 3088 N N . GLY A 1 196 ? -10.197 24.776 27.323 1.00 10.40 194 GLY A N 1
ATOM 3089 C CA . GLY A 1 196 ? -9.545 23.626 27.913 1.00 6.65 194 GLY A CA 1
ATOM 3090 C C . GLY A 1 196 ? -8.243 23.958 28.637 1.00 9.60 194 GLY A C 1
ATOM 3091 O O . GLY A 1 196 ? -7.957 25.111 28.932 1.00 8.27 194 GLY A O 1
ATOM 3095 N N . PHE A 1 197 ? -7.484 22.915 28.941 1.00 7.64 195 PHE A N 1
ATOM 3096 C CA . PHE A 1 197 ? -6.226 23.014 29.691 1.00 8.74 195 PHE A CA 1
ATOM 3097 C C . PHE A 1 197 ? -5.116 22.225 29.013 1.00 9.15 195 PHE A C 1
ATOM 3098 O O . PHE A 1 197 ? -5.337 21.118 28.520 1.00 9.35 195 PHE A O 1
ATOM 3115 N N . ARG A 1 198 ? -3.921 22.811 29.027 1.00 10.78 196 ARG A N 1
ATOM 3116 C CA . ARG A 1 198 ? -2.665 22.120 28.791 1.00 8.08 196 ARG A CA 1
ATOM 3117 C C . ARG A 1 198 ? -2.090 21.854 30.179 1.00 11.45 196 ARG A C 1
ATOM 3118 O O . ARG A 1 198 ? -1.902 22.780 30.963 1.00 8.61 196 ARG A O 1
ATOM 3139 N N . MET A 1 199 ? -1.809 20.597 30.474 1.00 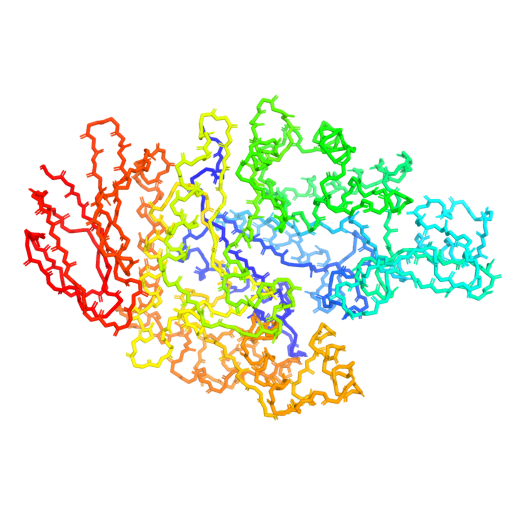8.63 197 MET A N 1
ATOM 3140 C CA . MET A 1 199 ? -1.532 20.182 31.846 1.00 8.98 197 MET A CA 1
ATOM 3141 C C . MET A 1 199 ? -0.064 19.870 32.056 1.00 7.76 197 MET A C 1
ATOM 3142 O O . MET A 1 199 ? 0.449 18.816 31.657 1.00 8.17 197 MET A O 1
ATOM 3156 N N . ASP A 1 200 ? 0.580 20.832 32.703 1.00 9.37 198 ASP A N 1
ATOM 3157 C CA . ASP A 1 200 ? 2.003 20.839 32.973 1.00 7.20 198 ASP A CA 1
ATOM 3158 C C . ASP A 1 200 ? 2.433 19.632 33.802 1.00 7.12 198 ASP A C 1
ATOM 3159 O O . ASP A 1 200 ? 1.872 19.365 34.879 1.00 7.23 198 ASP A O 1
ATOM 3168 N N . VAL A 1 201 ? 3.422 18.911 33.256 1.00 7.06 199 VAL A N 1
ATOM 3169 C CA . VAL A 1 201 ? 4.015 17.736 33.851 1.00 6.55 199 VAL A CA 1
ATOM 3170 C C . VAL A 1 201 ? 2.990 16.871 34.591 1.00 10.47 199 VAL A C 1
ATOM 3171 O O . VAL A 1 201 ? 3.246 16.391 35.684 1.00 7.85 199 VAL A O 1
ATOM 3184 N N . ILE A 1 202 ? 1.841 16.649 33.971 1.00 9.53 200 ILE A N 1
ATOM 3185 C CA . ILE A 1 202 ? 0.729 16.026 34.668 1.00 6.70 200 ILE A CA 1
ATOM 3186 C C . ILE A 1 202 ? 1.054 14.576 35.029 1.00 8.24 200 ILE A C 1
ATOM 3187 O O . ILE A 1 202 ? 0.476 14.032 35.960 1.00 7.97 200 ILE A O 1
ATOM 3203 N N . GLU A 1 203 ? 1.993 13.963 34.306 1.00 6.01 201 GLU A N 1
ATOM 3204 C CA . GLU A 1 203 ? 2.454 12.585 34.596 1.00 6.46 201 GLU A CA 1
ATOM 3205 C C . GLU A 1 203 ? 3.125 12.417 35.958 1.00 7.80 201 GLU A C 1
ATOM 3206 O O . GLU A 1 203 ? 3.394 11.292 36.388 1.00 8.79 201 GLU A O 1
ATOM 3218 N N . LEU A 1 204 ? 3.388 13.525 36.640 1.00 9.40 202 LEU A N 1
ATOM 3219 C CA . LEU A 1 204 ? 4.011 13.464 37.968 1.00 10.24 202 LEU A CA 1
ATOM 3220 C C . LEU A 1 204 ? 3.011 13.322 39.123 1.00 10.73 202 LEU A C 1
ATOM 3221 O O . LEU A 1 204 ? 3.406 13.068 40.248 1.00 10.01 202 LEU A O 1
ATOM 3237 N N . ILE A 1 205 ? 1.714 13.450 38.873 1.00 12.17 203 ILE A N 1
ATOM 3238 C CA . ILE A 1 205 ? 0.824 13.558 40.028 1.00 15.94 203 ILE A CA 1
ATOM 3239 C C . ILE A 1 205 ? 0.617 12.218 40.767 1.00 11.24 203 ILE A C 1
ATOM 3240 O O . ILE A 1 205 ? 0.125 12.226 41.885 1.00 10.99 203 ILE A O 1
ATOM 3256 N N . GLY A 1 206 ? 1.007 11.104 40.144 1.00 10.37 204 GLY A N 1
ATOM 3257 C CA . GLY A 1 206 ? 1.064 9.815 40.821 1.00 9.66 204 GLY A CA 1
ATOM 3258 C C . GLY A 1 206 ? 2.389 9.558 41.538 1.00 10.46 204 GLY A C 1
ATOM 3259 O O . GLY A 1 206 ? 2.691 8.429 41.925 1.00 12.77 204 GLY A O 1
ATOM 3263 N N . LYS A 1 207 ? 3.201 10.592 41.701 1.00 9.75 205 LYS A N 1
ATOM 3264 C CA . LYS A 1 207 ? 4.519 10.427 42.331 1.00 15.20 205 LYS A CA 1
ATOM 3265 C C . LYS A 1 207 ? 4.370 9.802 43.727 1.00 16.08 205 LYS A C 1
ATOM 3266 O O . LYS A 1 207 ? 3.373 10.017 44.421 1.00 13.93 205 LYS A O 1
ATOM 3285 N N . ASP A 1 208 ? 5.365 9.018 44.101 1.00 12.46 206 ASP A N 1
ATOM 3286 C CA . ASP A 1 208 ? 5.438 8.370 45.406 1.00 14.88 206 ASP A CA 1
ATOM 3287 C C . ASP A 1 208 ? 6.915 8.332 45.748 1.00 21.72 206 ASP A C 1
ATOM 3288 O O . ASP A 1 208 ? 7.598 7.316 45.523 1.00 15.32 206 ASP A O 1
ATOM 3297 N N . PRO A 1 209 ? 7.434 9.465 46.242 1.00 16.60 207 PRO A N 1
ATOM 3298 C CA . PRO A 1 209 ? 8.883 9.590 46.439 1.00 19.50 207 PRO A CA 1
ATOM 3299 C C . PRO A 1 209 ? 9.478 8.590 47.428 1.00 17.90 207 PRO A C 1
ATOM 3300 O O . PRO A 1 209 ? 10.644 8.249 47.278 1.00 22.01 207 PRO A O 1
ATOM 3311 N N . ASP A 1 210 ? 8.711 8.128 48.407 1.00 17.02 208 ASP A N 1
ATOM 3312 C CA . ASP A 1 210 ? 9.220 7.116 49.341 1.00 18.33 208 ASP A CA 1
ATOM 3313 C C . ASP A 1 210 ? 9.639 5.857 48.598 1.00 23.70 208 ASP A C 1
ATOM 3314 O O . ASP A 1 210 ? 10.540 5.158 49.029 1.00 20.81 208 ASP A O 1
ATOM 3323 N N . LYS A 1 211 ? 8.970 5.566 47.486 1.00 19.69 209 LYS A N 1
ATOM 3324 C CA . LYS A 1 211 ? 9.335 4.437 46.645 1.00 23.53 209 LYS A CA 1
ATOM 3325 C C . LYS A 1 211 ? 10.116 4.854 45.419 1.00 20.20 209 LYS A C 1
ATOM 3326 O O . LYS A 1 211 ? 10.173 4.101 44.446 1.00 22.47 209 LYS A O 1
ATOM 3345 N N . ASN A 1 212 ? 10.720 6.040 45.467 1.00 21.34 210 ASN A N 1
ATOM 3346 C CA . ASN A 1 212 ? 11.432 6.603 44.318 1.00 20.58 210 ASN A CA 1
ATOM 3347 C C . ASN A 1 212 ? 10.596 6.577 43.034 1.00 20.80 210 ASN A C 1
ATOM 3348 O O . ASN A 1 212 ? 11.119 6.347 41.943 1.00 18.29 210 ASN A O 1
ATOM 3359 N N . ILE A 1 213 ? 9.299 6.806 43.172 1.00 17.79 211 ILE A N 1
ATOM 3360 C CA . ILE A 1 213 ? 8.412 6.893 42.013 1.00 17.55 211 ILE A CA 1
ATOM 3361 C C . ILE A 1 213 ? 8.161 8.365 41.694 1.00 12.83 211 ILE A C 1
ATOM 3362 O O . ILE A 1 213 ? 7.826 9.156 42.573 1.00 15.44 211 ILE A O 1
ATOM 3378 N N . ARG A 1 214 ? 8.380 8.723 40.431 1.00 14.14 212 ARG A N 1
ATOM 3379 C CA . ARG A 1 214 ? 8.262 10.095 39.956 1.00 11.35 212 ARG A CA 1
ATOM 3380 C C . ARG A 1 214 ? 7.111 10.147 38.932 1.00 11.94 212 ARG A C 1
ATOM 3381 O O . ARG A 1 214 ? 5.944 10.254 39.319 1.00 12.28 212 ARG A O 1
ATOM 3402 N N . GLU A 1 215 ? 7.440 10.036 37.643 1.00 11.56 213 GLU A N 1
ATOM 3403 C CA . GLU A 1 215 ? 6.461 9.857 36.579 1.00 11.82 213 GLU A CA 1
ATOM 3404 C C . GLU A 1 215 ? 5.770 8.486 36.596 1.00 13.37 213 GLU A C 1
ATOM 3405 O O . GLU A 1 215 ? 6.319 7.490 37.071 1.00 10.46 213 GLU A O 1
ATOM 3417 N N . ASN A 1 216 ? 4.541 8.463 36.079 1.00 11.59 214 ASN A N 1
ATOM 3418 C CA . ASN A 1 216 ? 3.825 7.222 35.803 1.00 11.80 214 ASN A CA 1
ATOM 3419 C C . ASN A 1 216 ? 3.542 6.398 37.044 1.00 17.55 214 ASN A C 1
ATOM 3420 O O . ASN A 1 216 ? 3.541 5.174 36.981 1.00 10.37 214 ASN A O 1
ATOM 3431 N N . GLY A 1 217 ? 3.279 7.071 38.165 1.00 15.50 215 GLY A N 1
ATOM 3432 C CA . GLY A 1 217 ? 2.994 6.383 39.416 1.00 15.59 215 GLY A CA 1
ATOM 3433 C C . GLY A 1 217 ? 1.616 5.742 39.422 1.00 17.38 215 GLY A C 1
ATOM 3434 O O . GLY A 1 217 ? 0.762 6.092 38.603 1.00 13.94 215 GLY A O 1
ATOM 3438 N N . PRO A 1 218 ? 1.386 4.802 40.354 1.00 20.27 216 PRO A N 1
ATOM 3439 C CA . PRO A 1 218 ? 0.127 4.033 40.440 1.00 19.27 216 PRO A CA 1
ATOM 3440 C C . PRO A 1 218 ? -1.152 4.869 40.477 1.00 12.14 216 PRO A C 1
ATOM 3441 O O . PRO A 1 218 ? -2.123 4.503 39.822 1.00 14.76 216 PRO A O 1
ATOM 3452 N N . MET A 1 219 ? -1.163 5.972 41.215 1.00 13.32 217 MET A N 1
ATOM 3453 C CA . MET A 1 219 ? -2.390 6.741 41.392 1.00 11.26 217 MET A CA 1
ATOM 3454 C C . MET A 1 219 ? -2.629 7.765 40.258 1.00 14.32 217 MET A C 1
ATOM 3455 O O . MET A 1 219 ? -3.635 8.469 40.271 1.00 11.80 217 MET A O 1
ATOM 3469 N N . LEU A 1 220 ? -1.713 7.845 39.297 1.00 12.29 218 LEU A N 1
ATOM 3470 C CA . LEU A 1 220 ? -1.806 8.818 38.206 1.00 13.23 218 LEU A CA 1
ATOM 3471 C C . LEU A 1 220 ? -3.154 8.777 37.490 1.00 12.39 218 LEU A C 1
ATOM 3472 O O . LEU A 1 220 ? -3.876 9.762 37.437 1.00 10.22 218 LEU A O 1
ATOM 3488 N N . HIS A 1 221 ? -3.494 7.627 36.935 1.00 9.52 219 HIS A N 1
ATOM 3489 C CA . HIS A 1 221 ? -4.728 7.515 36.162 1.00 11.98 219 HIS A CA 1
ATOM 3490 C C . HIS A 1 221 ? -5.997 7.556 37.032 1.00 10.95 219 HIS A C 1
ATOM 3491 O O . HIS A 1 221 ? -6.956 8.224 36.670 1.00 11.67 219 HIS A O 1
ATOM 3506 N N . PRO A 1 222 ? -5.976 6.918 38.211 1.00 16.34 220 PRO A N 1
ATOM 3507 C CA . PRO A 1 222 ? -7.097 7.153 39.138 1.00 12.86 220 PRO A CA 1
ATOM 3508 C C . PRO A 1 222 ? -7.322 8.634 39.469 1.00 11.68 220 PRO A C 1
ATOM 3509 O O . PRO A 1 222 ? -8.477 9.076 39.475 1.00 9.78 220 PRO A O 1
ATOM 3520 N N . TYR A 1 223 ? -6.267 9.404 39.734 1.00 12.36 221 TYR A N 1
ATOM 3521 C CA . TYR A 1 223 ? -6.450 10.841 39.984 1.00 10.21 221 TYR A CA 1
ATOM 3522 C C . TYR A 1 223 ? -7.029 11.591 38.774 1.00 11.43 221 TYR A C 1
ATOM 3523 O O . TYR A 1 223 ? -7.876 12.467 38.931 1.00 8.49 221 TYR A O 1
ATOM 3541 N N . LEU A 1 224 ? -6.567 11.265 37.573 1.00 8.13 222 LEU A N 1
ATOM 3542 C CA . LEU A 1 224 ? -7.048 11.953 36.399 1.00 8.99 222 LEU A CA 1
ATOM 3543 C C . LEU A 1 224 ? -8.508 11.583 36.096 1.00 9.96 222 LEU A C 1
ATOM 3544 O O . LEU A 1 224 ? -9.271 12.413 35.603 1.00 9.16 222 LEU A O 1
ATOM 3560 N N . GLN A 1 225 ? -8.911 10.355 36.397 1.00 10.11 223 GLN A N 1
ATOM 3561 C CA . GLN A 1 225 ? -10.328 9.996 36.239 1.00 12.42 223 GLN A CA 1
ATOM 3562 C C . GLN A 1 225 ? -11.188 10.732 37.261 1.00 11.10 223 GLN A C 1
ATOM 3563 O O . GLN A 1 225 ? -12.272 11.207 36.948 1.00 13.15 223 GLN A O 1
ATOM 3577 N N . GLU A 1 226 ? -10.691 10.852 38.487 1.00 10.66 224 GLU A N 1
ATOM 3578 C CA . GLU A 1 226 ? -11.377 11.624 39.513 1.00 11.23 224 GLU A CA 1
ATOM 3579 C C . GLU A 1 226 ? -11.483 13.102 39.115 1.00 10.45 224 GLU A C 1
ATOM 3580 O O . GLU A 1 226 ? -12.556 13.735 39.241 1.00 8.86 224 GLU A O 1
ATOM 3592 N N . MET A 1 227 ? -10.366 13.646 38.630 1.00 12.92 225 MET A N 1
ATOM 3593 C CA . MET A 1 227 ? -10.301 15.010 38.140 1.00 9.53 225 MET A CA 1
ATOM 3594 C C . MET A 1 227 ? -11.308 15.255 37.005 1.00 10.21 225 MET A C 1
ATOM 3595 O O . MET A 1 227 ? -12.049 16.225 37.010 1.00 8.69 225 MET A O 1
ATOM 3609 N N . ASN A 1 228 ? -11.305 14.379 36.014 1.00 11.00 226 ASN A N 1
ATOM 3610 C CA . ASN A 1 228 ? -12.207 14.516 34.885 1.00 11.66 226 ASN A CA 1
ATOM 3611 C C . ASN A 1 228 ? -13.665 14.641 35.389 1.00 8.84 226 ASN A C 1
ATOM 3612 O O . ASN A 1 228 ? -14.375 15.584 35.050 1.00 8.21 226 ASN A O 1
ATOM 3623 N N . LYS A 1 229 ? -14.087 13.717 36.244 1.00 10.74 227 LYS A N 1
ATOM 3624 C CA . LYS A 1 229 ? -15.460 13.720 36.752 1.00 15.49 227 LYS A CA 1
ATOM 3625 C C . LYS A 1 229 ? -15.786 15.006 37.506 1.00 14.55 227 LYS A C 1
ATOM 3626 O O . LYS A 1 229 ? -16.879 15.540 37.380 1.00 10.55 227 LYS A O 1
ATOM 3645 N N . ALA A 1 230 ? -14.828 15.496 38.290 1.00 10.32 228 ALA A N 1
ATOM 3646 C CA . ALA A 1 230 ? -15.047 16.650 39.155 1.00 7.48 228 ALA A CA 1
ATOM 3647 C C . ALA A 1 230 ? -14.950 17.969 38.408 1.00 10.50 228 ALA A C 1
ATOM 3648 O O . ALA A 1 230 ? -15.352 19.010 38.925 1.00 10.64 228 ALA A O 1
ATOM 3655 N N . THR A 1 231 ? -14.386 17.959 37.212 1.00 9.23 2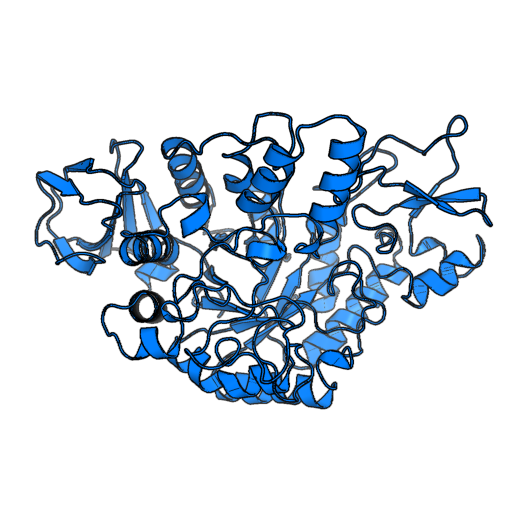29 THR A N 1
ATOM 3656 C CA . THR A 1 231 ? -14.146 19.230 36.539 1.00 8.81 229 THR A CA 1
ATOM 3657 C C . THR A 1 231 ? -14.629 19.286 35.100 1.00 12.43 229 THR A C 1
ATOM 3658 O O . THR A 1 231 ? -15.676 19.836 34.869 1.00 9.66 229 THR A O 1
ATOM 3669 N N . PHE A 1 232 ? -13.872 18.739 34.144 1.00 11.06 230 PHE A N 1
ATOM 3670 C CA . PHE A 1 232 ? -14.132 19.013 32.720 1.00 15.06 230 PHE A CA 1
ATOM 3671 C C . PHE A 1 232 ? -14.832 17.906 31.948 1.00 11.76 230 PHE A C 1
ATOM 3672 O O . PHE A 1 232 ? -15.108 18.032 30.727 1.00 10.61 230 PHE A O 1
ATOM 3689 N N . GLY A 1 233 ? -15.107 16.819 32.652 1.00 9.13 231 GLY A N 1
ATOM 3690 C CA . GLY A 1 233 ? -15.670 15.626 32.054 1.00 14.61 231 GLY A CA 1
ATOM 3691 C C . GLY A 1 233 ? -16.869 15.832 31.138 1.00 16.70 231 GLY A C 1
ATOM 3692 O O . GLY A 1 233 ? -17.010 15.121 30.144 1.00 17.05 231 GLY A O 1
ATOM 3696 N N . LYS A 1 234 ? -17.750 16.770 31.468 1.00 11.60 232 LYS A N 1
ATOM 3697 C CA . LYS A 1 234 ? -18.921 17.018 30.628 1.00 16.27 232 LYS A CA 1
ATOM 3698 C C . LYS A 1 234 ? -18.837 18.342 29.892 1.00 20.57 232 LYS A C 1
ATOM 3699 O O . LYS A 1 234 ? -19.835 18.822 29.373 1.00 15.95 232 LYS A O 1
ATOM 3718 N N . ARG A 1 235 ? -17.654 18.939 29.844 1.00 14.28 233 ARG A N 1
ATOM 3719 C CA . ARG A 1 235 ? -17.537 20.312 29.365 1.00 16.05 233 ARG A CA 1
ATOM 3720 C C . ARG A 1 235 ? -17.241 20.515 27.874 1.00 19.34 233 ARG A C 1
ATOM 3721 O O . ARG A 1 235 ? -17.400 21.625 27.372 1.00 31.01 233 ARG A O 1
ATOM 3742 N N . ASP A 1 236 ? -16.806 19.504 27.149 1.00 19.63 234 ASP A N 1
ATOM 3743 C CA . ASP A 1 236 ? -16.527 19.756 25.715 1.00 24.57 234 ASP A CA 1
ATOM 3744 C C . ASP A 1 236 ? -15.367 20.740 25.543 1.00 11.42 234 ASP A C 1
ATOM 3745 O O . ASP A 1 236 ? -15.386 21.684 24.714 1.00 13.76 234 ASP A O 1
ATOM 3754 N N . VAL A 1 237 ? -14.337 20.485 26.322 1.00 14.13 235 VAL A N 1
ATOM 3755 C CA . VAL A 1 237 ? -13.092 21.216 26.208 1.00 11.59 235 VAL A CA 1
ATOM 3756 C C . VAL A 1 237 ? -11.996 20.238 25.797 1.00 12.08 235 VAL A C 1
ATOM 3757 O O . VAL A 1 237 ? -12.147 19.015 25.900 1.00 9.97 235 VAL A O 1
ATOM 3770 N N . MET A 1 238 ? -10.889 20.791 25.333 1.00 11.09 236 MET A N 1
ATOM 3771 C CA . MET A 1 238 ? -9.714 19.991 25.025 1.00 10.65 236 MET A CA 1
ATOM 3772 C C . MET A 1 238 ? -8.748 19.995 26.209 1.00 8.13 236 MET A C 1
ATOM 3773 O O . MET A 1 238 ? -8.367 21.049 26.719 1.00 12.04 236 MET A O 1
ATOM 3787 N N . THR A 1 239 ? -8.336 18.817 26.630 1.00 9.43 237 THR A N 1
ATOM 3788 C CA . THR A 1 239 ? -7.289 18.691 27.621 1.00 8.26 237 THR A CA 1
ATOM 3789 C C . THR A 1 239 ? -6.112 17.957 27.006 1.00 7.01 237 THR A C 1
ATOM 3790 O O . THR A 1 239 ? -6.264 16.866 26.457 1.00 9.37 237 THR A O 1
ATOM 3801 N N . VAL A 1 240 ? -4.934 18.553 27.115 1.00 9.39 238 VAL A N 1
ATOM 3802 C CA . VAL A 1 240 ? -3.720 17.923 26.614 1.00 7.35 238 VAL A CA 1
ATOM 3803 C C . VAL A 1 240 ? -2.678 17.871 27.742 1.00 6.57 238 VAL A C 1
ATOM 3804 O O . VAL A 1 240 ? -2.306 18.888 28.293 1.00 6.01 238 VAL A O 1
ATOM 3817 N N . GLY A 1 241 ? -2.257 16.667 28.112 1.00 4.42 239 GLY A N 1
ATOM 3818 C CA . GLY A 1 241 ? -1.293 16.495 29.164 1.00 5.79 239 GLY A CA 1
ATOM 3819 C C . GLY A 1 241 ? 0.125 16.550 28.623 1.00 9.14 239 GLY A C 1
ATOM 3820 O O . GLY A 1 241 ? 0.402 16.008 27.551 1.00 7.89 239 GLY A O 1
ATOM 3824 N N . GLU A 1 242 ? 1.018 17.219 29.352 1.00 8.29 240 GLU A N 1
ATOM 3825 C CA . GLU A 1 242 ? 2.441 17.200 28.993 1.00 8.65 240 GLU A CA 1
ATOM 3826 C C . GLU A 1 242 ? 3.025 15.971 29.634 1.00 7.69 240 GLU A C 1
ATOM 3827 O O . GLU A 1 242 ? 3.104 15.905 30.861 1.00 9.08 240 GLU A O 1
ATOM 3839 N N . THR A 1 243 ? 3.425 14.994 28.818 1.00 9.81 241 THR A N 1
ATOM 3840 C CA . THR A 1 243 ? 3.867 13.701 29.332 1.00 11.83 241 THR A CA 1
ATOM 3841 C C . THR A 1 243 ? 5.187 13.222 28.691 1.00 10.43 241 THR A C 1
ATOM 3842 O O . THR A 1 243 ? 5.193 12.382 27.793 1.00 9.85 241 THR A O 1
ATOM 3853 N N . TRP A 1 244 ? 6.299 13.771 29.187 1.00 9.67 242 TRP A N 1
ATOM 3854 C CA . TRP A 1 244 ? 7.636 13.471 28.692 1.00 9.97 242 TRP A CA 1
ATOM 3855 C C . TRP A 1 244 ? 7.924 11.986 28.648 1.00 13.34 242 TRP A C 1
ATOM 3856 O O . TRP A 1 244 ? 8.652 11.535 27.789 1.00 10.96 242 TRP A O 1
ATOM 3877 N N . ASN A 1 245 ? 7.368 11.233 29.586 1.00 10.44 243 ASN A N 1
ATOM 3878 C CA . ASN A 1 245 ? 7.637 9.806 29.645 1.00 12.40 243 ASN A CA 1
ATOM 3879 C C . ASN A 1 245 ? 6.473 8.928 29.199 1.00 13.29 243 ASN A C 1
ATOM 3880 O O . ASN A 1 245 ? 6.332 7.794 29.655 1.00 15.89 243 ASN A O 1
ATOM 3891 N N . ALA A 1 246 ? 5.648 9.440 28.285 1.00 10.22 244 ALA A N 1
ATOM 3892 C CA . ALA A 1 246 ? 4.594 8.623 27.719 1.00 10.26 244 ALA A CA 1
ATOM 3893 C C . ALA A 1 246 ? 5.110 7.736 26.589 1.00 18.76 244 ALA A C 1
ATOM 3894 O O . ALA A 1 246 ? 5.907 8.165 25.750 1.00 13.23 244 ALA A O 1
ATOM 3901 N N . THR A 1 247 ? 4.677 6.477 26.612 1.00 17.36 245 THR A N 1
ATOM 3902 C CA . THR A 1 247 ? 4.805 5.581 25.460 1.00 16.06 245 THR A CA 1
ATOM 3903 C C . THR A 1 247 ? 3.459 5.573 24.722 1.00 20.39 245 THR A C 1
ATOM 3904 O O . THR A 1 247 ? 2.476 6.118 25.230 1.00 14.06 245 THR A O 1
ATOM 3915 N N . PRO A 1 248 ? 3.406 4.979 23.517 1.00 15.02 246 PRO A N 1
ATOM 3916 C CA . PRO A 1 248 ? 2.119 4.963 22.824 1.00 17.20 246 PRO A CA 1
ATOM 3917 C C . PRO A 1 248 ? 1.006 4.295 23.653 1.00 21.03 246 PRO A C 1
ATOM 3918 O O . PRO A 1 248 ? -0.140 4.733 23.605 1.00 17.75 246 PRO A O 1
ATOM 3929 N N . LYS A 1 249 ? 1.346 3.283 24.432 1.00 20.28 247 LYS A N 1
ATOM 3930 C CA . LYS A 1 249 ? 0.357 2.604 25.260 1.00 28.84 247 LYS A CA 1
ATOM 3931 C C . LYS A 1 249 ? -0.145 3.500 26.386 1.00 19.60 247 LYS A C 1
ATOM 3932 O O . LYS A 1 249 ? -1.328 3.486 26.740 1.00 15.77 247 LYS A O 1
ATOM 3936 N N . ILE A 1 250 ? 0.772 4.248 26.987 1.00 17.97 248 ILE A N 1
ATOM 3937 C CA . ILE A 1 250 ? 0.414 5.124 28.082 1.00 15.69 248 ILE A CA 1
ATOM 3938 C C . ILE A 1 250 ? -0.418 6.281 27.523 1.00 16.12 248 ILE A C 1
ATOM 3939 O O . ILE A 1 250 ? -1.365 6.723 28.153 1.00 13.12 248 ILE A O 1
ATOM 3955 N N . ALA A 1 251 ? -0.090 6.734 26.315 1.00 14.20 249 ALA A N 1
ATOM 3956 C CA . ALA A 1 251 ? -0.860 7.795 25.678 1.00 14.41 249 ALA A CA 1
ATOM 3957 C C . ALA A 1 251 ? -2.319 7.353 25.495 1.00 14.64 249 ALA A C 1
ATOM 3958 O O . ALA A 1 251 ? -3.235 8.141 25.663 1.00 10.57 249 ALA A O 1
ATOM 3965 N N . GLU A 1 252 ? -2.537 6.083 25.159 1.00 13.69 250 GLU A N 1
ATOM 3966 C CA . GLU A 1 252 ? -3.904 5.568 25.034 1.00 13.83 250 GLU A CA 1
ATOM 3967 C C . GLU A 1 252 ? -4.631 5.572 26.365 1.00 11.68 250 GLU A C 1
ATOM 3968 O O . GLU A 1 252 ? -5.795 5.913 26.425 1.00 14.73 250 GLU A O 1
ATOM 3980 N N . GLU A 1 253 ? -3.945 5.191 27.431 1.00 10.99 251 GLU A N 1
ATOM 3981 C CA . GLU A 1 253 ? -4.529 5.224 28.759 1.00 14.07 251 GLU A CA 1
ATOM 3982 C C . GLU A 1 253 ? -4.985 6.641 29.133 1.00 15.13 251 GLU A C 1
ATOM 3983 O O . GLU A 1 253 ? -6.026 6.822 29.762 1.00 12.90 251 GLU A O 1
ATOM 3995 N N . TYR A 1 254 ? -4.196 7.642 28.769 1.00 8.76 252 TYR A N 1
ATOM 3996 C CA . TYR A 1 254 ? -4.602 9.027 28.987 1.00 12.96 252 TYR A CA 1
ATOM 3997 C C . TYR A 1 254 ? -5.753 9.488 28.090 1.00 10.52 252 TYR A C 1
ATOM 3998 O O . TYR A 1 254 ? -6.554 10.298 28.528 1.00 12.32 252 TYR A O 1
ATOM 4016 N N . SER A 1 255 ? -5.790 9.020 26.836 1.00 7.59 253 SER A N 1
ATOM 4017 C CA . SER A 1 255 ? -6.646 9.628 25.823 1.00 14.38 253 SER A CA 1
ATOM 4018 C C . SER A 1 255 ? -7.827 8.781 25.348 1.00 10.32 253 SER A C 1
ATOM 4019 O O . SER A 1 255 ? -8.660 9.262 24.604 1.00 9.99 253 SER A O 1
ATOM 4027 N N . ASP A 1 256 ? -7.907 7.534 25.768 1.00 12.43 254 ASP A N 1
ATOM 4028 C CA . ASP A 1 256 ? -9.066 6.722 25.385 1.00 10.57 254 ASP A CA 1
ATOM 4029 C C . ASP A 1 256 ? -10.331 7.402 25.912 1.00 11.92 254 ASP A C 1
ATOM 4030 O O . ASP A 1 256 ? -10.475 7.590 27.116 1.00 9.39 254 ASP A O 1
ATOM 4039 N N . PRO A 1 257 ? -11.259 7.791 25.019 1.00 13.56 255 PRO A N 1
ATOM 4040 C CA . PRO A 1 257 ? -12.470 8.450 25.529 1.00 15.91 255 PRO A CA 1
ATOM 4041 C C . PRO A 1 257 ? -13.248 7.602 26.538 1.00 15.15 255 PRO A C 1
ATOM 4042 O O . PRO A 1 257 ? -13.928 8.170 27.403 1.00 16.54 255 PRO A O 1
ATOM 4053 N N . ASP A 1 258 ? -13.171 6.278 26.431 1.00 14.73 256 ASP A N 1
ATOM 4054 C CA . ASP A 1 258 ? -13.882 5.416 27.380 1.00 19.44 256 ASP A CA 1
ATOM 4055 C C . ASP A 1 258 ? -13.199 5.363 28.754 1.00 22.78 256 ASP A C 1
ATOM 4056 O O . ASP A 1 258 ? -13.764 4.819 29.686 1.00 18.18 256 ASP A O 1
ATOM 4065 N N . ARG A 1 259 ? -11.987 5.906 28.880 1.00 18.07 257 ARG A N 1
ATOM 4066 C CA . ARG A 1 259 ? -11.332 5.987 30.195 1.00 12.81 257 ARG A CA 1
ATOM 4067 C C . ARG A 1 259 ? -11.668 7.292 30.936 1.00 13.51 257 ARG A C 1
ATOM 4068 O O . ARG A 1 259 ? -11.412 7.414 32.127 1.00 14.63 257 ARG A O 1
ATOM 4089 N N . HIS A 1 260 ? -12.251 8.258 30.238 1.00 12.61 258 HIS A N 1
ATOM 4090 C CA . HIS A 1 260 ? -12.645 9.519 30.858 1.00 14.54 258 HIS A CA 1
ATOM 4091 C C . HIS A 1 260 ? -11.483 10.165 31.595 1.00 11.11 258 HIS A C 1
ATOM 4092 O O . HIS A 1 260 ? -11.561 10.492 32.790 1.00 8.97 258 HIS A O 1
ATOM 4107 N N . GLU A 1 261 ? -10.407 10.371 30.852 1.00 9.49 259 GLU A N 1
ATOM 4108 C CA . GLU A 1 261 ? -9.276 11.127 31.360 1.00 10.22 259 GLU A CA 1
ATOM 4109 C C . GLU A 1 261 ? -9.077 12.380 30.507 1.00 13.05 259 GLU A C 1
ATOM 4110 O O . GLU A 1 261 ? -9.850 13.318 30.641 1.00 11.27 259 GLU A O 1
ATOM 4122 N N . LEU A 1 262 ? -8.077 12.387 29.619 1.00 10.25 260 LEU A N 1
ATOM 4123 C CA . LEU A 1 262 ? -7.754 13.577 28.836 1.00 9.39 260 LEU A CA 1
ATOM 4124 C C . LEU A 1 262 ? -8.106 13.394 27.358 1.00 10.76 260 LEU A C 1
ATOM 4125 O O . LEU A 1 262 ? -8.423 12.283 26.925 1.00 8.72 260 LEU A O 1
ATOM 4141 N N . SER A 1 263 ? -8.013 14.477 26.582 1.00 10.36 261 SER A N 1
ATOM 4142 C CA . SER A 1 263 ? -8.222 14.398 25.133 1.00 9.06 261 SER A CA 1
ATOM 4143 C C . SER A 1 263 ? -7.016 13.784 24.426 1.00 11.98 261 SER A C 1
ATOM 4144 O O . SER A 1 263 ? -7.160 12.972 23.500 1.00 6.52 261 SER A O 1
ATOM 4152 N N . MET A 1 264 ? -5.823 14.173 24.872 1.00 10.42 262 MET A N 1
ATOM 4153 C CA . MET A 1 264 ? -4.579 13.736 24.245 1.00 10.68 262 MET A CA 1
ATOM 4154 C C . MET A 1 264 ? -3.396 14.108 25.136 1.00 11.40 262 MET A C 1
ATOM 4155 O O . MET A 1 264 ? -3.570 14.755 26.170 1.00 8.92 262 MET A O 1
ATOM 4169 N N . VAL A 1 265 ? -2.196 13.693 24.743 1.00 7.48 263 VAL A N 1
ATOM 4170 C CA . VAL A 1 265 ? -0.983 14.085 25.463 1.00 8.22 263 VAL A CA 1
ATOM 4171 C C . VAL A 1 265 ? 0.138 14.504 24.507 1.00 10.86 263 VAL A C 1
ATOM 4172 O O . VAL A 1 265 ? 0.159 14.129 23.323 1.00 8.70 263 VAL A O 1
ATOM 4185 N N . PHE A 1 266 ? 1.048 15.324 25.024 1.00 10.79 264 PHE A N 1
ATOM 4186 C CA . PHE A 1 266 ? 2.272 15.635 24.312 1.00 8.99 264 PHE A CA 1
ATOM 4187 C C . PHE A 1 266 ? 3.246 14.552 24.716 1.00 9.08 264 PHE A C 1
ATOM 4188 O O . PHE A 1 266 ? 3.503 14.387 25.912 1.00 7.80 264 PHE A O 1
ATOM 4205 N N . GLN A 1 267 ? 3.786 13.829 23.739 1.00 6.13 265 GLN A N 1
ATOM 4206 C CA . GLN A 1 267 ? 4.879 12.870 23.998 1.00 11.46 265 GLN A CA 1
ATOM 4207 C C . GLN A 1 267 ? 6.192 13.436 23.477 1.00 7.80 265 GLN A C 1
ATOM 4208 O O . GLN A 1 267 ? 6.203 14.270 22.557 1.00 7.24 265 GLN A O 1
ATOM 4222 N N . PHE A 1 268 ? 7.294 12.999 24.065 1.00 8.99 266 PHE A N 1
ATOM 4223 C CA . PHE A 1 268 ? 8.588 13.621 23.801 1.00 9.76 266 PHE A CA 1
ATOM 4224 C C . PHE A 1 268 ? 9.645 12.590 23.436 1.00 13.65 266 PHE A C 1
ATOM 4225 O O . PHE A 1 268 ? 10.830 12.815 23.663 1.00 8.76 266 PHE A O 1
ATOM 4242 N N . GLU A 1 269 ? 9.223 11.455 22.881 1.00 9.70 267 GLU A N 1
ATOM 4243 C CA . GLU A 1 269 ? 10.167 10.380 22.584 1.00 9.69 267 GLU A CA 1
ATOM 4244 C C . GLU A 1 269 ? 11.320 10.826 21.696 1.00 11.20 267 GLU A C 1
ATOM 4245 O O . GLU A 1 269 ? 12.441 10.404 21.904 1.00 14.37 267 GLU A O 1
ATOM 4257 N N . ASN A 1 270 ? 11.058 11.671 20.710 1.00 11.60 268 ASN A N 1
ATOM 4258 C CA . ASN A 1 270 ? 12.126 12.078 19.798 1.00 14.10 268 ASN A CA 1
ATOM 4259 C C . ASN A 1 270 ? 13.175 13.001 20.439 1.00 18.57 268 ASN A C 1
ATOM 4260 O O . ASN A 1 270 ? 14.236 13.214 19.857 1.00 11.72 268 ASN A O 1
ATOM 4271 N N . GLN A 1 271 ? 12.921 13.512 21.647 1.00 12.40 269 GLN A N 1
ATOM 4272 C CA . GLN A 1 271 ? 13.830 14.519 22.215 1.00 11.04 269 GLN A CA 1
ATOM 4273 C C . GLN A 1 271 ? 15.185 13.957 22.591 1.00 15.22 269 GLN A C 1
ATOM 4274 O O . GLN A 1 271 ? 16.175 14.672 22.561 1.00 12.62 269 GLN A O 1
ATOM 4288 N N . SER A 1 272 ? 15.235 12.685 22.959 1.00 14.17 270 SER A N 1
ATOM 4289 C CA . SER A 1 272 ? 16.500 12.094 23.381 1.00 20.41 270 SER A CA 1
ATOM 4290 C C . SER A 1 272 ? 17.340 11.555 22.205 1.00 14.82 270 SER A C 1
ATOM 4291 O O . SER A 1 272 ? 18.435 11.049 22.421 1.00 13.29 270 SER A O 1
ATOM 4299 N N . LEU A 1 273 ? 16.837 11.666 20.979 1.00 10.74 271 LEU A N 1
ATOM 4300 C CA . LEU A 1 273 ? 17.559 11.164 19.820 1.00 10.56 271 LEU A CA 1
ATOM 4301 C C . LEU A 1 273 ? 18.877 11.866 19.569 1.00 15.03 271 LEU A C 1
ATOM 4302 O O . LEU A 1 273 ? 19.750 11.318 18.888 1.00 17.13 271 LEU A O 1
ATOM 4318 N N . ASP A 1 274 ? 19.036 13.084 20.072 1.00 9.97 272 ASP A N 1
ATOM 4319 C CA . ASP A 1 274 ? 20.312 13.771 19.904 1.00 11.81 272 ASP A CA 1
ATOM 4320 C C . ASP A 1 274 ? 21.054 14.027 21.216 1.00 12.30 272 ASP A C 1
ATOM 4321 O O . ASP A 1 274 ? 21.758 15.035 21.364 1.00 10.67 272 ASP A O 1
ATOM 4330 N N . GLN A 1 275 ? 20.908 13.104 22.162 1.00 13.15 273 GLN A N 1
ATOM 4331 C CA . GLN A 1 275 ? 21.784 13.078 23.338 1.00 17.72 273 GLN A CA 1
ATOM 4332 C C . GLN A 1 275 ? 22.397 11.693 23.518 1.00 17.78 273 GLN A C 1
ATOM 4333 O O . GLN A 1 275 ? 21.877 10.696 23.013 1.00 14.42 273 GLN A O 1
ATOM 4347 N N . GLN A 1 276 ? 23.504 11.651 24.249 1.00 19.72 274 GLN A N 1
ATOM 4348 C CA . GLN A 1 276 ? 24.216 10.411 24.505 1.00 19.70 274 GLN A CA 1
ATOM 4349 C C . GLN A 1 276 ? 23.407 9.527 25.447 1.00 19.56 274 GLN A C 1
ATOM 4350 O O . GLN A 1 276 ? 22.857 9.998 26.447 1.00 17.95 274 GLN A O 1
ATOM 4364 N N . PRO A 1 277 ? 23.342 8.221 25.146 1.00 23.69 275 PRO A N 1
ATOM 4365 C CA . PRO A 1 277 ? 22.513 7.313 25.945 1.00 19.84 275 PRO A CA 1
ATOM 4366 C C . PRO A 1 277 ? 22.916 7.327 27.419 1.00 20.37 275 PRO A C 1
ATOM 4367 O O . PRO A 1 277 ? 24.109 7.323 27.718 1.00 21.50 275 PRO A O 1
ATOM 4378 N N . GLY A 1 278 ? 21.935 7.357 28.318 1.00 22.38 276 GLY A N 1
ATOM 4379 C CA . GLY A 1 278 ? 22.192 7.303 29.737 1.00 27.01 276 GLY A CA 1
ATOM 4380 C C . GLY A 1 278 ? 22.684 8.609 30.348 1.00 33.66 276 GLY A C 1
ATOM 4381 O O . GLY A 1 278 ? 23.002 8.664 31.540 1.00 26.72 276 GLY A O 1
ATOM 4385 N N . LYS A 1 279 ? 22.770 9.661 29.542 1.00 19.65 277 LYS A N 1
ATOM 4386 C CA . LYS A 1 279 ? 23.218 10.949 30.049 1.00 18.52 277 LYS A CA 1
ATOM 4387 C C . LYS A 1 279 ? 22.135 12.023 29.935 1.00 20.29 277 LYS A C 1
ATOM 4388 O O . LYS A 1 279 ? 20.961 11.706 29.812 1.00 17.95 277 LYS A O 1
ATOM 4407 N N . GLU A 1 280 ? 22.533 13.289 29.972 1.00 17.53 278 GLU A N 1
ATOM 4408 C CA . GLU A 1 280 ? 21.581 14.390 29.935 1.00 14.57 278 GLU A CA 1
ATOM 4409 C C . GLU A 1 280 ? 21.425 14.989 28.532 1.00 17.45 278 GLU A C 1
ATOM 4410 O O . GLU A 1 280 ? 22.230 14.710 27.636 1.00 15.15 278 GLU A O 1
ATOM 4422 N N . LYS A 1 281 ? 20.415 15.833 28.333 1.00 15.96 279 LYS A N 1
ATOM 4423 C CA . LYS A 1 281 ? 20.242 16.459 27.021 1.00 15.65 279 LYS A CA 1
ATOM 4424 C C . LYS A 1 281 ? 21.468 17.288 26.639 1.00 16.99 279 LYS A C 1
ATOM 4425 O O . LYS A 1 281 ? 21.735 17.500 25.459 1.00 15.08 279 LYS A O 1
ATOM 4444 N N . TRP A 1 282 ? 22.225 17.741 27.635 1.00 12.35 280 TRP A N 1
ATOM 4445 C CA . TRP A 1 282 ? 23.404 18.563 27.375 1.00 14.42 280 TRP A CA 1
ATOM 4446 C C . TRP A 1 282 ? 24.579 17.772 26.769 1.00 17.78 280 TRP A C 1
ATOM 4447 O O . TRP A 1 282 ? 25.520 18.344 26.244 1.00 12.12 280 TRP A O 1
ATOM 4468 N N . ASP A 1 283 ? 24.519 16.456 26.862 1.00 11.07 281 ASP A N 1
ATOM 4469 C CA . ASP A 1 283 ? 25.576 15.617 26.325 1.00 19.50 281 ASP A CA 1
ATOM 4470 C C . ASP A 1 283 ? 25.172 15.239 24.913 1.00 15.98 281 ASP A C 1
ATOM 4471 O O . ASP A 1 283 ? 24.377 14.334 24.719 1.00 14.44 281 ASP A O 1
ATOM 4480 N N . LEU A 1 284 ? 25.722 15.969 23.949 1.00 14.34 282 LEU A N 1
ATOM 4481 C CA . LEU A 1 284 ? 25.230 15.982 22.590 1.00 14.24 282 LEU A CA 1
ATOM 4482 C C . LEU A 1 284 ? 25.664 14.789 21.749 1.00 20.46 282 LEU A C 1
ATOM 4483 O O . LEU A 1 284 ? 26.730 14.191 21.946 1.00 14.92 282 LEU A O 1
ATOM 4499 N N . LYS A 1 285 ? 24.820 14.452 20.793 1.00 16.16 283 LYS A N 1
ATOM 4500 C CA . LYS A 1 285 ? 25.196 13.526 19.742 1.00 19.92 283 LYS A CA 1
ATOM 4501 C C . LYS A 1 285 ? 24.331 13.857 18.543 1.00 17.48 283 LYS A C 1
ATOM 4502 O O . LYS A 1 285 ? 23.202 14.342 18.708 1.00 15.62 283 LYS A O 1
ATOM 4521 N N . PRO A 1 286 ? 24.873 13.639 17.340 1.00 14.02 284 PRO A N 1
ATOM 4522 C CA . PRO A 1 286 ? 24.141 13.967 16.118 1.00 20.14 284 PRO A CA 1
ATOM 4523 C C . PRO A 1 286 ? 22.876 13.121 15.990 1.00 17.48 284 PRO A C 1
ATOM 4524 O O . PRO A 1 286 ? 22.837 11.940 16.366 1.00 12.01 284 PRO A O 1
ATOM 4535 N N . LEU A 1 287 ? 21.831 13.747 15.483 1.00 15.19 285 LEU A N 1
ATOM 4536 C CA . LEU A 1 287 ? 20.607 13.032 15.201 1.00 14.68 285 LEU A CA 1
ATOM 4537 C C . LEU A 1 287 ? 20.811 12.066 14.036 1.00 14.25 285 LEU A C 1
ATOM 4538 O O . LEU A 1 287 ? 21.363 12.432 13.014 1.00 19.24 285 LEU A O 1
ATOM 4554 N N . ASP A 1 288 ? 20.345 10.839 14.206 1.00 17.03 286 ASP A N 1
ATOM 4555 C CA . ASP A 1 288 ? 20.236 9.874 13.119 1.00 15.81 286 ASP A CA 1
ATOM 4556 C C . ASP A 1 288 ? 18.821 9.989 12.540 1.00 14.05 286 ASP A C 1
ATOM 4557 O O . ASP A 1 288 ? 17.816 9.748 13.241 1.00 13.21 286 ASP A O 1
ATOM 4566 N N . LEU A 1 289 ? 18.734 10.387 11.272 1.00 15.29 287 LEU A N 1
ATOM 4567 C CA . LEU A 1 289 ? 17.432 10.709 10.658 1.00 17.01 287 LEU A CA 1
ATOM 4568 C C . LEU A 1 289 ? 16.533 9.499 10.605 1.00 15.47 287 LEU A C 1
ATOM 4569 O O . LEU A 1 289 ? 15.308 9.634 10.669 1.00 13.58 287 LEU A O 1
ATOM 4585 N N . GLY A 1 290 ? 17.149 8.332 10.439 1.00 17.56 288 GLY A N 1
ATOM 4586 C CA . GLY A 1 290 ? 16.437 7.068 10.437 1.00 15.77 288 GLY A CA 1
ATOM 4587 C C . GLY A 1 290 ? 15.758 6.800 11.765 1.00 15.52 288 GLY A C 1
ATOM 4588 O O . GLY A 1 290 ? 14.661 6.242 11.808 1.00 16.85 288 GLY A O 1
ATOM 4592 N N . GLU A 1 291 ? 16.401 7.187 12.860 1.00 16.07 289 GLU A N 1
ATOM 4593 C CA . GLU A 1 291 ? 15.782 7.033 14.162 1.00 17.32 289 GLU A CA 1
ATOM 4594 C C . GLU A 1 291 ? 14.639 8.038 14.313 1.00 18.17 289 GLU A C 1
ATOM 4595 O O . GLU A 1 291 ? 13.608 7.722 14.894 1.00 14.17 289 GLU A O 1
ATOM 4607 N N . LEU A 1 292 ? 14.795 9.237 13.761 1.00 15.61 290 LEU A N 1
ATOM 4608 C CA . LEU A 1 292 ? 13.705 10.205 13.829 1.00 14.29 290 LEU A CA 1
ATOM 4609 C C . LEU A 1 292 ? 12.504 9.644 13.072 1.00 18.23 290 LEU A C 1
ATOM 4610 O O . LEU A 1 292 ? 11.378 9.639 13.573 1.00 14.67 290 LEU A O 1
ATOM 4626 N N . LYS A 1 293 ? 12.755 9.174 11.854 1.00 13.83 291 LYS A N 1
ATOM 4627 C CA . LYS A 1 293 ? 11.729 8.529 11.043 1.00 12.65 291 LYS A CA 1
ATOM 4628 C C . LYS A 1 293 ? 10.977 7.410 11.807 1.00 13.83 291 LYS A C 1
ATOM 4629 O O . LYS A 1 293 ? 9.745 7.366 11.836 1.00 11.14 291 LYS A O 1
ATOM 4648 N N . LYS A 1 294 ? 11.721 6.517 12.444 1.00 13.06 292 LYS A N 1
ATOM 4649 C CA . LYS A 1 294 ? 11.111 5.423 13.179 1.00 16.89 292 LYS A CA 1
ATOM 4650 C C . LYS A 1 294 ? 10.193 5.912 14.294 1.00 17.43 292 LYS A C 1
ATOM 4651 O O . LYS A 1 294 ? 9.128 5.329 14.532 1.00 14.14 292 LYS A O 1
ATOM 4670 N N . VAL A 1 295 ? 10.594 6.977 14.983 1.00 16.89 293 VAL A N 1
ATOM 4671 C CA . VAL A 1 295 ? 9.791 7.478 16.092 1.00 15.58 293 VAL A CA 1
ATOM 4672 C C . VAL A 1 295 ? 8.532 8.138 15.562 1.00 15.80 293 VAL A C 1
ATOM 4673 O O . VAL A 1 295 ? 7.441 7.938 16.116 1.00 15.38 293 VAL A O 1
ATOM 4686 N N . LEU A 1 296 ? 8.676 8.901 14.484 1.00 13.28 294 LEU A N 1
ATOM 4687 C CA . LEU A 1 296 ? 7.536 9.519 13.833 1.00 12.41 294 LEU A CA 1
ATOM 4688 C C . LEU A 1 296 ? 6.537 8.466 13.404 1.00 13.77 294 LEU A C 1
ATOM 4689 O O . LEU A 1 296 ? 5.346 8.627 13.619 1.00 13.27 294 LEU A O 1
ATOM 4705 N N . VAL A 1 297 ? 7.031 7.417 12.759 1.00 13.94 295 VAL A N 1
ATOM 4706 C CA . VAL A 1 297 ? 6.177 6.355 12.242 1.00 12.95 295 VAL A CA 1
ATOM 4707 C C . VAL A 1 297 ? 5.514 5.569 13.393 1.00 14.63 295 VAL A C 1
ATOM 4708 O O . VAL A 1 297 ? 4.331 5.242 13.328 1.00 14.63 295 VAL A O 1
ATOM 4721 N N . LYS A 1 298 ? 6.280 5.276 14.445 1.00 15.51 296 LYS A N 1
ATOM 4722 C CA . LYS A 1 298 ? 5.756 4.519 15.579 1.00 15.43 296 LYS A CA 1
ATOM 4723 C C . LYS A 1 298 ? 4.501 5.177 16.130 1.00 15.06 296 LYS A C 1
ATOM 4724 O O . LYS A 1 298 ? 3.514 4.506 16.411 1.00 9.49 296 LYS A O 1
ATOM 4743 N N . TRP A 1 299 ? 4.545 6.488 16.321 1.00 10.40 297 TRP A N 1
ATOM 4744 C CA . TRP A 1 299 ? 3.424 7.166 16.963 1.00 12.41 297 TRP A CA 1
ATOM 4745 C C . TRP A 1 299 ? 2.230 7.317 16.006 1.00 16.08 297 TRP A C 1
ATOM 4746 O O . TRP A 1 299 ? 1.124 7.606 16.428 1.00 25.93 297 TRP A O 1
ATOM 4767 N N . GLN A 1 300 ? 2.452 7.104 14.719 1.00 13.32 298 GLN A N 1
ATOM 4768 C CA . GLN A 1 300 ? 1.339 7.132 13.767 1.00 12.54 298 GLN A CA 1
ATOM 4769 C C . GLN A 1 300 ? 0.646 5.775 13.646 1.00 15.19 298 GLN A C 1
ATOM 4770 O O . GLN A 1 300 ? -0.564 5.702 13.443 1.00 14.48 298 GLN A O 1
ATOM 4784 N N . THR A 1 301 ? 1.411 4.708 13.816 1.00 12.45 299 THR A N 1
ATOM 4785 C CA . THR A 1 301 ? 0.913 3.370 13.509 1.00 15.68 299 THR A CA 1
ATOM 4786 C C . THR A 1 301 ? 0.585 2.562 14.750 1.00 15.23 299 THR A C 1
ATOM 4787 O O . THR A 1 301 ? -0.202 1.648 14.678 1.00 15.14 299 THR A O 1
ATOM 4798 N N . LYS A 1 302 ? 1.209 2.857 15.887 1.00 12.53 300 LYS A N 1
ATOM 4799 C CA . LYS A 1 302 ? 1.033 1.990 17.044 1.00 15.25 300 LYS A CA 1
ATOM 4800 C C . LYS A 1 302 ? 0.055 2.605 18.044 1.00 21.76 300 LYS A C 1
ATOM 4801 O O . LYS A 1 302 ? -0.195 2.028 19.071 1.00 22.04 300 LYS A O 1
ATOM 4820 N N . ILE A 1 303 ? -0.492 3.775 17.736 1.00 17.56 301 ILE A N 1
ATOM 4821 C CA . ILE A 1 303 ? -1.612 4.317 18.498 1.00 19.22 301 ILE A CA 1
ATOM 4822 C C . ILE A 1 303 ? -2.919 3.813 17.892 1.00 16.48 301 ILE A C 1
ATOM 4823 O O . ILE A 1 303 ? -3.103 3.896 16.687 1.00 13.38 301 ILE A O 1
ATOM 4839 N N . ASP A 1 304 ? -3.826 3.280 18.704 1.00 14.04 302 ASP A N 1
ATOM 4840 C CA . ASP A 1 304 ? -5.120 2.868 18.162 1.00 14.70 302 ASP A CA 1
ATOM 4841 C C . ASP A 1 304 ? -6.081 4.054 18.211 1.00 12.46 302 ASP A C 1
ATOM 4842 O O . ASP A 1 304 ? -6.626 4.375 19.250 1.00 10.81 302 ASP A O 1
ATOM 4851 N N . PHE A 1 305 ? -6.284 4.690 17.062 1.00 15.35 303 PHE A N 1
ATOM 4852 C CA . PHE A 1 305 ? -7.094 5.896 16.979 1.00 12.39 303 PHE A CA 1
ATOM 4853 C C . PHE A 1 305 ? -8.591 5.625 17.142 1.00 18.86 303 PHE A C 1
ATOM 4854 O O . PHE A 1 305 ? -9.361 6.559 17.242 1.00 16.14 303 PHE A O 1
ATOM 4871 N N . ASP A 1 306 ? -9.005 4.357 17.171 1.00 18.10 304 ASP A N 1
ATOM 4872 C CA . ASP A 1 306 ? -10.382 4.025 17.558 1.00 21.93 304 ASP A CA 1
ATOM 4873 C C . ASP A 1 306 ? -10.561 4.195 19.063 1.00 24.55 304 ASP A C 1
ATOM 4874 O O . ASP A 1 306 ? -11.676 4.247 19.544 1.00 20.15 304 ASP A O 1
ATOM 4883 N N . HIS A 1 307 ? -9.465 4.247 19.815 1.00 19.22 305 HIS A N 1
ATOM 4884 C CA . HIS A 1 307 ? -9.561 4.268 21.259 1.00 14.80 305 HIS A CA 1
ATOM 4885 C C . HIS A 1 307 ? -8.533 5.195 21.904 1.00 19.59 305 HIS A C 1
ATOM 4886 O O . HIS A 1 307 ? -8.049 4.912 22.993 1.00 15.60 305 HIS A O 1
ATOM 4901 N N . ALA A 1 308 ? -8.230 6.309 21.246 1.00 15.35 306 ALA A N 1
ATOM 4902 C CA . ALA A 1 308 ? -7.164 7.191 21.680 1.00 14.39 306 ALA A CA 1
ATOM 4903 C C . ALA A 1 308 ? -7.057 8.356 20.700 1.00 14.55 306 ALA A C 1
ATOM 4904 O O . ALA A 1 308 ? -7.675 8.341 19.647 1.00 13.78 306 ALA A O 1
ATOM 4911 N N . TRP A 1 309 ? -6.305 9.384 21.069 1.00 13.06 307 TRP A N 1
ATOM 4912 C CA . TRP A 1 309 ? -5.979 10.435 20.140 1.00 12.24 307 TRP A CA 1
ATOM 4913 C C . TRP A 1 309 ? -4.489 10.734 20.288 1.00 13.70 307 TRP A C 1
ATOM 4914 O O . TRP A 1 309 ? -3.792 10.080 21.057 1.00 15.06 307 TRP A O 1
ATOM 4935 N N . ASN A 1 310 ? -4.008 11.699 19.517 1.00 15.89 308 ASN A N 1
ATOM 4936 C CA . ASN A 1 310 ? -2.573 11.941 19.373 1.00 9.83 308 ASN A CA 1
ATOM 4937 C C . ASN A 1 310 ? -2.394 13.427 19.114 1.00 11.86 308 ASN A C 1
ATOM 4938 O O . ASN A 1 310 ? -3.170 14.029 18.352 1.00 9.16 308 ASN A O 1
ATOM 4949 N N . SER A 1 311 ? -1.394 14.027 19.760 1.00 11.68 309 SER A N 1
ATOM 4950 C CA . SER A 1 311 ? -0.988 15.387 19.441 1.00 7.88 309 SER A CA 1
ATOM 4951 C C . SER A 1 311 ? 0.245 15.357 18.536 1.00 9.18 309 SER A C 1
ATOM 4952 O O . SER A 1 311 ? 0.971 14.363 18.491 1.00 8.82 309 SER A O 1
ATOM 4960 N N . LEU A 1 312 ? 0.475 16.447 17.818 1.00 7.82 310 LEU A N 1
ATOM 4961 C CA . LEU A 1 312 ? 1.601 16.549 16.886 1.00 11.54 310 LEU A CA 1
ATOM 4962 C C . LEU A 1 312 ? 2.252 17.912 17.063 1.00 12.17 310 LEU A C 1
ATOM 4963 O O . LEU A 1 312 ? 1.574 18.936 16.924 1.00 9.83 310 LEU A O 1
ATOM 4979 N N . PHE A 1 313 ? 3.553 17.939 17.362 1.00 9.69 311 PHE A N 1
ATOM 4980 C CA . PHE A 1 313 ? 4.261 19.206 17.519 1.00 8.54 311 PHE A CA 1
ATOM 4981 C C . PHE A 1 313 ? 5.740 19.030 17.238 1.00 8.34 311 PHE A C 1
ATOM 4982 O O . PHE A 1 313 ? 6.277 17.916 17.306 1.00 8.85 311 PHE A O 1
ATOM 4999 N N . TRP A 1 314 ? 6.388 20.138 16.901 1.00 8.80 312 TRP A N 1
ATOM 5000 C CA . TRP A 1 314 ? 7.839 20.194 16.787 1.00 7.48 312 TRP A CA 1
ATOM 5001 C C . TRP A 1 314 ? 8.449 21.116 17.833 1.00 10.30 312 TRP A C 1
ATOM 5002 O O . TRP A 1 314 ? 9.623 20.970 18.177 1.00 9.71 312 TRP A O 1
ATOM 5023 N N . GLU A 1 315 ? 7.684 22.112 18.271 1.00 10.00 313 GLU A N 1
ATOM 5024 C CA . GLU A 1 315 ? 8.224 23.225 19.035 1.00 6.14 313 GLU A CA 1
ATOM 5025 C C . GLU A 1 315 ? 7.337 23.574 20.213 1.00 12.54 313 GLU A C 1
ATOM 5026 O O . GLU A 1 315 ? 6.106 23.398 20.185 1.00 6.61 313 GLU A O 1
ATOM 5038 N N . ASN A 1 316 ? 7.987 24.071 21.256 1.00 8.49 314 ASN A N 1
ATOM 5039 C CA . ASN A 1 316 ? 7.299 24.712 22.353 1.00 8.80 314 ASN A CA 1
ATOM 5040 C C . ASN A 1 316 ? 8.316 25.549 23.114 1.00 9.52 314 ASN A C 1
ATOM 5041 O O . ASN A 1 316 ? 9.445 25.724 22.664 1.00 10.86 314 ASN A O 1
ATOM 5052 N N . HIS A 1 317 ? 7.901 26.096 24.242 1.00 9.64 315 HIS A N 1
ATOM 5053 C CA . HIS A 1 317 ? 8.723 27.025 25.022 1.00 10.16 315 HIS A CA 1
ATOM 5054 C C . HIS A 1 317 ? 9.886 26.377 25.775 1.00 8.27 315 HIS A C 1
ATOM 5055 O O . HIS A 1 317 ? 10.676 27.072 26.419 1.00 9.90 315 HIS A O 1
ATOM 5070 N N . ASP A 1 318 ? 9.996 25.057 25.688 1.00 6.61 316 ASP A N 1
ATOM 5071 C CA . ASP A 1 318 ? 11.023 24.320 26.405 1.00 6.77 316 ASP A CA 1
ATOM 5072 C C . ASP A 1 318 ? 12.057 23.715 25.486 1.00 8.52 316 ASP A C 1
ATOM 5073 O O . ASP A 1 318 ? 12.980 23.099 25.948 1.00 8.81 316 ASP A O 1
ATOM 5082 N N . ILE A 1 319 ? 11.886 23.840 24.184 1.00 9.49 317 ILE A N 1
ATOM 5083 C CA . ILE A 1 319 ? 12.764 23.134 23.275 1.00 9.93 317 ILE A CA 1
ATOM 5084 C C . ILE A 1 319 ? 13.160 24.035 22.122 1.00 9.25 317 ILE A C 1
ATOM 5085 O O . ILE A 1 319 ? 12.432 24.951 21.738 1.00 8.80 317 ILE A O 1
ATOM 5101 N N . PRO A 1 320 ? 14.345 23.783 21.571 1.00 11.16 318 PRO A N 1
ATOM 5102 C CA . PRO A 1 320 ? 14.836 24.695 20.539 1.00 11.38 318 PRO A CA 1
ATOM 5103 C C . PRO A 1 320 ? 14.016 24.632 19.244 1.00 13.34 318 PRO A C 1
ATOM 5104 O O . PRO A 1 320 ? 13.129 23.783 19.101 1.00 6.00 318 PRO A O 1
ATOM 5115 N N . ARG A 1 321 ? 14.304 25.555 18.329 1.00 8.83 319 ARG A N 1
ATOM 5116 C CA . ARG A 1 321 ? 13.619 25.619 17.047 1.00 11.22 319 ARG A CA 1
ATOM 5117 C C . ARG A 1 321 ? 14.038 24.443 16.172 1.00 9.35 319 ARG A C 1
ATOM 5118 O O . ARG A 1 321 ? 15.224 24.164 16.021 1.00 10.43 319 ARG A O 1
ATOM 5139 N N . VAL A 1 322 ? 13.059 23.760 15.587 1.00 9.62 320 VAL A N 1
ATOM 5140 C CA . VAL A 1 322 ? 13.304 22.457 14.990 1.00 9.18 320 VAL A CA 1
ATOM 5141 C C . VAL A 1 322 ? 14.217 22.527 13.747 1.00 13.13 320 VAL A C 1
ATOM 5142 O O . VAL A 1 322 ? 15.012 21.615 13.491 1.00 9.17 320 VAL A O 1
ATOM 5155 N N . ILE A 1 323 ? 14.082 23.602 12.986 1.00 9.43 321 ILE A N 1
ATOM 5156 C CA . ILE A 1 323 ? 14.885 23.786 11.780 1.00 14.25 321 ILE A CA 1
ATOM 5157 C C . ILE A 1 323 ? 16.369 24.001 12.136 1.00 12.27 321 ILE A C 1
ATOM 5158 O O . ILE A 1 323 ? 17.245 23.569 11.408 1.00 13.10 321 ILE A O 1
ATOM 5174 N N . SER A 1 324 ? 16.640 24.628 13.278 1.00 9.39 322 SER A N 1
ATOM 5175 C CA . SER A 1 324 ? 18.016 24.829 13.736 1.00 13.76 322 SER A CA 1
ATOM 5176 C C . SER A 1 324 ? 18.586 23.539 14.316 1.00 12.93 322 SER A C 1
ATOM 5177 O O . SER A 1 324 ? 19.760 23.182 14.110 1.00 14.53 322 SER A O 1
ATOM 5185 N N . ARG A 1 325 ? 17.752 22.831 15.063 1.00 13.20 323 ARG A N 1
ATOM 5186 C CA . ARG A 1 325 ? 18.193 21.628 15.768 1.00 13.26 323 ARG A CA 1
ATOM 5187 C C . ARG A 1 325 ? 18.440 20.444 14.858 1.00 10.52 323 ARG A C 1
ATOM 5188 O O . ARG A 1 325 ? 19.457 19.751 14.981 1.00 10.04 323 ARG A O 1
ATOM 5209 N N . TRP A 1 326 ? 17.490 20.189 13.965 1.00 7.70 324 TRP A N 1
ATOM 5210 C CA . TRP A 1 326 ? 17.472 18.949 13.196 1.00 10.20 324 TRP A CA 1
ATOM 5211 C C . TRP A 1 326 ? 17.478 19.195 11.695 1.00 9.18 324 TRP A C 1
ATOM 5212 O O . TRP A 1 326 ? 17.410 18.262 10.908 1.00 12.00 324 TRP A O 1
ATOM 5233 N N . GLY A 1 327 ? 17.547 20.445 11.287 1.00 8.76 325 GLY A N 1
ATOM 5234 C CA . GLY A 1 327 ? 17.448 20.742 9.870 1.00 11.72 325 GLY A CA 1
ATOM 5235 C C . GLY A 1 327 ? 18.520 21.708 9.453 1.00 16.14 325 GLY A C 1
ATOM 5236 O O . GLY A 1 327 ? 19.655 21.584 9.896 1.00 11.86 325 GLY A O 1
ATOM 5240 N N . ASN A 1 328 ? 18.157 22.672 8.614 1.00 10.29 326 ASN A N 1
ATOM 5241 C CA . ASN A 1 328 ? 19.095 23.682 8.164 1.00 9.75 326 ASN A CA 1
ATOM 5242 C C . ASN A 1 328 ? 18.364 24.983 8.299 1.00 10.92 326 ASN A C 1
ATOM 5243 O O . ASN A 1 328 ? 17.239 25.106 7.827 1.00 11.46 326 ASN A O 1
ATOM 5254 N N . ASP A 1 329 ? 18.987 25.955 8.941 1.00 11.46 327 ASP A N 1
ATOM 5255 C CA . ASP A 1 329 ? 18.353 27.256 9.127 1.00 15.58 327 ASP A CA 1
ATOM 5256 C C . ASP A 1 329 ? 19.090 28.358 8.392 1.00 14.62 327 ASP A C 1
ATOM 5257 O O . ASP A 1 329 ? 18.917 29.520 8.701 1.00 13.74 327 ASP A O 1
ATOM 5266 N N . GLN A 1 330 ? 19.883 27.978 7.401 1.00 15.06 328 GLN A N 1
ATOM 5267 C CA . GLN A 1 330 ? 20.632 28.929 6.603 1.00 15.75 328 GLN A CA 1
ATOM 5268 C C . GLN A 1 330 ? 20.064 28.984 5.192 1.00 12.87 328 GLN A C 1
ATOM 5269 O O . GLN A 1 330 ? 18.954 29.427 5.024 1.00 11.21 328 GLN A O 1
ATOM 5283 N N . GLU A 1 331 ? 20.778 28.556 4.157 1.00 14.08 329 GLU A N 1
ATOM 5284 C CA . GLU A 1 331 ? 20.222 28.775 2.820 1.00 19.32 329 GLU A CA 1
ATOM 5285 C C . GLU A 1 331 ? 19.076 27.826 2.467 1.00 13.91 329 GLU A C 1
ATOM 5286 O O . GLU A 1 331 ? 18.336 28.097 1.532 1.00 15.86 329 GLU A O 1
ATOM 5298 N N . TYR A 1 332 ? 18.911 26.725 3.201 1.00 16.23 330 TYR A N 1
ATOM 5299 C CA . TYR A 1 332 ? 17.725 25.886 2.996 1.00 13.85 330 TYR A CA 1
ATOM 5300 C C . TYR A 1 332 ? 16.637 26.150 4.038 1.00 11.20 330 TYR A C 1
ATOM 5301 O O . TYR A 1 332 ? 15.770 25.318 4.230 1.00 13.85 330 TYR A O 1
ATOM 5319 N N . ARG A 1 333 ? 16.676 27.297 4.709 1.00 13.19 331 ARG A N 1
ATOM 5320 C CA . ARG A 1 333 ? 15.771 27.552 5.824 1.00 9.75 331 ARG A CA 1
ATOM 5321 C C . ARG A 1 333 ? 14.300 27.392 5.400 1.00 14.16 331 ARG A C 1
ATOM 5322 O O . ARG A 1 333 ? 13.511 26.746 6.087 1.00 11.12 331 ARG A O 1
ATOM 5343 N N . VAL A 1 334 ? 13.941 27.992 4.273 1.00 11.29 332 VAL A N 1
ATOM 5344 C CA . VAL A 1 334 ? 12.563 28.059 3.851 1.00 11.98 332 VAL A CA 1
ATOM 5345 C C . VAL A 1 334 ? 12.087 26.684 3.491 1.00 11.71 332 VAL A C 1
ATOM 5346 O O . VAL A 1 334 ? 10.999 26.259 3.887 1.00 10.09 332 VAL A O 1
ATOM 5359 N N . GLN A 1 335 ? 12.897 25.972 2.723 1.00 10.21 333 GLN A N 1
ATOM 5360 C CA . GLN A 1 335 ? 12.502 24.640 2.310 1.00 13.34 333 GLN A CA 1
ATOM 5361 C C . GLN A 1 335 ? 12.416 23.702 3.507 1.00 13.25 333 GLN A C 1
ATOM 5362 O O . GLN A 1 335 ? 11.510 22.866 3.595 1.00 10.25 333 GLN A O 1
ATOM 5376 N N . CYS A 1 336 ? 13.398 23.804 4.397 1.00 13.09 334 CYS A N 1
ATOM 5377 C CA . CYS A 1 336 ? 13.464 22.933 5.556 1.00 11.22 334 CYS A CA 1
ATOM 5378 C C . CYS A 1 336 ? 12.246 23.146 6.480 1.00 11.82 334 CYS A C 1
ATOM 5379 O O . CYS A 1 336 ? 11.629 22.200 6.921 1.00 9.51 334 CYS A O 1
ATOM 5387 N N . ALA A 1 337 ? 11.929 24.398 6.771 1.00 8.21 335 ALA A N 1
ATOM 5388 C CA . ALA A 1 337 ? 10.769 24.721 7.600 1.00 12.32 335 ALA A CA 1
ATOM 5389 C C . ALA A 1 337 ? 9.496 24.153 6.986 1.00 10.32 335 ALA A C 1
ATOM 5390 O O . ALA A 1 337 ? 8.674 23.582 7.682 1.00 9.70 335 ALA A O 1
ATOM 5397 N N . LYS A 1 338 ? 9.349 24.298 5.671 1.00 10.00 336 LYS A N 1
ATOM 5398 C CA . LYS A 1 338 ? 8.161 23.815 4.989 1.00 12.08 336 LYS A CA 1
ATOM 5399 C C . LYS A 1 338 ? 8.085 22.298 5.058 1.00 12.22 336 LYS A C 1
ATOM 5400 O O . LYS A 1 338 ? 7.007 21.732 5.255 1.00 8.27 336 LYS A O 1
ATOM 5419 N N . MET A 1 339 ? 9.237 21.642 4.929 1.00 11.05 337 MET A N 1
ATOM 5420 C CA . MET A 1 339 ? 9.288 20.187 5.016 1.00 9.28 337 MET A CA 1
ATOM 5421 C C . MET A 1 339 ? 8.761 19.710 6.373 1.00 12.74 337 MET A C 1
ATOM 5422 O O . MET A 1 339 ? 7.898 18.835 6.441 1.00 12.08 337 MET A O 1
ATOM 5436 N N . PHE A 1 340 ? 9.287 20.265 7.460 1.00 9.79 338 PHE A N 1
ATOM 5437 C CA . PHE A 1 340 ? 8.813 19.864 8.785 1.00 9.69 338 PHE A CA 1
ATOM 5438 C C . PHE A 1 340 ? 7.303 20.134 8.951 1.00 10.44 338 PHE A C 1
ATOM 5439 O O . PHE A 1 340 ? 6.582 19.303 9.482 1.00 9.88 338 PHE A O 1
ATOM 5456 N N . ALA A 1 341 ? 6.822 21.280 8.486 1.00 9.74 339 ALA A N 1
ATOM 5457 C CA . ALA A 1 341 ? 5.393 21.593 8.563 1.00 11.27 339 ALA A CA 1
ATOM 5458 C C . ALA A 1 341 ? 4.527 20.576 7.811 1.00 10.48 339 ALA A C 1
ATOM 5459 O O . ALA A 1 341 ? 3.503 20.118 8.315 1.00 8.04 339 ALA A O 1
ATOM 5466 N N . ILE A 1 342 ? 4.931 20.265 6.580 1.00 9.35 340 ILE A N 1
ATOM 5467 C CA . ILE A 1 342 ? 4.189 19.362 5.704 1.00 10.39 340 ILE A CA 1
ATOM 5468 C C . ILE A 1 342 ? 4.086 17.958 6.265 1.00 10.20 340 ILE A C 1
ATOM 5469 O O . ILE A 1 342 ? 2.992 17.385 6.302 1.00 9.08 340 ILE A O 1
ATOM 5485 N N . ILE A 1 343 ? 5.211 17.391 6.700 1.00 8.69 341 ILE A N 1
ATOM 5486 C CA . ILE A 1 343 ? 5.189 16.013 7.166 1.00 11.52 341 ILE A CA 1
ATOM 5487 C C . ILE A 1 343 ? 4.404 15.863 8.465 1.00 10.32 341 ILE A C 1
ATOM 5488 O O . ILE A 1 343 ? 3.794 14.825 8.697 1.00 10.80 341 ILE A O 1
ATOM 5504 N N . LEU A 1 344 ? 4.385 16.896 9.295 1.00 9.06 342 LEU A N 1
ATOM 5505 C CA . LEU A 1 344 ? 3.621 16.823 10.555 1.00 10.99 342 LEU A CA 1
ATOM 5506 C C . LEU A 1 344 ? 2.131 17.082 10.391 1.00 8.15 342 LEU A C 1
ATOM 5507 O O . LEU A 1 344 ? 1.300 16.411 11.015 1.00 7.98 342 LEU A O 1
ATOM 5523 N N . HIS A 1 345 ? 1.779 18.077 9.583 1.00 11.20 343 HIS A N 1
ATOM 5524 C CA . HIS A 1 345 ? 0.386 18.502 9.493 1.00 13.11 343 HIS A CA 1
ATOM 5525 C C . HIS A 1 345 ? -0.481 17.573 8.651 1.00 13.25 343 HIS A C 1
ATOM 5526 O O . HIS A 1 345 ? -1.708 17.661 8.678 1.00 10.79 343 HIS A O 1
ATOM 5541 N N . MET A 1 346 ? 0.158 16.679 7.908 1.00 10.71 344 MET A N 1
ATOM 5542 C CA . MET A 1 346 ? -0.565 15.639 7.198 1.00 10.84 344 MET A CA 1
ATOM 5543 C C . MET A 1 346 ? -0.586 14.346 7.998 1.00 12.58 344 MET A C 1
ATOM 5544 O O . MET A 1 346 ? -1.022 13.333 7.482 1.00 10.76 344 MET A O 1
ATOM 5558 N N . MET A 1 347 ? -0.107 14.369 9.247 1.00 8.73 345 MET A N 1
ATOM 5559 C CA . MET A 1 347 ? -0.226 13.218 10.113 1.00 7.60 345 MET A CA 1
ATOM 5560 C C . MET A 1 347 ? -1.581 13.158 10.844 1.00 9.95 345 MET A C 1
ATOM 5561 O O . MET A 1 347 ? -2.359 14.107 10.830 1.00 10.21 345 MET A O 1
ATOM 5575 N N . HIS A 1 348 ? -1.823 12.022 11.483 1.00 10.18 346 HIS A N 1
ATOM 5576 C CA . HIS A 1 348 ? -3.033 11.734 12.227 1.00 8.44 346 HIS A CA 1
ATOM 5577 C C . HIS A 1 348 ? -2.880 12.255 13.666 1.00 10.49 346 HIS A C 1
ATOM 5578 O O . HIS A 1 348 ? -2.002 11.814 14.384 1.00 13.19 346 HIS A O 1
ATOM 5593 N N . GLY A 1 349 ? -3.751 13.180 14.073 1.00 9.27 347 GLY A N 1
ATOM 5594 C CA . GLY A 1 349 ? -3.649 13.840 15.369 1.00 7.12 347 GLY A CA 1
ATOM 5595 C C . GLY A 1 349 ? -3.905 15.332 15.228 1.00 8.87 347 GLY A C 1
ATOM 5596 O O . GLY A 1 349 ? -4.079 15.855 14.120 1.00 11.42 347 GLY A O 1
ATOM 5600 N N . THR A 1 350 ? -3.941 16.017 16.362 1.00 10.24 348 THR A N 1
ATOM 5601 C CA . THR A 1 350 ? -4.109 17.470 16.425 1.00 9.12 348 THR A CA 1
ATOM 5602 C C . THR A 1 350 ? -2.755 18.197 16.410 1.00 9.17 348 THR A C 1
ATOM 5603 O O . THR A 1 350 ? -1.948 18.023 17.322 1.00 9.44 348 THR A O 1
ATOM 5614 N N . PRO A 1 351 ? -2.499 19.018 15.375 1.00 9.86 349 PRO A N 1
ATOM 5615 C CA . PRO A 1 351 ? -1.232 19.769 15.311 1.00 11.59 349 PRO A CA 1
ATOM 5616 C C . PRO A 1 351 ? -1.210 21.013 16.168 1.00 10.62 349 PRO A C 1
ATOM 5617 O O . PRO A 1 351 ? -2.224 21.681 16.349 1.00 9.21 349 PRO A O 1
ATOM 5628 N N . TYR A 1 352 ? -0.018 21.309 16.673 1.00 11.21 350 TYR A N 1
ATOM 5629 C CA . TYR A 1 352 ? 0.260 22.481 17.475 1.00 10.41 350 TYR A CA 1
ATOM 5630 C C . TYR A 1 352 ? 1.386 23.243 16.796 1.00 10.56 350 TYR A C 1
ATOM 5631 O O . TYR A 1 352 ? 2.383 22.660 16.416 1.00 6.81 350 TYR A O 1
ATOM 5649 N N . ILE A 1 353 ? 1.200 24.547 16.667 1.00 5.34 351 ILE A N 1
ATOM 5650 C CA . ILE A 1 353 ? 2.169 25.447 16.072 1.00 9.86 351 ILE A CA 1
ATOM 5651 C C . ILE A 1 353 ? 2.621 26.357 17.187 1.00 8.95 351 ILE A C 1
ATOM 5652 O O . ILE A 1 353 ? 1.789 26.976 17.858 1.00 7.60 351 ILE A O 1
ATOM 5668 N N . PHE A 1 354 ? 3.930 26.424 17.388 1.00 8.14 352 PHE A N 1
ATOM 5669 C CA . PHE A 1 354 ? 4.520 27.274 18.408 1.00 7.13 352 PHE A CA 1
ATOM 5670 C C . PHE A 1 354 ? 4.709 28.667 17.828 1.00 9.42 352 PHE A C 1
ATOM 5671 O O . PHE A 1 354 ? 5.079 28.795 16.658 1.00 9.59 352 PHE A O 1
ATOM 5688 N N . ASN A 1 355 ? 4.459 29.718 18.613 1.00 9.19 353 ASN A N 1
ATOM 5689 C CA . ASN A 1 355 ? 4.561 31.054 18.025 1.00 10.97 353 ASN A CA 1
ATOM 5690 C C . ASN A 1 355 ? 5.912 31.284 17.332 1.00 11.37 353 ASN A C 1
ATOM 5691 O O . ASN A 1 355 ? 6.961 30.975 17.888 1.00 8.08 353 ASN A O 1
ATOM 5702 N N . GLY A 1 356 ? 5.856 31.774 16.090 1.00 11.15 354 GLY A N 1
ATOM 5703 C CA . GLY A 1 356 ? 7.048 32.043 15.302 1.00 9.34 354 GLY A CA 1
ATOM 5704 C C . GLY A 1 356 ? 7.484 30.891 14.416 1.00 11.54 354 GLY A C 1
ATOM 5705 O O . GLY A 1 356 ? 8.301 31.076 13.507 1.00 9.27 354 GLY A O 1
ATOM 5709 N N . GLU A 1 357 ? 6.983 29.686 14.696 1.00 10.78 355 GLU A N 1
ATOM 5710 C CA . GLU A 1 357 ? 7.284 28.527 13.851 1.00 7.44 355 GLU A CA 1
ATOM 5711 C C . GLU A 1 357 ? 6.795 28.795 12.437 1.00 10.44 355 GLU A C 1
ATOM 5712 O O . GLU A 1 357 ? 7.448 28.427 11.457 1.00 8.43 355 GLU A O 1
ATOM 5724 N N . GLU A 1 358 ? 5.631 29.433 12.337 1.00 8.59 356 GLU A N 1
ATOM 5725 C CA . GLU A 1 358 ? 4.991 29.683 11.046 1.00 8.77 356 GLU A CA 1
ATOM 5726 C C . GLU A 1 358 ? 5.777 30.671 10.133 1.00 13.52 356 GLU A C 1
ATOM 5727 O O . GLU A 1 358 ? 5.462 30.797 8.942 1.00 9.57 356 GLU A O 1
ATOM 5739 N N . ILE A 1 359 ? 6.802 31.342 10.670 1.00 11.40 357 ILE A N 1
ATOM 5740 C CA . ILE A 1 359 ? 7.713 32.140 9.826 1.00 8.46 357 ILE A CA 1
ATOM 5741 C C . ILE A 1 359 ? 9.159 31.626 9.837 1.00 11.90 357 ILE A C 1
ATOM 5742 O O . ILE A 1 359 ? 10.059 32.278 9.321 1.00 10.14 357 ILE A O 1
ATOM 5758 N N . GLY A 1 360 ? 9.390 30.466 10.445 1.00 9.92 358 GLY A N 1
ATOM 5759 C CA . GLY A 1 360 ? 10.722 29.886 10.462 1.00 10.65 358 GLY A CA 1
ATOM 5760 C C . GLY A 1 360 ? 11.712 30.619 11.353 1.00 9.23 358 GLY A C 1
ATOM 5761 O O . GLY A 1 360 ? 12.871 30.804 10.981 1.00 9.31 358 GLY A O 1
ATOM 5765 N N . MET A 1 361 ? 11.261 31.050 12.525 1.00 8.68 359 MET A N 1
ATOM 5766 C CA . MET A 1 361 ? 12.174 31.583 13.529 1.00 12.64 359 MET A CA 1
ATOM 5767 C C . MET A 1 361 ? 13.211 30.526 13.896 1.00 11.24 359 MET A C 1
ATOM 5768 O O . MET A 1 361 ? 12.925 29.329 13.896 1.00 11.58 359 MET A O 1
ATOM 5782 N N . THR A 1 362 ? 14.430 30.972 14.166 1.00 9.78 360 THR A N 1
ATOM 5783 C CA . THR A 1 362 ? 15.540 30.064 14.397 1.00 12.08 360 THR A CA 1
ATOM 5784 C C . THR A 1 362 ? 16.049 30.171 15.832 1.00 9.24 360 THR A C 1
ATOM 5785 O O . THR A 1 362 ? 15.661 31.057 16.580 1.00 10.34 360 THR A O 1
ATOM 5796 N N . ASN A 1 363 ? 16.955 29.279 16.194 1.00 8.65 361 ASN A N 1
ATOM 5797 C CA . ASN A 1 363 ? 17.721 29.434 17.433 1.00 10.09 361 ASN A CA 1
ATOM 5798 C C . ASN A 1 363 ? 18.476 30.764 17.471 1.00 13.71 361 ASN A C 1
ATOM 5799 O O . ASN A 1 363 ? 18.743 31.385 16.429 1.00 11.55 361 ASN A O 1
ATOM 5810 N N . CYS A 1 364 ? 18.815 31.178 18.685 1.00 11.82 362 CYS A N 1
ATOM 5811 C CA . CYS A 1 364 ? 19.551 32.396 18.939 1.00 12.34 362 CYS A CA 1
ATOM 5812 C C . CYS A 1 364 ? 20.791 32.091 19.795 1.00 11.90 362 CYS A C 1
ATOM 5813 O O . CYS A 1 364 ? 20.712 31.991 21.026 1.00 14.49 362 CYS A O 1
ATOM 5821 N N . PRO A 1 365 ? 21.940 31.936 19.144 1.00 11.13 363 PRO A N 1
ATOM 5822 C CA . PRO A 1 365 ? 23.130 31.505 19.872 1.00 15.99 363 PRO A CA 1
ATOM 5823 C C . PRO A 1 365 ? 23.631 32.607 20.791 1.00 16.64 363 PRO A C 1
ATOM 5824 O O . PRO A 1 365 ? 23.445 33.785 20.505 1.00 18.88 363 PRO A O 1
ATOM 5835 N N . VAL A 1 366 ? 24.245 32.225 21.900 1.00 14.69 364 VAL A N 1
ATOM 5836 C CA . VAL A 1 366 ? 24.861 33.198 22.790 1.00 13.61 364 VAL A CA 1
ATOM 5837 C C . VAL A 1 366 ? 26.381 32.956 22.818 1.00 18.49 364 VAL A C 1
ATOM 5838 O O . VAL A 1 366 ? 26.867 31.902 22.395 1.00 14.07 364 VAL A O 1
ATOM 5851 N N . LYS A 1 367 ? 27.131 33.933 23.301 1.00 16.72 365 LYS A N 1
ATOM 5852 C CA . LYS A 1 367 ? 28.581 33.771 23.423 1.00 19.02 365 LYS A CA 1
ATOM 5853 C C . LYS A 1 367 ? 28.979 33.582 24.865 1.00 15.95 365 LYS A C 1
ATOM 5854 O O . LYS A 1 367 ? 30.051 33.053 25.155 1.00 20.46 365 LYS A O 1
ATOM 5873 N N . ASN A 1 368 ? 28.127 34.007 25.783 1.00 15.57 366 ASN A N 1
ATOM 5874 C CA . ASN A 1 368 ? 28.433 33.757 27.177 1.00 20.85 366 ASN A CA 1
ATOM 5875 C C . ASN A 1 368 ? 27.209 33.694 28.093 1.00 23.04 366 ASN A C 1
ATOM 5876 O O . ASN A 1 368 ? 26.088 34.031 27.692 1.00 18.35 366 ASN A O 1
ATOM 5887 N N . ILE A 1 369 ? 27.441 33.229 29.316 1.00 12.04 367 ILE A N 1
ATOM 5888 C CA . ILE A 1 369 ? 26.361 32.876 30.220 1.00 19.32 367 ILE A CA 1
ATOM 5889 C C . ILE A 1 369 ? 25.546 34.103 30.641 1.00 23.97 367 ILE A C 1
ATOM 5890 O O . ILE A 1 369 ? 24.346 34.000 30.954 1.00 19.22 367 ILE A O 1
ATOM 5906 N N . ASP A 1 370 ? 26.160 35.283 30.605 1.00 22.72 368 ASP A N 1
ATOM 5907 C CA . ASP A 1 370 ? 25.425 36.486 30.994 1.00 22.79 368 ASP A CA 1
ATOM 5908 C C . ASP A 1 370 ? 24.354 36.884 29.970 1.00 20.93 368 ASP A C 1
ATOM 5909 O O . ASP A 1 370 ? 23.573 37.803 30.208 1.00 19.25 368 ASP A O 1
ATOM 5918 N N . GLU A 1 371 ? 24.306 36.174 28.844 1.00 13.38 369 GLU A N 1
ATOM 5919 C CA . GLU A 1 371 ? 23.254 36.374 27.843 1.00 15.63 369 GLU A CA 1
ATOM 5920 C C . GLU A 1 371 ? 22.076 35.415 28.057 1.00 13.80 369 GLU A C 1
ATOM 5921 O O . GLU A 1 371 ? 21.095 35.451 27.318 1.00 14.84 369 GLU A O 1
ATOM 5933 N N . VAL A 1 372 ? 22.181 34.554 29.062 1.00 18.92 370 VAL A N 1
ATOM 5934 C CA . VAL A 1 372 ? 21.179 33.512 29.292 1.00 16.75 370 VAL A CA 1
ATOM 5935 C C . VAL A 1 372 ? 20.366 33.893 30.514 1.00 19.05 370 VAL A C 1
ATOM 5936 O O . VAL A 1 372 ? 20.946 34.375 31.486 1.00 14.61 370 VAL A O 1
ATOM 5949 N N . GLU A 1 373 ? 19.047 33.658 30.494 1.00 14.41 371 GLU A N 1
ATOM 5950 C CA . GLU A 1 373 ? 18.214 33.937 31.669 1.00 15.71 371 GLU A CA 1
ATOM 5951 C C . GLU A 1 373 ? 17.633 32.680 32.345 1.00 17.00 371 GLU A C 1
ATOM 5952 O O . GLU A 1 373 ? 17.390 32.677 33.549 1.00 11.30 371 GLU A O 1
ATOM 5964 N N . ASP A 1 374 ? 17.443 31.612 31.587 1.00 12.04 372 ASP A N 1
ATOM 5965 C CA . ASP A 1 374 ? 16.716 30.454 32.097 1.00 13.98 372 ASP A CA 1
ATOM 5966 C C . ASP A 1 374 ? 17.474 29.708 33.186 1.00 12.79 372 ASP A C 1
ATOM 5967 O O . ASP A 1 374 ? 18.625 29.308 32.992 1.00 10.45 372 ASP A O 1
ATOM 5976 N N . ILE A 1 375 ? 16.800 29.521 34.318 1.00 10.33 373 ILE A N 1
ATOM 5977 C CA . ILE A 1 375 ? 17.317 28.778 35.462 1.00 8.41 373 ILE A CA 1
ATOM 5978 C C . ILE A 1 375 ? 17.916 27.445 35.058 1.00 12.10 373 ILE A C 1
ATOM 5979 O O . ILE A 1 375 ? 19.003 27.070 35.541 1.00 8.95 373 ILE A O 1
ATOM 5995 N N . GLU A 1 376 ? 17.251 26.734 34.151 1.00 8.34 374 GLU A N 1
ATOM 5996 C CA . GLU A 1 376 ? 17.737 25.411 33.747 1.00 10.12 374 GLU A CA 1
ATOM 5997 C C . GLU A 1 376 ? 19.144 25.475 33.134 1.00 10.15 374 GLU A C 1
ATOM 5998 O O . GLU A 1 376 ? 20.012 24.668 33.457 1.00 9.94 374 GLU A O 1
ATOM 6010 N N . SER A 1 377 ? 19.347 26.436 32.250 1.00 10.46 375 SER A N 1
ATOM 6011 C CA . SER A 1 377 ? 20.647 26.601 31.585 1.00 15.33 375 SER A CA 1
ATOM 6012 C C . SER A 1 377 ? 21.717 27.096 32.550 1.00 14.82 375 SER A C 1
ATOM 6013 O O . SER A 1 377 ? 22.854 26.603 32.547 1.00 11.93 375 SER A O 1
ATOM 6021 N N . ILE A 1 378 ? 21.355 28.087 33.355 1.00 10.10 376 ILE A N 1
ATOM 6022 C CA . ILE A 1 378 ? 22.292 28.687 34.298 1.00 14.94 376 ILE A CA 1
ATOM 6023 C C . ILE A 1 378 ? 22.770 27.675 35.318 1.00 14.59 376 ILE A C 1
ATOM 6024 O O . ILE A 1 378 ? 23.962 27.578 35.610 1.00 14.31 376 ILE A O 1
ATOM 6040 N N . ASN A 1 379 ? 21.840 26.905 35.855 1.00 9.10 377 ASN A N 1
ATOM 6041 C CA . ASN A 1 379 ? 22.181 25.926 36.862 1.00 12.12 377 ASN A CA 1
ATOM 6042 C C . ASN A 1 379 ? 23.042 24.819 36.295 1.00 13.99 377 ASN A C 1
ATOM 6043 O O . ASN A 1 379 ? 23.955 24.345 36.963 1.00 9.71 377 ASN A O 1
ATOM 6054 N N . MET A 1 380 ? 22.754 24.396 35.072 1.00 12.11 378 MET A N 1
ATOM 6055 C CA . MET A 1 380 ? 23.603 23.397 34.414 1.00 12.26 378 MET A CA 1
ATOM 6056 C C . MET A 1 380 ? 25.018 23.962 34.251 1.00 12.71 378 MET A C 1
ATOM 6057 O O . MET A 1 380 ? 25.985 23.289 34.549 1.00 12.29 378 MET A O 1
ATOM 6071 N N . TYR A 1 381 ? 25.106 25.198 33.764 1.00 11.11 379 TYR A N 1
ATOM 6072 C CA . TYR A 1 381 ? 26.366 25.849 33.478 1.00 13.86 379 TYR A CA 1
ATOM 6073 C C . TYR A 1 381 ? 27.227 25.910 34.731 1.00 13.73 379 TYR A C 1
ATOM 6074 O O . TYR A 1 381 ? 28.373 25.471 34.724 1.00 11.36 379 TYR A O 1
ATOM 6092 N N . ASN A 1 382 ? 26.655 26.419 35.817 1.00 13.07 380 ASN A N 1
ATOM 6093 C CA . ASN A 1 382 ? 27.396 26.551 37.071 1.00 13.55 380 ASN A CA 1
ATOM 6094 C C . ASN A 1 382 ? 27.854 25.217 37.648 1.00 15.86 380 ASN A C 1
ATOM 6095 O O . ASN A 1 382 ? 28.985 25.093 38.092 1.00 14.03 380 ASN A O 1
ATOM 6106 N N . GLU A 1 383 ? 26.991 24.213 37.641 1.00 14.30 381 GLU A N 1
ATOM 6107 C CA . GLU A 1 383 ? 27.383 22.908 38.156 1.00 14.35 381 GLU A CA 1
ATOM 6108 C C . GLU A 1 383 ? 28.487 22.273 37.310 1.00 13.93 381 GLU A C 1
ATOM 6109 O O . GLU A 1 383 ? 29.499 21.819 37.839 1.00 14.51 381 GLU A O 1
ATOM 6121 N N . ARG A 1 384 ? 28.286 22.226 35.998 1.00 14.28 382 ARG A N 1
ATOM 6122 C CA . ARG A 1 384 ? 29.283 21.645 35.100 1.00 17.28 382 ARG A CA 1
ATOM 6123 C C . ARG A 1 384 ? 30.611 22.424 35.098 1.00 12.72 382 ARG A C 1
ATOM 6124 O O . ARG A 1 384 ? 31.675 21.821 35.043 1.00 15.30 382 ARG A O 1
ATOM 6145 N N . LEU A 1 385 ? 30.550 23.744 35.181 1.00 13.43 383 LEU A N 1
ATOM 6146 C CA . LEU A 1 385 ? 31.763 24.548 35.292 1.00 16.79 383 LEU A CA 1
ATOM 6147 C C . LEU A 1 385 ? 32.511 24.114 36.560 1.00 24.25 383 LEU A C 1
ATOM 6148 O O . LEU A 1 385 ? 33.710 23.800 36.516 1.00 20.17 383 LEU A O 1
ATOM 6164 N N . ALA A 1 386 ? 31.800 24.039 37.682 1.00 16.36 384 ALA A N 1
ATOM 6165 C CA . ALA A 1 386 ? 32.433 23.613 38.933 1.00 17.49 384 ALA A CA 1
ATOM 6166 C C . ALA A 1 386 ? 33.045 22.215 38.802 1.00 18.12 384 ALA A C 1
ATOM 6167 O O . ALA A 1 386 ? 34.142 21.959 39.310 1.00 17.21 384 ALA A O 1
ATOM 6174 N N . GLU A 1 387 ? 32.346 21.327 38.102 1.00 13.04 385 GLU A N 1
ATOM 6175 C CA . GLU A 1 387 ? 32.811 19.967 37.894 1.00 15.13 385 GLU A CA 1
ATOM 6176 C C . GLU A 1 387 ? 33.956 19.859 36.852 1.00 17.65 385 GLU A C 1
ATOM 6177 O O . GLU A 1 387 ? 34.474 18.763 36.582 1.00 20.42 385 GLU A O 1
ATOM 6189 N N . GLY A 1 388 ? 34.344 20.974 36.252 1.00 9.96 386 GLY A N 1
ATOM 6190 C CA . GLY A 1 388 ? 35.506 20.972 35.365 1.00 14.44 386 GLY A CA 1
ATOM 6191 C C . GLY A 1 388 ? 35.223 20.659 33.901 1.00 17.92 386 GLY A C 1
ATOM 6192 O O . GLY A 1 388 ? 36.122 20.236 33.153 1.00 13.41 386 GLY A O 1
ATOM 6196 N N . TYR A 1 389 ? 33.969 20.811 33.479 1.00 15.09 387 TYR A N 1
ATOM 6197 C CA . TYR A 1 389 ? 33.657 20.699 32.058 1.00 12.57 387 TYR A CA 1
ATOM 6198 C C . TYR A 1 389 ? 34.176 21.910 31.292 1.00 15.40 387 TYR A C 1
ATOM 6199 O O . TYR A 1 389 ? 34.349 23.020 31.825 1.00 15.33 387 TYR A O 1
ATOM 6217 N N . ASP A 1 390 ? 34.395 21.686 30.007 1.00 19.18 388 ASP A N 1
ATOM 6218 C CA . ASP A 1 390 ? 34.865 22.716 29.093 1.00 18.20 388 ASP A CA 1
ATOM 6219 C C . ASP A 1 390 ? 33.814 23.799 28.905 1.00 18.60 388 ASP A C 1
ATOM 6220 O O . ASP A 1 390 ? 32.745 23.535 28.367 1.00 19.10 388 ASP A O 1
ATOM 6229 N N . GLU A 1 391 ? 34.127 25.022 29.310 1.00 16.29 389 GLU A N 1
ATOM 6230 C CA . GLU A 1 391 ? 33.172 26.128 29.249 1.00 22.77 389 GLU A CA 1
ATOM 6231 C C . GLU A 1 391 ? 32.628 26.417 27.835 1.00 22.58 389 GLU A C 1
ATOM 6232 O O . GLU A 1 391 ? 31.467 26.821 27.671 1.00 14.27 389 GLU A O 1
ATOM 6244 N N . GLU A 1 392 ? 33.466 26.248 26.817 1.00 17.83 390 GLU A N 1
ATOM 6245 C CA . GLU A 1 392 ? 33.033 26.483 25.444 1.00 18.10 390 GLU A CA 1
ATOM 6246 C C . GLU A 1 392 ? 31.943 25.494 25.076 1.00 16.15 390 GLU A C 1
ATOM 6247 O O . GLU A 1 392 ? 30.977 25.858 24.422 1.00 14.29 390 GLU A O 1
ATOM 6259 N N . GLU A 1 393 ? 32.127 24.242 25.476 1.00 13.15 391 GLU A N 1
ATOM 6260 C CA . GLU A 1 393 ? 31.162 23.201 25.192 1.00 18.92 391 GLU A CA 1
ATOM 6261 C C . GLU A 1 393 ? 29.864 23.378 25.985 1.00 18.43 391 GLU A C 1
ATOM 6262 O O . GLU A 1 393 ? 28.804 22.935 25.529 1.00 13.77 391 GLU A O 1
ATOM 6274 N N . LEU A 1 394 ? 29.939 24.064 27.126 1.00 13.18 392 LEU A N 1
ATOM 6275 C CA . LEU A 1 394 ? 28.748 24.399 27.915 1.00 14.43 392 LEU A CA 1
ATOM 6276 C C . LEU A 1 394 ? 27.914 25.441 27.197 1.00 13.24 392 LEU A C 1
ATOM 6277 O O . LEU A 1 394 ? 26.687 25.322 27.103 1.00 13.31 392 LEU A O 1
ATOM 6293 N N . ILE A 1 395 ? 28.572 26.469 26.678 1.00 12.87 393 ILE A N 1
ATOM 6294 C CA . ILE A 1 395 ? 27.881 27.445 25.862 1.00 12.75 393 ILE A CA 1
ATOM 6295 C C . ILE A 1 395 ? 27.304 26.777 24.629 1.00 12.95 393 ILE A C 1
ATOM 6296 O O . ILE A 1 395 ? 26.186 27.050 24.246 1.00 12.21 393 ILE A O 1
ATOM 6312 N N . HIS A 1 396 ? 28.068 25.899 23.999 1.00 10.55 394 HIS A N 1
ATOM 6313 C CA . HIS A 1 396 ? 27.584 25.220 22.824 1.00 15.49 394 HIS A CA 1
ATOM 6314 C C . HIS A 1 396 ? 26.330 24.392 23.170 1.00 15.30 394 HIS A C 1
ATOM 6315 O O . HIS A 1 396 ? 25.338 24.396 22.423 1.00 9.43 394 HIS A O 1
ATOM 6330 N N . ALA A 1 397 ? 26.368 23.713 24.316 1.00 9.95 395 ALA A N 1
ATOM 6331 C CA . ALA A 1 397 ? 25.247 22.875 24.762 1.00 12.62 395 ALA A CA 1
ATOM 6332 C C . ALA A 1 397 ? 23.979 23.715 24.994 1.00 13.83 395 ALA A C 1
ATOM 6333 O O . ALA A 1 397 ? 22.869 23.320 24.602 1.00 10.27 395 ALA A O 1
ATOM 6340 N N . ILE A 1 398 ? 24.147 24.890 25.581 1.00 10.07 396 ILE A N 1
ATOM 6341 C CA . ILE A 1 398 ? 23.051 25.839 25.677 1.00 13.16 396 ILE A CA 1
ATOM 6342 C C . ILE A 1 398 ? 22.557 26.301 24.298 1.00 12.48 396 ILE A C 1
ATOM 6343 O O . ILE A 1 398 ? 21.354 26.447 24.080 1.00 13.06 396 ILE A O 1
ATOM 6359 N N . ASN A 1 399 ? 23.471 26.539 23.364 1.00 12.40 397 ASN A N 1
ATOM 6360 C CA . ASN A 1 399 ? 23.081 26.954 22.022 1.00 13.48 397 ASN A CA 1
ATOM 6361 C C . ASN A 1 399 ? 22.301 25.884 21.264 1.00 13.02 397 ASN A C 1
ATOM 6362 O O . ASN A 1 399 ? 21.458 26.197 20.421 1.00 14.48 397 ASN A O 1
ATOM 6373 N N . VAL A 1 400 ? 22.549 24.622 21.599 1.00 14.70 398 VAL A N 1
ATOM 6374 C CA . VAL A 1 400 ? 21.831 23.524 20.962 1.00 12.51 398 VAL A CA 1
ATOM 6375 C C . VAL A 1 400 ? 20.565 23.103 21.717 1.00 13.03 398 VAL A C 1
ATOM 6376 O O . VAL A 1 400 ? 19.564 22.758 21.072 1.00 15.48 398 VAL A O 1
ATOM 6389 N N . LYS A 1 401 ? 20.600 23.113 23.056 1.00 9.33 399 LYS A N 1
ATOM 6390 C CA . LYS A 1 401 ? 19.463 22.599 23.842 1.00 14.06 399 LYS A CA 1
ATOM 6391 C C . LYS A 1 401 ? 18.815 23.597 24.776 1.00 12.73 399 LYS A C 1
ATOM 6392 O O . LYS A 1 401 ? 17.836 23.260 25.442 1.00 16.62 399 LYS A O 1
ATOM 6411 N N . GLY A 1 402 ? 19.339 24.812 24.856 1.00 8.36 400 GLY A N 1
ATOM 6412 C CA . GLY A 1 402 ? 18.823 25.779 25.817 1.00 11.61 400 GLY A CA 1
ATOM 6413 C C . GLY A 1 402 ? 17.401 26.264 25.525 1.00 11.69 400 GLY A C 1
ATOM 6414 O O . GLY A 1 402 ? 17.065 26.548 24.394 1.00 9.74 400 GLY A O 1
ATOM 6418 N N . ARG A 1 403 ? 16.572 26.396 26.554 1.00 8.51 401 ARG A N 1
ATOM 6419 C CA . ARG A 1 403 ? 15.179 26.815 26.363 1.00 5.49 401 ARG A CA 1
ATOM 6420 C C . ARG A 1 403 ? 15.034 28.272 25.958 1.00 9.67 401 ARG A C 1
ATOM 6421 O O . ARG A 1 403 ? 14.022 28.650 25.408 1.00 9.35 401 ARG A O 1
ATOM 6442 N N . ASP A 1 404 ? 16.033 29.117 26.216 1.00 11.56 402 ASP A N 1
ATOM 6443 C CA . ASP A 1 404 ? 15.907 30.517 25.812 1.00 10.57 402 ASP A CA 1
ATOM 6444 C C . ASP A 1 404 ? 15.830 30.670 24.300 1.00 12.15 402 ASP A C 1
ATOM 6445 O O . ASP A 1 404 ? 15.320 31.666 23.797 1.00 9.42 402 ASP A O 1
ATOM 6454 N N . ASN A 1 405 ? 16.330 29.690 23.570 1.00 8.69 403 ASN A N 1
ATOM 6455 C CA . ASN A 1 405 ? 16.173 29.721 22.113 1.00 9.02 403 ASN A CA 1
ATOM 6456 C C . ASN A 1 405 ? 14.704 29.810 21.696 1.00 11.71 403 ASN A C 1
ATOM 6457 O O . ASN A 1 405 ? 14.362 30.423 20.668 1.00 12.98 403 ASN A O 1
ATOM 6468 N N . ALA A 1 406 ? 13.833 29.192 22.488 1.00 9.11 404 ALA A N 1
ATOM 6469 C CA . ALA A 1 406 ? 12.390 29.197 22.201 1.00 13.72 404 ALA A CA 1
ATOM 6470 C C . ALA A 1 406 ? 11.685 30.454 22.683 1.00 14.42 404 ALA A C 1
ATOM 6471 O O . ALA A 1 406 ? 10.498 30.659 22.388 1.00 9.90 404 ALA A O 1
ATOM 6478 N N . ARG A 1 407 ? 12.385 31.281 23.453 1.00 9.20 405 ARG A N 1
ATOM 6479 C CA . ARG A 1 407 ? 11.710 32.327 24.204 1.00 10.58 405 ARG A CA 1
ATOM 6480 C C . ARG A 1 407 ? 12.039 33.726 23.719 1.00 13.66 405 ARG A C 1
ATOM 6481 O O . ARG A 1 407 ? 11.636 34.711 24.336 1.00 13.75 405 ARG A O 1
ATOM 6502 N N . ARG A 1 408 ? 12.732 33.812 22.590 1.00 11.11 406 ARG A N 1
ATOM 6503 C CA . ARG A 1 408 ? 13.070 35.105 22.031 1.00 10.72 406 ARG A CA 1
ATOM 6504 C C . ARG A 1 408 ? 11.821 35.801 21.531 1.00 13.48 406 ARG A C 1
ATOM 6505 O O . ARG A 1 408 ? 10.852 35.163 21.110 1.00 16.04 406 ARG A O 1
ATOM 6526 N N . PRO A 1 409 ? 11.825 37.125 21.589 1.00 12.75 407 PRO A N 1
ATOM 6527 C CA . PRO A 1 409 ? 10.645 37.877 21.176 1.00 9.16 407 PRO A CA 1
ATOM 6528 C C . PRO A 1 409 ? 10.161 37.554 19.795 1.00 10.15 407 PRO A C 1
ATOM 6529 O O . PRO A 1 409 ? 10.959 37.412 18.874 1.00 10.71 407 PRO A O 1
ATOM 6540 N N . MET A 1 410 ? 8.840 37.458 19.665 1.00 11.69 408 MET A N 1
ATOM 6541 C CA . MET A 1 410 ? 8.189 37.200 18.389 1.00 14.27 408 MET A CA 1
ATOM 6542 C C . MET A 1 410 ? 8.578 38.310 17.401 1.00 10.84 408 MET A C 1
ATOM 6543 O O . MET A 1 410 ? 8.632 39.488 17.765 1.00 12.07 408 MET A O 1
ATOM 6557 N N . GLN A 1 411 ? 8.834 37.931 16.159 1.00 10.58 409 GLN A N 1
ATOM 6558 C CA . GLN A 1 411 ? 9.415 38.846 15.168 1.00 14.12 409 GLN A CA 1
ATOM 6559 C C . GLN A 1 411 ? 8.376 39.330 14.153 1.00 14.05 409 GLN A C 1
ATOM 6560 O O . GLN A 1 411 ? 8.105 38.676 13.136 1.00 10.74 409 GLN A O 1
ATOM 6574 N N . TRP A 1 412 ? 7.776 40.477 14.461 1.00 9.20 410 TRP A N 1
ATOM 6575 C CA . TRP A 1 412 ? 6.632 40.967 13.713 1.00 13.13 410 TRP A CA 1
ATOM 6576 C C . TRP A 1 412 ? 7.008 41.736 12.431 1.00 15.34 410 TRP A C 1
ATOM 6577 O O . TRP A 1 412 ? 6.279 41.711 11.430 1.00 14.02 410 TRP A O 1
ATOM 6598 N N . ASN A 1 413 ? 8.128 42.440 12.472 1.00 15.53 411 ASN A N 1
ATOM 6599 C CA . ASN A 1 413 ? 8.514 43.292 11.357 1.00 22.15 411 ASN A CA 1
ATOM 6600 C C . ASN A 1 413 ? 9.975 43.665 11.487 1.00 21.44 411 ASN A C 1
ATOM 6601 O O . ASN A 1 413 ? 10.672 43.124 12.325 1.00 14.14 411 ASN A O 1
ATOM 6612 N N . ASP A 1 414 ? 10.446 44.584 10.657 1.00 21.36 412 ASP A N 1
ATOM 6613 C CA . ASP A 1 414 ? 11.854 44.934 10.698 1.00 23.75 412 ASP A CA 1
ATOM 6614 C C . ASP A 1 414 ? 12.110 46.252 11.453 1.00 29.85 412 ASP A C 1
ATOM 6615 O O . ASP A 1 414 ? 13.189 46.832 11.348 1.00 31.19 412 ASP A O 1
ATOM 6624 N N . GLU A 1 415 ? 11.125 46.709 12.230 1.00 25.74 413 GLU A N 1
ATOM 6625 C CA . GLU A 1 415 ? 11.340 47.849 13.121 1.00 24.19 413 GLU A CA 1
ATOM 6626 C C . GLU A 1 415 ? 12.173 47.477 14.329 1.00 24.52 413 GLU A C 1
ATOM 6627 O O . GLU A 1 415 ? 12.557 46.327 14.522 1.00 20.13 413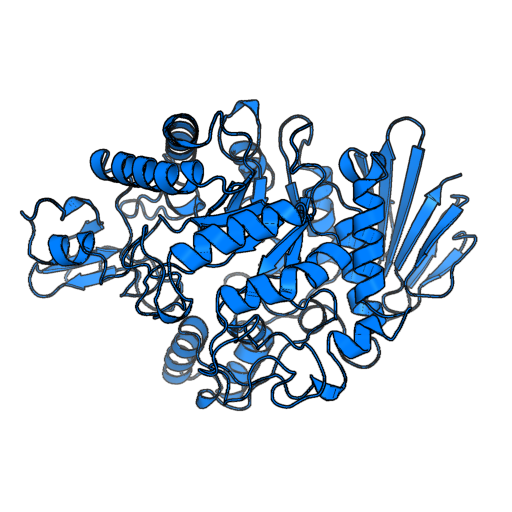 GLU A O 1
ATOM 6639 N N . LYS A 1 416 ? 12.415 48.474 15.165 1.00 25.13 414 LYS A N 1
ATOM 6640 C CA . LYS A 1 416 ? 13.143 48.290 16.399 1.00 27.99 414 LYS A CA 1
ATOM 6641 C C . LYS A 1 416 ? 12.578 47.104 17.173 1.00 21.24 414 LYS A C 1
ATOM 6642 O O . LYS A 1 416 ? 11.365 47.004 17.359 1.00 22.22 414 LYS A O 1
ATOM 6661 N N . ASN A 1 417 ? 13.458 46.203 17.594 1.00 17.56 415 ASN A N 1
ATOM 6662 C CA . ASN A 1 417 ? 13.068 45.041 18.373 1.00 17.88 415 ASN A CA 1
ATOM 6663 C C . ASN A 1 417 ? 12.028 44.209 17.652 1.00 21.79 415 ASN A C 1
ATOM 6664 O O . ASN A 1 417 ? 11.191 43.568 18.285 1.00 20.82 415 ASN A O 1
ATOM 6675 N N . ALA A 1 418 ? 12.088 44.229 16.326 1.00 16.87 416 ALA A N 1
ATOM 6676 C CA . ALA A 1 418 ? 11.206 43.425 15.487 1.00 18.20 416 ALA A CA 1
ATOM 6677 C C . ALA A 1 418 ? 9.724 43.766 15.689 1.00 20.40 416 ALA A C 1
ATOM 6678 O O . ALA A 1 418 ? 8.841 42.982 15.333 1.00 15.03 416 ALA A O 1
ATOM 6685 N N . GLY A 1 419 ? 9.454 44.936 16.255 1.00 19.42 417 GLY A N 1
ATOM 6686 C CA . GLY A 1 419 ? 8.085 45.359 16.483 1.00 20.04 417 GLY A CA 1
ATOM 6687 C C . GLY A 1 419 ? 7.472 44.749 17.734 1.00 17.47 417 GLY A C 1
ATOM 6688 O O . GLY A 1 419 ? 6.302 44.995 18.038 1.00 19.19 417 GLY A O 1
ATOM 6692 N N . PHE A 1 420 ? 8.258 43.981 18.482 1.00 18.05 418 PHE A N 1
ATOM 6693 C CA . PHE A 1 420 ? 7.769 43.393 19.724 1.00 15.59 418 PHE A CA 1
ATOM 6694 C C . PHE A 1 420 ? 7.566 44.426 20.822 1.00 19.36 418 PHE A C 1
ATOM 6695 O O . PHE A 1 420 ? 6.650 44.305 21.649 1.00 15.92 418 PHE A O 1
ATOM 6712 N N . SER A 1 421 ? 8.446 45.427 20.846 1.00 15.50 419 SER A N 1
ATOM 6713 C CA . SER A 1 421 ? 8.425 46.450 21.883 1.00 17.85 419 SER A CA 1
ATOM 6714 C C . SER A 1 421 ? 9.184 47.680 21.449 1.00 18.91 419 SER A C 1
ATOM 6715 O O . SER A 1 421 ? 10.099 47.585 20.655 1.00 20.72 419 SER A O 1
ATOM 6723 N N . GLU A 1 422 ? 8.838 48.820 22.038 1.00 24.27 420 GLU A N 1
ATOM 6724 C CA . GLU A 1 422 ? 9.548 50.066 21.786 1.00 28.00 420 GLU A CA 1
ATOM 6725 C C . GLU A 1 422 ? 10.678 50.278 22.782 1.00 30.40 420 GLU A C 1
ATOM 6726 O O . GLU A 1 422 ? 11.524 51.131 22.565 1.00 28.05 420 GLU A O 1
ATOM 6738 N N . VAL A 1 423 ? 10.701 49.506 23.870 1.00 21.71 421 VAL A N 1
ATOM 6739 C CA . VAL A 1 423 ? 11.827 49.560 24.789 1.00 22.41 421 VAL A CA 1
ATOM 6740 C C . VAL A 1 423 ? 12.622 48.245 24.737 1.00 24.29 421 VAL A C 1
ATOM 6741 O O . VAL A 1 423 ? 12.275 47.342 23.973 1.00 18.87 421 VAL A O 1
ATOM 6754 N N . ASP A 1 424 ? 13.703 48.159 25.509 1.00 20.24 422 ASP A N 1
ATOM 6755 C CA . ASP A 1 424 ? 14.522 46.949 25.560 1.00 22.24 422 ASP A CA 1
ATOM 6756 C C . ASP A 1 424 ? 13.673 45.777 26.023 1.00 22.45 422 ASP A C 1
ATOM 6757 O O . ASP A 1 424 ? 13.124 45.833 27.108 1.00 19.65 422 ASP A O 1
ATOM 6766 N N . PRO A 1 425 ? 13.570 44.712 25.214 1.00 17.67 423 PRO A N 1
ATOM 6767 C CA . PRO A 1 425 ? 12.746 43.562 25.623 1.00 16.73 423 PRO A CA 1
ATOM 6768 C C . PRO A 1 425 ? 13.336 42.836 26.811 1.00 16.21 423 PRO A C 1
ATOM 6769 O O . PRO A 1 425 ? 14.557 42.914 27.030 1.00 18.50 423 PRO A O 1
ATOM 6780 N N . TRP A 1 426 ? 12.499 42.107 27.551 1.00 15.48 424 TRP A N 1
ATOM 6781 C CA . TRP A 1 426 ? 12.965 41.381 28.733 1.00 16.32 424 TRP A CA 1
ATOM 6782 C C . TRP A 1 426 ? 14.093 40.403 28.360 1.00 16.68 424 TRP A C 1
ATOM 6783 O O . TRP A 1 426 ? 14.984 40.114 29.156 1.00 16.95 424 TRP A O 1
ATOM 6804 N N . LEU A 1 427 ? 14.035 39.901 27.139 1.00 13.64 425 LEU A N 1
ATOM 6805 C CA . LEU A 1 427 ? 15.055 39.043 26.593 1.00 19.07 425 LEU A CA 1
ATOM 6806 C C . LEU A 1 427 ? 15.305 39.517 25.162 1.00 15.87 425 LEU A C 1
ATOM 6807 O O . LEU A 1 427 ? 14.370 39.705 24.394 1.00 12.05 425 LEU A O 1
ATOM 6823 N N . SER A 1 428 ? 16.565 39.717 24.792 1.00 14.80 426 SER A N 1
ATOM 6824 C CA . SER A 1 428 ? 16.851 40.454 23.569 1.00 17.78 426 SER A CA 1
ATOM 6825 C C . SER A 1 428 ? 16.425 39.698 22.324 1.00 18.67 426 SER A C 1
ATOM 6826 O O . SER A 1 428 ? 16.395 38.462 22.298 1.00 14.90 426 SER A O 1
ATOM 6834 N N . VAL A 1 429 ? 16.081 40.466 21.295 1.00 18.95 427 VAL A N 1
ATOM 6835 C CA . VAL A 1 429 ? 15.564 39.925 20.052 1.00 16.48 427 VAL A CA 1
ATOM 6836 C C . VAL A 1 429 ? 16.687 39.260 19.277 1.00 21.36 427 VAL A C 1
ATOM 6837 O O . VAL A 1 429 ? 17.826 39.692 19.345 1.00 17.00 427 VAL A O 1
ATOM 6850 N N . ASN A 1 430 ? 16.359 38.192 18.561 1.00 13.16 428 ASN A N 1
ATOM 6851 C CA . ASN A 1 430 ? 17.315 37.530 17.698 1.00 13.20 428 ASN A CA 1
ATOM 6852 C C . ASN A 1 430 ? 17.721 38.507 16.601 1.00 12.99 428 ASN A C 1
ATOM 6853 O O . ASN A 1 430 ? 16.862 39.072 15.921 1.00 12.16 428 ASN A O 1
ATOM 6864 N N . PRO A 1 431 ? 19.030 38.707 16.414 1.00 18.76 429 PRO A N 1
ATOM 6865 C CA . PRO A 1 431 ? 19.491 39.651 15.388 1.00 21.14 429 PRO A CA 1
ATOM 6866 C C . PRO A 1 431 ? 18.986 39.338 13.968 1.00 24.95 429 PRO A C 1
ATOM 6867 O O . PRO A 1 431 ? 19.020 40.215 13.118 1.00 23.51 429 PRO A O 1
ATOM 6878 N N . ASN A 1 432 ? 18.506 38.125 13.706 1.00 20.21 430 ASN A N 1
ATOM 6879 C CA . ASN A 1 432 ? 18.129 37.799 12.342 1.00 18.74 430 ASN A CA 1
ATOM 6880 C C . ASN A 1 432 ? 16.710 38.242 11.996 1.00 18.30 430 ASN A C 1
ATOM 6881 O O . ASN A 1 432 ? 16.205 37.925 10.924 1.00 20.26 430 ASN A O 1
ATOM 6892 N N . TYR A 1 433 ? 16.095 39.026 12.876 1.00 17.92 431 TYR A N 1
ATOM 6893 C CA . TYR A 1 433 ? 14.714 39.471 12.674 1.00 20.55 431 TYR A CA 1
ATOM 6894 C C . TYR A 1 433 ? 14.545 40.326 11.411 1.00 25.00 431 TYR A C 1
ATOM 6895 O O . TYR A 1 433 ? 13.436 40.438 10.885 1.00 16.04 431 TYR A O 1
ATOM 6913 N N . LYS A 1 434 ? 15.635 40.935 10.936 1.00 20.37 432 LYS A N 1
ATOM 6914 C CA . LYS A 1 434 ? 15.579 41.781 9.745 1.00 21.54 432 LYS A CA 1
ATOM 6915 C C . LYS A 1 434 ? 15.028 41.023 8.539 1.00 21.77 432 LYS A C 1
ATOM 6916 O O . LYS A 1 434 ? 14.241 41.560 7.776 1.00 19.61 432 LYS A O 1
ATOM 6935 N N . ASP A 1 435 ? 15.453 39.775 8.362 1.00 17.83 433 ASP A N 1
ATOM 6936 C CA . ASP A 1 435 ? 14.967 38.959 7.262 1.00 21.63 433 ASP A CA 1
ATOM 6937 C C . ASP A 1 435 ? 13.889 37.942 7.650 1.00 23.43 433 ASP A C 1
ATOM 6938 O O . ASP A 1 435 ? 13.229 37.380 6.776 1.00 20.95 433 ASP A O 1
ATOM 6947 N N . ILE A 1 436 ? 13.739 37.679 8.946 1.00 17.90 434 ILE A N 1
ATOM 6948 C CA . ILE A 1 436 ? 12.749 36.711 9.421 1.00 17.46 434 ILE A CA 1
ATOM 6949 C C . ILE A 1 436 ? 11.723 37.438 10.283 1.00 14.84 434 ILE A C 1
ATOM 6950 O O . ILE A 1 436 ? 11.959 37.701 11.453 1.00 12.66 434 ILE A O 1
ATOM 6966 N N . ASN A 1 437 ? 10.602 37.798 9.687 1.00 12.77 435 ASN A N 1
ATOM 6967 C CA . ASN A 1 437 ? 9.566 38.497 10.419 1.00 13.30 435 ASN A CA 1
ATOM 6968 C C . ASN A 1 437 ? 8.248 38.347 9.716 1.00 11.84 435 ASN A C 1
ATOM 6969 O O . ASN A 1 437 ? 8.198 38.004 8.522 1.00 12.63 435 ASN A O 1
ATOM 6980 N N . VAL A 1 438 ? 7.175 38.604 10.460 1.00 11.64 436 VAL A N 1
ATOM 6981 C CA . VAL A 1 438 ? 5.830 38.338 9.972 1.00 13.17 436 VAL A CA 1
ATOM 6982 C C . VAL A 1 438 ? 5.508 39.213 8.755 1.00 12.97 436 VAL A C 1
ATOM 6983 O O . VAL A 1 438 ? 4.964 38.739 7.773 1.00 12.58 436 VAL A O 1
ATOM 6996 N N . GLU A 1 439 ? 5.865 40.490 8.820 1.00 15.86 437 GLU A N 1
ATOM 6997 C CA . GLU A 1 439 ? 5.543 41.407 7.733 1.00 18.98 437 GLU A CA 1
ATOM 6998 C C . GLU A 1 439 ? 6.157 40.920 6.427 1.00 17.76 437 GLU A C 1
ATOM 6999 O O . GLU A 1 439 ? 5.499 40.892 5.392 1.00 16.24 437 GLU A O 1
ATOM 7011 N N . ASN A 1 440 ? 7.423 40.530 6.480 1.00 16.89 438 ASN A N 1
ATOM 7012 C CA . ASN A 1 440 ? 8.095 40.039 5.295 1.00 23.55 438 ASN A CA 1
ATOM 7013 C C . ASN A 1 440 ? 7.467 38.735 4.817 1.00 21.02 438 ASN A C 1
ATOM 7014 O O . ASN A 1 440 ? 7.260 38.548 3.620 1.00 14.70 438 ASN A O 1
ATOM 7025 N N . ALA A 1 441 ? 7.121 37.843 5.742 1.00 16.03 439 ALA A N 1
ATOM 7026 C CA . ALA A 1 441 ? 6.502 36.572 5.336 1.00 17.46 439 ALA A CA 1
ATOM 7027 C C . ALA A 1 441 ? 5.141 36.779 4.674 1.00 15.18 439 ALA A C 1
ATOM 7028 O O . ALA A 1 441 ? 4.802 36.080 3.708 1.00 13.37 439 ALA A O 1
ATOM 7035 N N . LEU A 1 442 ? 4.349 37.717 5.187 1.00 17.97 440 LEU A N 1
ATOM 7036 C CA . LEU A 1 442 ? 3.040 37.984 4.578 1.00 19.17 440 LEU A CA 1
ATOM 7037 C C . LEU A 1 442 ? 3.154 38.600 3.192 1.00 20.27 440 LEU A C 1
ATOM 7038 O O . LEU A 1 442 ? 2.257 38.430 2.350 1.00 19.14 440 LEU A O 1
ATOM 7054 N N . ALA A 1 443 ? 4.241 39.321 2.953 1.00 18.92 441 ALA A N 1
ATOM 7055 C CA . ALA A 1 443 ? 4.429 39.980 1.661 1.00 26.52 441 ALA A CA 1
ATOM 7056 C C . ALA A 1 443 ? 4.875 38.999 0.591 1.00 20.21 441 ALA A C 1
ATOM 7057 O O . ALA A 1 443 ? 4.783 39.293 -0.572 1.00 19.69 441 ALA A O 1
ATOM 7064 N N . ASP A 1 444 ? 5.372 37.834 0.994 1.00 18.67 442 ASP A N 1
ATOM 7065 C CA . ASP A 1 444 ? 5.948 36.879 0.063 1.00 16.20 442 ASP A CA 1
ATOM 7066 C C . ASP A 1 444 ? 5.047 35.646 -0.044 1.00 18.98 442 ASP A C 1
ATOM 7067 O O . ASP A 1 444 ? 4.910 34.866 0.898 1.00 17.48 442 ASP A O 1
ATOM 7076 N N . PRO A 1 445 ? 4.394 35.473 -1.193 1.00 17.54 443 PRO A N 1
ATOM 7077 C CA . PRO A 1 445 ? 3.483 34.333 -1.296 1.00 16.98 443 PRO A CA 1
ATOM 7078 C C . PRO A 1 445 ? 4.180 32.966 -1.185 1.00 16.46 443 PRO A C 1
ATOM 7079 O O . PRO A 1 445 ? 3.515 31.967 -0.952 1.00 16.82 443 PRO A O 1
ATOM 7090 N N . ASN A 1 446 ? 5.495 32.921 -1.361 1.00 17.77 444 ASN A N 1
ATOM 7091 C CA . ASN A 1 446 ? 6.225 31.662 -1.272 1.00 14.42 444 ASN A CA 1
ATOM 7092 C C . ASN A 1 446 ? 6.746 31.434 0.140 1.00 12.50 444 ASN A C 1
ATOM 7093 O O . ASN A 1 446 ? 7.568 30.547 0.370 1.00 12.10 444 ASN A O 1
ATOM 7104 N N . SER A 1 447 ? 6.302 32.259 1.087 1.00 18.00 445 SER A N 1
ATOM 7105 C CA . SER A 1 447 ? 6.842 32.197 2.449 1.00 18.41 445 SER A CA 1
ATOM 7106 C C . SER A 1 447 ? 6.333 30.990 3.236 1.00 12.86 445 SER A C 1
ATOM 7107 O O . SER A 1 447 ? 5.348 30.330 2.859 1.00 11.85 445 SER A O 1
ATOM 7115 N N . ILE A 1 448 ? 7.015 30.723 4.348 1.00 12.69 446 ILE A N 1
ATOM 7116 C CA . ILE A 1 448 ? 6.683 29.604 5.225 1.00 10.34 446 ILE A CA 1
ATOM 7117 C C . ILE A 1 448 ? 5.268 29.774 5.780 1.00 10.70 446 ILE A C 1
ATOM 7118 O O . ILE A 1 448 ? 4.522 28.811 5.949 1.00 11.89 446 ILE A O 1
ATOM 7134 N N . PHE A 1 449 ? 4.887 31.017 6.022 1.00 11.88 447 PHE A N 1
ATOM 7135 C CA . PHE A 1 449 ? 3.579 31.303 6.576 1.00 14.11 447 PHE A CA 1
ATOM 7136 C C . PHE A 1 449 ? 2.436 30.763 5.713 1.00 12.21 447 PHE A C 1
ATOM 7137 O O . PHE A 1 449 ? 1.500 30.172 6.239 1.00 12.14 447 PHE A O 1
ATOM 7154 N N . TYR A 1 450 ? 2.501 30.964 4.397 1.00 11.31 448 TYR A N 1
ATOM 7155 C CA . TYR A 1 450 ? 1.429 30.483 3.527 1.00 12.18 448 TYR A CA 1
ATOM 7156 C C . TYR A 1 450 ? 1.413 28.964 3.422 1.00 12.66 448 TYR A C 1
ATOM 7157 O O . TYR A 1 450 ? 0.362 28.371 3.162 1.00 13.08 448 TYR A O 1
ATOM 7175 N N . THR A 1 451 ? 2.559 28.320 3.628 1.00 9.35 449 THR A N 1
ATOM 7176 C CA . THR A 1 451 ? 2.569 26.873 3.692 1.00 9.54 449 THR A CA 1
ATOM 7177 C C . THR A 1 451 ? 1.769 26.414 4.911 1.00 12.95 449 THR A C 1
ATOM 7178 O O . THR A 1 451 ? 0.885 25.544 4.789 1.00 10.20 449 THR A O 1
ATOM 7189 N N . TYR A 1 452 ? 2.048 27.001 6.074 1.00 9.58 450 TYR A N 1
ATOM 7190 C CA . TYR A 1 452 ? 1.257 26.684 7.259 1.00 9.52 450 TYR A CA 1
ATOM 7191 C C . TYR A 1 452 ? -0.233 26.996 7.058 1.00 11.99 450 TYR A C 1
ATOM 7192 O O . TYR A 1 452 ? -1.069 26.176 7.372 1.00 12.41 450 TYR A O 1
ATOM 7210 N N . GLN A 1 453 ? -0.554 28.175 6.545 1.00 9.91 451 GLN A N 1
ATOM 7211 C CA . GLN A 1 453 ? -1.947 28.548 6.330 1.00 14.53 451 GLN A CA 1
ATOM 7212 C C . GLN A 1 453 ? -2.631 27.529 5.427 1.00 13.11 451 GLN A C 1
ATOM 7213 O O . GLN A 1 453 ? -3.782 27.142 5.651 1.00 10.57 451 GLN A O 1
ATOM 7227 N N . LYS A 1 454 ? -1.924 27.083 4.404 1.00 10.48 452 LYS A N 1
ATOM 7228 C CA . LYS A 1 454 ? -2.508 26.150 3.453 1.00 10.40 452 LYS A CA 1
ATOM 7229 C C . LYS A 1 454 ? -2.755 24.774 4.075 1.00 12.08 452 LYS A C 1
ATOM 7230 O O . LYS A 1 454 ? -3.800 24.139 3.829 1.00 11.06 452 LYS A O 1
ATOM 7249 N N . LEU A 1 455 ? -1.796 24.317 4.881 1.00 11.08 453 LEU A N 1
ATOM 7250 C CA . LEU A 1 455 ? -1.902 23.039 5.586 1.00 14.76 453 LEU A CA 1
ATOM 7251 C C . LEU A 1 455 ? -3.066 23.036 6.563 1.00 9.62 453 LEU A C 1
ATOM 7252 O O . LEU A 1 455 ? -3.753 22.012 6.739 1.00 8.02 453 LEU A O 1
ATOM 7268 N N . ILE A 1 456 ? -3.267 24.169 7.230 1.00 11.19 454 ILE A N 1
ATOM 7269 C CA . ILE A 1 456 ? -4.374 24.301 8.161 1.00 8.45 454 ILE A CA 1
ATOM 7270 C C . ILE A 1 456 ? -5.705 24.234 7.392 1.00 10.18 454 ILE A C 1
ATOM 7271 O O . ILE A 1 456 ? -6.634 23.540 7.789 1.00 12.45 454 ILE A O 1
ATOM 7287 N N . LYS A 1 457 ? -5.783 24.944 6.276 1.00 12.97 455 LYS A N 1
ATOM 7288 C CA . LYS A 1 457 ? -7.004 24.942 5.464 1.00 11.72 455 LYS A CA 1
ATOM 7289 C C . LYS A 1 457 ? -7.302 23.532 4.949 1.00 14.02 455 LYS A C 1
ATOM 7290 O O . LYS A 1 457 ? -8.440 23.070 5.014 1.00 13.10 455 LYS A O 1
ATOM 7309 N N . LEU A 1 458 ? -6.272 22.831 4.468 1.00 12.64 456 LEU A N 1
ATOM 7310 C CA . LEU A 1 458 ? -6.450 21.468 4.009 1.00 13.76 456 LEU A CA 1
ATOM 7311 C C . LEU A 1 458 ? -7.039 20.587 5.098 1.00 15.61 456 LEU A C 1
ATOM 7312 O O . LEU A 1 458 ? -7.938 19.791 4.839 1.00 14.13 456 LEU A O 1
ATOM 7328 N N . ARG A 1 459 ? -6.524 20.718 6.316 1.00 11.36 457 ARG A N 1
ATOM 7329 C CA . ARG A 1 459 ? -7.020 19.928 7.420 1.00 8.26 457 ARG A CA 1
ATOM 7330 C C . ARG A 1 459 ? -8.495 20.276 7.706 1.00 11.37 457 ARG A C 1
ATOM 7331 O O . ARG A 1 459 ? -9.308 19.385 7.853 1.00 13.96 457 ARG A O 1
ATOM 7352 N N . HIS A 1 460 ? -8.827 21.565 7.751 1.00 8.41 458 HIS A N 1
ATOM 7353 C CA . HIS A 1 460 ? -10.188 22.007 8.060 1.00 10.51 458 HIS A CA 1
ATOM 7354 C C . HIS A 1 460 ? -11.193 21.521 6.996 1.00 16.60 458 HIS A C 1
ATOM 7355 O O . HIS A 1 460 ? -12.364 21.342 7.284 1.00 15.97 458 HIS A O 1
ATOM 7370 N N . GLU A 1 461 ? -10.734 21.272 5.775 1.00 11.85 459 GLU A N 1
ATOM 7371 C CA . GLU A 1 461 ? -11.676 21.068 4.677 1.00 15.52 459 GLU A CA 1
ATOM 7372 C C . GLU A 1 461 ? -11.648 19.667 4.096 1.00 14.22 459 GLU A C 1
ATOM 7373 O O . GLU A 1 461 ? -12.417 19.361 3.201 1.00 14.14 459 GLU A O 1
ATOM 7385 N N . ASN A 1 462 ? -10.781 18.797 4.613 1.00 13.48 460 ASN A N 1
ATOM 7386 C CA . ASN A 1 462 ? -10.654 17.451 4.068 1.00 9.95 460 ASN A CA 1
ATOM 7387 C C . ASN A 1 462 ? -10.593 16.393 5.146 1.00 15.57 460 ASN A C 1
ATOM 7388 O O . ASN A 1 462 ? -9.560 16.230 5.784 1.00 17.89 460 ASN A O 1
ATOM 7399 N N . PRO A 1 463 ? -11.695 15.658 5.350 1.00 14.34 461 PRO A N 1
ATOM 7400 C CA . PRO A 1 463 ? -11.772 14.616 6.384 1.00 17.86 461 PRO A CA 1
ATOM 7401 C C . PRO A 1 463 ? -10.626 13.604 6.367 1.00 16.31 461 PRO A C 1
ATOM 7402 O O . PRO A 1 463 ? -10.283 13.049 7.415 1.00 17.04 461 PRO A O 1
ATOM 7413 N N . ILE A 1 464 ? -10.045 13.359 5.205 1.00 11.81 462 ILE A N 1
ATOM 7414 C CA . ILE A 1 464 ? -8.955 12.397 5.105 1.00 14.16 462 ILE A CA 1
ATOM 7415 C C . ILE A 1 464 ? -7.761 12.824 5.986 1.00 11.00 462 ILE A C 1
ATOM 7416 O O . ILE A 1 464 ? -7.104 11.987 6.578 1.00 13.27 462 ILE A O 1
ATOM 7432 N N . VAL A 1 465 ? -7.489 14.123 6.052 1.00 11.23 463 VAL A N 1
ATOM 7433 C CA . VAL A 1 465 ? -6.418 14.649 6.913 1.00 13.26 463 VAL A CA 1
ATOM 7434 C C . VAL A 1 465 ? -6.730 14.409 8.408 1.00 10.89 463 VAL A C 1
ATOM 7435 O O . VAL A 1 465 ? -5.835 14.183 9.196 1.00 14.86 463 VAL A O 1
ATOM 7448 N N . VAL A 1 466 ? -8.008 14.470 8.773 1.00 12.84 464 VAL A N 1
ATOM 7449 C CA . VAL A 1 466 ? -8.441 14.344 10.157 1.00 12.57 464 VAL A CA 1
ATOM 7450 C C . VAL A 1 466 ? -8.566 12.890 10.593 1.00 13.04 464 VAL A C 1
ATOM 7451 O O . VAL A 1 466 ? -8.008 12.495 11.624 1.00 13.52 464 VAL A O 1
ATOM 7464 N N . ASP A 1 467 ? -9.274 12.100 9.793 1.00 12.31 465 ASP A N 1
ATOM 7465 C CA . ASP A 1 467 ? -9.626 10.726 10.149 1.00 14.82 465 ASP A CA 1
ATOM 7466 C C . ASP A 1 467 ? -8.999 9.643 9.287 1.00 14.60 465 ASP A C 1
ATOM 7467 O O . ASP A 1 467 ? -9.241 8.466 9.520 1.00 17.46 465 ASP A O 1
ATOM 7476 N N . GLY A 1 468 ? -8.212 10.012 8.286 1.00 15.03 466 GLY A N 1
ATOM 7477 C CA . GLY A 1 468 ? -7.612 9.003 7.436 1.00 11.50 466 GLY A CA 1
ATOM 7478 C C . GLY A 1 468 ? -6.615 8.146 8.188 1.00 17.88 466 GLY A C 1
ATOM 7479 O O . GLY A 1 468 ? -5.925 8.612 9.105 1.00 16.69 466 GLY A O 1
ATOM 7483 N N . ASP A 1 469 ? -6.540 6.878 7.817 1.00 16.51 467 ASP A N 1
ATOM 7484 C CA . ASP A 1 469 ? -5.488 6.024 8.335 1.00 16.32 467 ASP A CA 1
ATOM 7485 C C . ASP A 1 469 ? -4.126 6.449 7.822 1.00 19.39 467 ASP A C 1
ATOM 7486 O O . ASP A 1 469 ? -4.033 7.051 6.776 1.00 20.98 467 ASP A O 1
ATOM 7495 N N . PHE A 1 470 ? -3.089 6.148 8.592 1.00 15.68 468 PHE A N 1
ATOM 7496 C CA . PHE A 1 470 ? -1.707 6.363 8.183 1.00 19.90 468 PHE A CA 1
ATOM 7497 C C . PHE A 1 470 ? -1.147 5.024 7.699 1.00 18.15 468 PHE A C 1
ATOM 7498 O O . PHE A 1 470 ? -1.334 3.991 8.355 1.00 15.34 468 PHE A O 1
ATOM 7515 N N . SER A 1 471 ? -0.477 5.034 6.549 1.00 14.63 469 SER A N 1
ATOM 7516 C CA . SER A 1 471 ? 0.170 3.827 6.053 1.00 15.31 469 SER A CA 1
ATOM 7517 C C . SER A 1 471 ? 1.531 4.168 5.486 1.00 13.80 469 SER A C 1
ATOM 7518 O O . SER A 1 471 ? 1.655 4.964 4.555 1.00 18.73 469 SER A O 1
ATOM 7526 N N . LEU A 1 472 ? 2.559 3.568 6.062 1.00 18.29 470 LEU A N 1
ATOM 7527 C CA . LEU A 1 472 ? 3.917 3.841 5.637 1.00 17.11 470 LEU A CA 1
ATOM 7528 C C . LEU A 1 472 ? 4.211 3.285 4.238 1.00 19.96 470 LEU A C 1
ATOM 7529 O O . LEU A 1 472 ? 3.897 2.137 3.923 1.00 16.69 470 LEU A O 1
ATOM 7545 N N . VAL A 1 473 ? 4.815 4.111 3.397 1.00 17.34 471 VAL A N 1
ATOM 7546 C CA . VAL A 1 473 ? 5.420 3.595 2.168 1.00 19.88 471 VAL A CA 1
ATOM 7547 C C . VAL A 1 473 ? 6.653 2.774 2.549 1.00 21.89 471 VAL A C 1
ATOM 7548 O O . VAL A 1 473 ? 7.590 3.291 3.162 1.00 16.82 471 VAL A O 1
ATOM 7561 N N . SER A 1 474 ? 6.638 1.495 2.184 1.00 22.33 472 SER A N 1
ATOM 7562 C CA . SER A 1 474 ? 7.710 0.570 2.553 1.00 24.31 472 SER A CA 1
ATOM 7563 C C . SER A 1 474 ? 9.001 0.847 1.802 1.00 20.91 472 SER A C 1
ATOM 7564 O O . SER A 1 474 ? 8.986 1.376 0.696 1.00 19.34 472 SER A O 1
ATOM 7572 N N . ASN A 1 475 ? 10.107 0.511 2.452 1.00 23.43 473 ASN A N 1
ATOM 7573 C CA . ASN A 1 475 ? 11.413 0.351 1.821 1.00 23.39 473 ASN A CA 1
ATOM 7574 C C . ASN A 1 475 ? 11.963 1.601 1.173 1.00 24.52 473 ASN A C 1
ATOM 7575 O O . ASN A 1 475 ? 12.572 1.521 0.115 1.00 26.40 473 ASN A O 1
ATOM 7586 N N . THR A 1 476 ? 11.758 2.757 1.793 1.00 22.52 474 THR A N 1
ATOM 7587 C CA . THR A 1 476 ? 12.447 3.957 1.338 1.00 19.34 474 THR A CA 1
ATOM 7588 C C . THR A 1 476 ? 13.751 4.109 2.122 1.00 23.19 474 THR A C 1
ATOM 7589 O O . THR A 1 476 ? 13.943 3.468 3.150 1.00 24.19 474 THR A O 1
ATOM 7600 N N . GLN A 1 477 ? 14.633 4.965 1.625 1.00 23.72 475 GLN A N 1
ATOM 7601 C CA . GLN A 1 477 ? 15.833 5.379 2.352 1.00 21.81 475 GLN A CA 1
ATOM 7602 C C . GLN A 1 477 ? 15.471 5.833 3.768 1.00 20.29 475 GLN A C 1
ATOM 7603 O O . GLN A 1 477 ? 14.371 6.339 4.003 1.00 18.29 475 GLN A O 1
ATOM 7617 N N . ASP A 1 478 ? 16.422 5.695 4.686 1.00 19.39 476 ASP A N 1
ATOM 7618 C CA . ASP A 1 478 ? 16.292 6.201 6.033 1.00 20.11 476 ASP A CA 1
ATOM 7619 C C . ASP A 1 478 ? 15.990 7.677 6.049 1.00 19.91 476 ASP A C 1
ATOM 7620 O O . ASP A 1 478 ? 15.272 8.135 6.908 1.00 16.26 476 ASP A O 1
ATOM 7629 N N . ALA A 1 479 ? 16.535 8.427 5.102 1.00 12.66 477 ALA A N 1
ATOM 7630 C CA . ALA A 1 479 ? 16.362 9.868 5.091 1.00 17.12 477 ALA A CA 1
ATOM 7631 C C . ALA A 1 479 ? 15.081 10.307 4.382 1.00 13.07 477 ALA A C 1
ATOM 7632 O O . ALA A 1 479 ? 14.823 11.497 4.277 1.00 15.34 477 ALA A O 1
ATOM 7639 N N . VAL A 1 480 ? 14.305 9.365 3.864 1.00 16.95 478 VAL A N 1
ATOM 7640 C CA . VAL A 1 480 ? 13.061 9.700 3.179 1.00 10.82 478 VAL A CA 1
ATOM 7641 C C . VAL A 1 480 ? 11.883 9.160 3.983 1.00 18.56 478 VAL A C 1
ATOM 7642 O O . VAL A 1 480 ? 11.829 7.973 4.309 1.00 16.77 478 VAL A O 1
ATOM 7655 N N . LEU A 1 481 ? 10.944 10.041 4.308 1.00 17.94 479 LEU A N 1
ATOM 7656 C CA . LEU A 1 481 ? 9.713 9.638 4.945 1.00 14.26 479 LEU A CA 1
ATOM 7657 C C . LEU A 1 481 ? 8.585 9.848 3.955 1.00 14.59 479 LEU A C 1
ATOM 7658 O O . LEU A 1 481 ? 8.345 10.971 3.497 1.00 17.93 479 LEU A O 1
ATOM 7674 N N . ALA A 1 482 ? 7.916 8.757 3.598 1.00 13.10 480 ALA A N 1
ATOM 7675 C CA . ALA A 1 482 ? 6.776 8.835 2.695 1.00 14.18 480 ALA A CA 1
ATOM 7676 C C . ALA A 1 482 ? 5.668 7.962 3.244 1.00 10.07 480 ALA A C 1
ATOM 7677 O O . ALA A 1 482 ? 5.925 6.868 3.746 1.00 11.57 480 ALA A O 1
ATOM 7684 N N . TYR A 1 483 ? 4.437 8.439 3.140 1.00 15.39 481 TYR A N 1
ATOM 7685 C CA . TYR A 1 483 ? 3.306 7.739 3.726 1.00 15.88 481 TYR A CA 1
ATOM 7686 C C . TYR A 1 483 ? 2.008 8.136 3.074 1.00 12.21 481 TYR A C 1
ATOM 7687 O O . TYR A 1 483 ? 1.909 9.199 2.465 1.00 9.97 481 TYR A O 1
ATOM 7705 N N . TYR A 1 484 ? 1.011 7.265 3.198 1.00 14.82 482 TYR A N 1
ATOM 7706 C CA . TYR A 1 484 ? -0.344 7.585 2.763 1.00 17.07 482 TYR A CA 1
ATOM 7707 C C . TYR A 1 484 ? -1.246 7.955 3.935 1.00 13.23 482 TYR A C 1
ATOM 7708 O O . TYR A 1 484 ? -1.075 7.448 5.030 1.00 13.93 482 TYR A O 1
ATOM 7726 N N . ARG A 1 485 ? -2.203 8.833 3.673 1.00 10.17 483 ARG A N 1
ATOM 7727 C CA . ARG A 1 485 ? -3.419 8.911 4.476 1.00 11.12 483 ARG A CA 1
ATOM 7728 C C . ARG A 1 485 ? -4.529 8.299 3.624 1.00 14.61 483 ARG A C 1
ATOM 7729 O O . ARG A 1 485 ? -4.623 8.564 2.426 1.00 11.83 483 ARG A O 1
ATOM 7750 N N . ILE A 1 486 ? -5.351 7.457 4.234 1.00 15.46 484 ILE A N 1
ATOM 7751 C CA . ILE A 1 486 ? -6.340 6.680 3.487 1.00 15.90 484 ILE A CA 1
ATOM 7752 C C . ILE A 1 486 ? -7.686 6.805 4.175 1.00 15.73 484 ILE A C 1
ATOM 7753 O O . ILE A 1 486 ? -7.792 6.514 5.371 1.00 16.53 484 ILE A O 1
ATOM 7769 N N . LEU A 1 487 ? -8.695 7.294 3.458 1.00 20.92 485 LEU A N 1
ATOM 7770 C CA . LEU A 1 487 ? -10.060 7.359 4.007 1.00 18.58 485 LEU A CA 1
ATOM 7771 C C . LEU A 1 487 ? -11.026 6.783 2.979 1.00 20.25 485 LEU A C 1
ATOM 7772 O O . LEU A 1 487 ? -11.230 7.363 1.913 1.00 18.09 485 LEU A O 1
ATOM 7788 N N . ASN A 1 488 ? -11.602 5.630 3.299 1.00 23.86 486 ASN A N 1
ATOM 7789 C CA . ASN A 1 488 ? -12.465 4.925 2.350 1.00 23.68 486 ASN A CA 1
ATOM 7790 C C . ASN A 1 488 ? -11.717 4.694 1.055 1.00 22.56 486 ASN A C 1
ATOM 7791 O O . ASN A 1 488 ? -10.663 4.067 1.054 1.00 24.06 486 ASN A O 1
ATOM 7802 N N . ASP A 1 489 ? -12.220 5.240 -0.041 1.00 17.97 487 ASP A N 1
ATOM 7803 C CA . ASP A 1 489 ? -11.613 5.019 -1.345 1.00 24.87 487 ASP A CA 1
ATOM 7804 C C . ASP A 1 489 ? -10.633 6.129 -1.752 1.00 31.90 487 ASP A C 1
ATOM 7805 O O . ASP A 1 489 ? -10.096 6.091 -2.855 1.00 35.73 487 ASP A O 1
ATOM 7814 N N . LYS A 1 490 ? -10.406 7.108 -0.874 1.00 24.57 488 LYS A N 1
ATOM 7815 C CA . LYS A 1 490 ? -9.503 8.219 -1.179 1.00 20.96 488 LYS A CA 1
ATOM 7816 C C . LYS A 1 490 ? -8.144 8.028 -0.504 1.00 22.30 488 LYS A C 1
ATOM 7817 O O . LYS A 1 490 ? -8.051 7.531 0.613 1.00 15.62 488 LYS A O 1
ATOM 7836 N N . LYS A 1 491 ? -7.090 8.461 -1.178 1.00 16.84 489 LYS A N 1
ATOM 7837 C CA . LYS A 1 491 ? -5.746 8.186 -0.720 1.00 17.96 489 LYS A CA 1
ATOM 7838 C C . LYS A 1 491 ? -4.845 9.351 -1.125 1.00 20.44 489 LYS A C 1
ATOM 7839 O O . LYS A 1 491 ? -4.809 9.731 -2.305 1.00 17.89 489 LYS A O 1
ATOM 7858 N N . TRP A 1 492 ? -4.171 9.942 -0.132 1.00 13.07 490 TRP A N 1
ATOM 7859 C CA . TRP A 1 492 ? -3.178 10.997 -0.352 1.00 16.16 490 TRP A CA 1
ATOM 7860 C C . TRP A 1 492 ? -1.802 10.455 0.004 1.00 10.02 490 TRP A C 1
ATOM 7861 O O . TRP A 1 492 ? -1.657 9.685 0.949 1.00 11.85 490 TRP A O 1
ATOM 7882 N N . LEU A 1 493 ? -0.799 10.872 -0.769 1.00 14.45 491 LEU A N 1
ATOM 7883 C CA . LEU A 1 493 ? 0.585 10.463 -0.571 1.00 15.38 491 LEU A CA 1
ATOM 7884 C C . LEU A 1 493 ? 1.396 11.676 -0.158 1.00 11.95 491 LEU A C 1
ATOM 7885 O O . LEU A 1 493 ? 1.325 12.727 -0.807 1.00 15.71 491 LEU A O 1
ATOM 7901 N N . VAL A 1 494 ? 2.160 11.524 0.923 1.00 14.03 492 VAL A N 1
ATOM 7902 C CA . VAL A 1 494 ? 3.107 12.550 1.358 1.00 12.15 492 VAL A CA 1
ATOM 7903 C C . VAL A 1 494 ? 4.494 11.994 1.163 1.00 11.62 492 VAL A C 1
ATOM 7904 O O . VAL A 1 494 ? 4.771 10.874 1.579 1.00 11.57 492 VAL A O 1
ATOM 7917 N N . VAL A 1 495 ? 5.363 12.773 0.529 1.00 13.61 493 VAL A N 1
ATOM 7918 C CA . VAL A 1 495 ? 6.757 12.376 0.310 1.00 13.42 493 VAL A CA 1
ATOM 7919 C C . VAL A 1 495 ? 7.665 13.484 0.844 1.00 15.90 493 VAL A C 1
ATOM 7920 O O . VAL A 1 495 ? 7.490 14.668 0.508 1.00 14.65 493 VAL A O 1
ATOM 7933 N N . ALA A 1 496 ? 8.613 13.104 1.693 1.00 18.92 494 ALA A N 1
ATOM 7934 C CA . ALA A 1 496 ? 9.503 14.075 2.325 1.00 12.27 494 ALA A CA 1
ATOM 7935 C C . ALA A 1 496 ? 10.947 13.599 2.433 1.00 12.58 494 ALA A C 1
ATOM 7936 O O . ALA A 1 496 ? 11.214 12.493 2.911 1.00 14.73 494 ALA A O 1
ATOM 7943 N N . ASN A 1 497 ? 11.855 14.472 2.014 1.00 9.76 495 ASN A N 1
ATOM 7944 C CA . ASN A 1 497 ? 13.279 14.346 2.278 1.00 11.24 495 ASN A CA 1
ATOM 7945 C C . ASN A 1 497 ? 13.625 15.027 3.620 1.00 15.36 495 ASN A C 1
ATOM 7946 O O . ASN A 1 497 ? 13.517 16.251 3.766 1.00 15.80 495 ASN A O 1
ATOM 7957 N N . LEU A 1 498 ? 14.003 14.222 4.608 1.00 11.56 496 LEU A N 1
ATOM 7958 C CA . LEU A 1 498 ? 14.300 14.705 5.944 1.00 15.74 496 LEU A CA 1
ATOM 7959 C C . LEU A 1 498 ? 15.692 15.321 6.016 1.00 14.14 496 LEU A C 1
ATOM 7960 O O . LEU A 1 498 ? 16.059 15.914 7.039 1.00 12.19 496 LEU A O 1
ATOM 7976 N N . SER A 1 499 ? 16.454 15.163 4.934 1.00 12.40 497 SER A N 1
ATOM 7977 C CA . SER A 1 499 ? 17.889 15.476 4.909 1.00 15.22 497 SER A CA 1
ATOM 7978 C C . SER A 1 499 ? 18.209 16.670 4.022 1.00 14.05 497 SER A C 1
ATOM 7979 O O . SER A 1 499 ? 17.397 17.084 3.174 1.00 13.10 497 SER A O 1
ATOM 7987 N N . ASN A 1 500 ? 19.409 17.200 4.204 1.00 13.85 498 ASN A N 1
ATOM 7988 C CA . ASN A 1 500 ? 19.890 18.307 3.387 1.00 19.24 498 ASN A CA 1
ATOM 7989 C C . ASN A 1 500 ? 20.594 17.872 2.105 1.00 18.56 498 ASN A C 1
ATOM 7990 O O . ASN A 1 500 ? 21.252 18.681 1.460 1.00 22.63 498 ASN A O 1
ATOM 8001 N N . GLU A 1 501 ? 20.457 16.609 1.729 1.00 18.70 499 GLU A N 1
ATOM 8002 C CA . GLU A 1 501 ? 21.079 16.124 0.503 1.00 22.28 499 GLU A CA 1
ATOM 8003 C C . GLU A 1 501 ? 20.125 15.272 -0.329 1.00 20.50 499 GLU A C 1
ATOM 8004 O O . GLU A 1 501 ? 19.083 14.790 0.154 1.00 16.37 499 GLU A O 1
ATOM 8016 N N . GLU A 1 502 ? 20.458 15.122 -1.602 1.00 17.19 500 GLU A N 1
ATOM 8017 C CA . GLU A 1 502 ? 19.553 14.485 -2.554 1.00 19.72 500 GLU A CA 1
ATOM 8018 C C . GLU A 1 502 ? 19.287 13.039 -2.188 1.00 15.19 500 GLU A C 1
ATOM 8019 O O . GLU A 1 502 ? 20.173 12.328 -1.719 1.00 15.68 500 GLU A O 1
ATOM 8031 N N . GLN A 1 503 ? 18.053 12.611 -2.425 1.00 16.73 501 GLN A N 1
ATOM 8032 C CA . GLN A 1 503 ? 17.627 11.265 -2.086 1.00 23.58 501 GLN A CA 1
ATOM 8033 C C . GLN A 1 503 ? 16.752 10.732 -3.201 1.00 18.94 501 GLN A C 1
ATOM 8034 O O . GLN A 1 503 ? 15.897 11.456 -3.714 1.00 15.48 501 GLN A O 1
ATOM 8048 N N . ASN A 1 504 ? 16.970 9.462 -3.551 1.00 20.03 502 ASN A N 1
ATOM 8049 C CA . ASN A 1 504 ? 16.159 8.759 -4.546 1.00 23.10 502 ASN A CA 1
ATOM 8050 C C . ASN A 1 504 ? 14.802 8.330 -3.988 1.00 20.20 502 ASN A C 1
ATOM 8051 O O . ASN A 1 504 ? 14.691 7.961 -2.828 1.00 17.24 502 ASN A O 1
ATOM 8062 N N . PHE A 1 505 ? 13.763 8.390 -4.810 1.00 21.62 503 PHE A N 1
ATOM 8063 C CA . PHE A 1 505 ? 12.463 7.886 -4.395 1.00 19.64 503 PHE A CA 1
ATOM 8064 C C . PHE A 1 505 ? 11.790 7.233 -5.577 1.00 24.16 503 PHE A C 1
ATOM 8065 O O . PHE A 1 505 ? 11.818 7.769 -6.684 1.00 23.91 503 PHE A O 1
ATOM 8082 N N . VAL A 1 506 ? 11.173 6.079 -5.325 1.00 22.44 504 VAL A N 1
ATOM 8083 C CA . VAL A 1 506 ? 10.556 5.291 -6.385 1.00 25.20 504 VAL A CA 1
ATOM 8084 C C . VAL A 1 506 ? 9.123 4.923 -5.991 1.00 22.31 504 VAL A C 1
ATOM 8085 O O . VAL A 1 506 ? 8.875 4.546 -4.85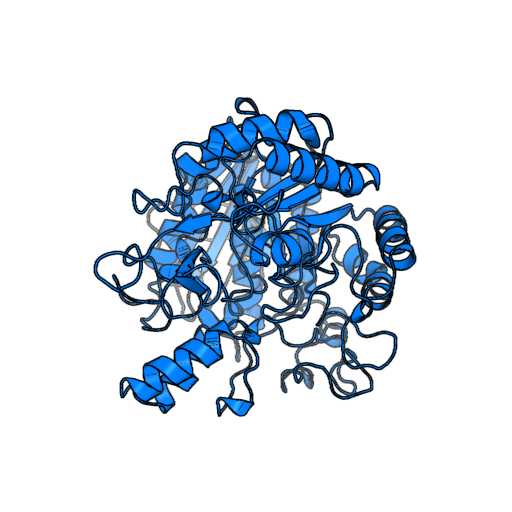3 1.00 30.87 504 VAL A O 1
ATOM 8098 N N . SER A 1 507 ? 8.194 5.068 -6.936 1.00 30.02 505 SER A N 1
ATOM 8099 C CA . SER A 1 507 ? 6.772 4.814 -6.706 1.00 33.45 505 SER A CA 1
ATOM 8100 C C . SER A 1 507 ? 5.991 4.584 -8.014 1.00 31.72 505 SER A C 1
ATOM 8101 O O . SER A 1 507 ? 6.207 5.278 -9.002 1.00 29.77 505 SER A O 1
ATOM 8109 N N . ASN A 1 508 ? 5.063 3.627 -8.002 1.00 25.21 506 ASN A N 1
ATOM 8110 C CA . ASN A 1 508 ? 4.209 3.371 -9.157 1.00 30.84 506 ASN A CA 1
ATOM 8111 C C . ASN A 1 508 ? 2.894 4.125 -9.077 1.00 37.79 506 ASN A C 1
ATOM 8112 O O . ASN A 1 508 ? 2.059 4.021 -9.970 1.00 33.33 506 ASN A O 1
ATOM 8123 N N . ASP A 1 509 ? 2.700 4.876 -8.002 1.00 24.10 507 ASP A N 1
ATOM 8124 C CA . ASP A 1 509 ? 1.499 5.687 -7.874 1.00 28.67 507 ASP A CA 1
ATOM 8125 C C . ASP A 1 509 ? 1.441 6.743 -8.948 1.00 29.96 507 ASP A C 1
ATOM 8126 O O . ASP A 1 509 ? 2.451 7.342 -9.295 1.00 32.22 507 ASP A O 1
ATOM 8135 N N . GLN A 1 510 ? 0.246 6.978 -9.468 1.00 30.66 508 GLN A N 1
ATOM 8136 C CA . GLN A 1 510 ? 0.022 8.125 -10.329 1.00 34.90 508 GLN A CA 1
ATOM 8137 C C . GLN A 1 510 ? -0.543 9.188 -9.415 1.00 31.49 508 GLN A C 1
ATOM 8138 O O . GLN A 1 510 ? -1.377 8.889 -8.557 1.00 27.43 508 GLN A O 1
ATOM 8152 N N . ILE A 1 511 ? -0.084 10.419 -9.577 1.00 24.01 509 ILE A N 1
ATOM 8153 C CA . ILE A 1 511 ? -0.374 11.436 -8.591 1.00 26.90 509 ILE A CA 1
ATOM 8154 C C . ILE A 1 511 ? -0.813 12.727 -9.209 1.00 23.07 509 ILE A C 1
ATOM 8155 O O . ILE A 1 511 ? -0.465 13.031 -10.344 1.00 23.16 509 ILE A O 1
ATOM 8171 N N . GLU A 1 512 ? -1.559 13.499 -8.431 1.00 16.83 510 GLU A N 1
ATOM 8172 C CA . GLU A 1 512 ? -1.774 14.902 -8.716 1.00 21.18 510 GLU A CA 1
ATOM 8173 C C . GLU A 1 512 ? -1.306 15.697 -7.499 1.00 24.71 510 GLU A C 1
ATOM 8174 O O . GLU A 1 512 ? -1.868 15.569 -6.416 1.00 20.67 510 GLU A O 1
ATOM 8186 N N . THR A 1 513 ? -0.301 16.541 -7.675 1.00 19.81 511 THR A N 1
ATOM 8187 C CA . THR A 1 513 ? 0.249 17.259 -6.546 1.00 20.23 511 THR A CA 1
ATOM 8188 C C . THR A 1 513 ? -0.641 18.403 -6.062 1.00 21.18 511 THR A C 1
ATOM 8189 O O . THR A 1 513 ? -1.176 19.168 -6.855 1.00 21.22 511 THR A O 1
ATOM 8200 N N . ILE A 1 514 ? -0.777 18.487 -4.739 1.00 17.11 512 ILE A N 1
ATOM 8201 C CA . ILE A 1 514 ? -1.581 19.491 -4.038 1.00 18.74 512 ILE A CA 1
ATOM 8202 C C . ILE A 1 514 ? -0.734 20.618 -3.468 1.00 20.37 512 ILE A C 1
ATOM 8203 O O . ILE A 1 514 ? -1.174 21.762 -3.359 1.00 19.46 512 ILE A O 1
ATOM 8219 N N . LEU A 1 515 ? 0.472 20.288 -3.022 1.00 15.80 513 LEU A N 1
ATOM 8220 C CA . LEU A 1 515 ? 1.282 21.268 -2.318 1.00 15.00 513 LEU A CA 1
ATOM 8221 C C . LEU A 1 515 ? 2.706 20.771 -2.302 1.00 13.29 513 LEU A C 1
ATOM 8222 O O . LEU A 1 515 ? 2.954 19.582 -2.073 1.00 13.85 513 LEU A O 1
ATOM 8238 N N . SER A 1 516 ? 3.647 21.671 -2.556 1.00 13.17 514 SER A N 1
ATOM 8239 C CA . SER A 1 516 ? 5.067 21.322 -2.456 1.00 12.17 514 SER A CA 1
ATOM 8240 C C . SER A 1 516 ? 5.902 22.517 -2.047 1.00 14.59 514 SER A C 1
ATOM 8241 O O . SER A 1 516 ? 5.475 23.664 -2.200 1.00 16.35 514 SER A O 1
ATOM 8249 N N . ASN A 1 517 ? 7.095 22.253 -1.523 1.00 16.87 515 ASN A N 1
ATOM 8250 C CA . ASN A 1 517 ? 8.040 23.328 -1.249 1.00 16.76 515 ASN A CA 1
ATOM 8251 C C . ASN A 1 517 ? 9.057 23.507 -2.384 1.00 14.84 515 ASN A C 1
ATOM 8252 O O . ASN A 1 517 ? 9.972 24.324 -2.275 1.00 9.95 515 ASN A O 1
ATOM 8263 N N . TYR A 1 518 ? 8.876 22.736 -3.449 1.00 12.47 516 TYR A N 1
ATOM 8264 C CA . TYR A 1 518 ? 9.623 22.916 -4.686 1.00 14.04 516 TYR A CA 1
ATOM 8265 C C . TYR A 1 518 ? 8.632 22.936 -5.858 1.00 17.43 516 TYR A C 1
ATOM 8266 O O . TYR A 1 518 ? 7.443 22.743 -5.666 1.00 15.69 516 TYR A O 1
ATOM 8284 N N . PRO A 1 519 ? 9.120 23.153 -7.093 1.00 18.88 517 PRO A N 1
ATOM 8285 C CA . PRO A 1 519 ? 8.141 23.081 -8.190 1.00 19.52 517 PRO A CA 1
ATOM 8286 C C . PRO A 1 519 ? 7.439 21.726 -8.240 1.00 16.76 517 PRO A C 1
ATOM 8287 O O . PRO A 1 519 ? 8.062 20.681 -8.019 1.00 16.09 517 PRO A O 1
ATOM 8298 N N . GLU A 1 520 ? 6.139 21.754 -8.516 1.00 13.94 518 GLU A N 1
ATOM 8299 C CA . GLU A 1 520 ? 5.303 20.568 -8.439 1.00 18.93 518 GLU A CA 1
ATOM 8300 C C . GLU A 1 520 ? 5.649 19.505 -9.475 1.00 27.70 518 GLU A C 1
ATOM 8301 O O . GLU A 1 520 ? 5.982 19.809 -10.617 1.00 27.16 518 GLU A O 1
ATOM 8313 N N . ARG A 1 521 ? 5.568 18.251 -9.043 1.00 23.47 519 ARG A N 1
ATOM 8314 C CA . ARG A 1 521 ? 5.833 17.107 -9.896 1.00 23.32 519 ARG A CA 1
ATOM 8315 C C . ARG A 1 521 ? 4.532 16.462 -10.326 1.00 24.26 519 ARG A C 1
ATOM 8316 O O . ARG A 1 521 ? 3.514 16.580 -9.638 1.00 20.02 519 ARG A O 1
ATOM 8337 N N . ASN A 1 522 ? 4.579 15.766 -11.457 1.00 25.11 520 ASN A N 1
ATOM 8338 C CA . ASN A 1 522 ? 3.414 15.065 -11.989 1.00 29.05 520 ASN A CA 1
ATOM 8339 C C . ASN A 1 522 ? 3.665 13.564 -12.032 1.00 29.60 520 ASN A C 1
ATOM 8340 O O . ASN A 1 522 ? 2.857 12.804 -12.546 1.00 31.75 520 ASN A O 1
ATOM 8351 N N . ASN A 1 523 ? 4.810 13.135 -11.528 1.00 28.30 521 ASN A N 1
ATOM 8352 C CA . ASN A 1 523 ? 5.019 11.717 -11.312 1.00 29.30 521 ASN A CA 1
ATOM 8353 C C . ASN A 1 523 ? 6.176 11.501 -10.368 1.00 25.20 521 ASN A C 1
ATOM 8354 O O . ASN A 1 523 ? 6.959 12.409 -10.120 1.00 28.16 521 ASN A O 1
ATOM 8365 N N . VAL A 1 524 ? 6.265 10.288 -9.843 1.00 26.02 522 VAL A N 1
ATOM 8366 C CA . VAL A 1 524 ? 7.225 9.939 -8.809 1.00 29.04 522 VAL A CA 1
ATOM 8367 C C . VAL A 1 524 ? 7.827 8.578 -9.122 1.00 25.80 522 VAL A C 1
ATOM 8368 O O . VAL A 1 524 ? 8.295 7.878 -8.227 1.00 21.25 522 VAL A O 1
ATOM 8381 N N . GLN A 1 525 ? 7.826 8.208 -10.401 1.00 27.35 523 GLN A N 1
ATOM 8382 C CA . GLN A 1 525 ? 8.266 6.876 -10.808 1.00 26.35 523 GLN A CA 1
ATOM 8383 C C . GLN A 1 525 ? 9.705 6.617 -10.378 1.00 21.25 523 GLN A C 1
ATOM 8384 O O . GLN A 1 525 ? 10.030 5.577 -9.815 1.00 26.68 523 GLN A O 1
ATOM 8398 N N . ASN A 1 526 ? 10.573 7.566 -10.663 1.00 25.11 524 ASN A N 1
ATOM 8399 C CA . ASN A 1 526 ? 11.970 7.448 -10.283 1.00 28.15 524 ASN A CA 1
ATOM 8400 C C . ASN A 1 526 ? 12.544 8.856 -10.247 1.00 30.44 524 ASN A C 1
ATOM 8401 O O . ASN A 1 526 ? 12.871 9.436 -11.283 1.00 27.09 524 ASN A O 1
ATOM 8412 N N . ILE A 1 527 ? 12.628 9.419 -9.047 1.00 25.60 525 ILE A N 1
ATOM 8413 C CA . ILE A 1 527 ? 12.979 10.820 -8.910 1.00 23.46 525 ILE A CA 1
ATOM 8414 C C . ILE A 1 527 ? 14.103 11.009 -7.924 1.00 21.49 525 ILE A C 1
ATOM 8415 O O . ILE A 1 527 ? 14.401 10.137 -7.092 1.00 18.71 525 ILE A O 1
ATOM 8431 N N . THR A 1 528 ? 14.719 12.176 -8.025 1.00 21.37 526 THR A N 1
ATOM 8432 C CA . THR A 1 528 ? 15.723 12.597 -7.073 1.00 22.54 526 THR A CA 1
ATOM 8433 C C . THR A 1 528 ? 15.167 13.759 -6.280 1.00 16.91 526 THR A C 1
ATOM 8434 O O . THR A 1 528 ? 14.963 14.845 -6.818 1.00 16.13 526 THR A O 1
ATOM 8445 N N . LEU A 1 529 ? 14.888 13.529 -5.002 1.00 17.18 527 LEU A N 1
ATOM 8446 C CA . LEU A 1 529 ? 14.388 14.600 -4.157 1.00 17.68 527 LEU A CA 1
ATOM 8447 C C . LEU A 1 529 ? 15.510 15.597 -3.887 1.00 16.82 527 LEU A C 1
ATOM 8448 O O . LEU A 1 529 ? 16.615 15.220 -3.490 1.00 16.03 527 LEU A O 1
ATOM 8464 N N . LYS A 1 530 ? 15.209 16.869 -4.095 1.00 15.86 528 LYS A N 1
ATOM 8465 C CA . LYS A 1 530 ? 16.092 17.942 -3.687 1.00 16.34 528 LYS A CA 1
ATOM 8466 C C . LYS A 1 530 ? 16.162 18.011 -2.162 1.00 14.19 528 LYS A C 1
ATOM 8467 O O . LYS A 1 530 ? 15.357 17.395 -1.488 1.00 14.82 528 LYS A O 1
ATOM 8486 N N . PRO A 1 531 ? 17.134 18.759 -1.620 1.00 13.11 529 PRO A N 1
ATOM 8487 C CA . PRO A 1 531 ? 17.251 18.894 -0.162 1.00 11.61 529 PRO A CA 1
ATOM 8488 C C . PRO A 1 531 ? 15.950 19.372 0.503 1.00 13.53 529 PRO A C 1
ATOM 8489 O O . PRO A 1 531 ? 15.374 20.388 0.094 1.00 14.55 529 PRO A O 1
ATOM 8500 N N . TYR A 1 532 ? 15.499 18.640 1.520 1.00 12.25 530 TYR A N 1
ATOM 8501 C CA . TYR A 1 532 ? 14.262 18.964 2.227 1.00 13.64 530 TYR A CA 1
ATOM 8502 C C . TYR A 1 532 ? 13.012 18.994 1.347 1.00 12.83 530 TYR A C 1
ATOM 8503 O O . TYR A 1 532 ? 11.970 19.497 1.756 1.00 15.10 530 TYR A O 1
ATOM 8521 N N . GLU A 1 533 ? 13.089 18.434 0.151 1.00 10.56 531 GLU A N 1
ATOM 8522 C CA . GLU A 1 533 ? 11.936 18.487 -0.730 1.00 9.37 531 GLU A CA 1
ATOM 8523 C C . GLU A 1 533 ? 10.784 17.682 -0.126 1.00 12.37 531 GLU A C 1
ATOM 8524 O O . GLU A 1 533 ? 10.967 16.548 0.320 1.00 13.07 531 GLU A O 1
ATOM 8536 N N . ALA A 1 534 ? 9.599 18.269 -0.111 1.00 9.87 532 ALA A N 1
ATOM 8537 C CA . ALA A 1 534 ? 8.453 17.607 0.492 1.00 11.52 532 ALA A CA 1
ATOM 8538 C C . ALA A 1 534 ? 7.173 18.053 -0.191 1.00 12.96 532 ALA A C 1
ATOM 8539 O O . ALA A 1 534 ? 6.985 19.244 -0.480 1.00 14.54 532 ALA A O 1
ATOM 8546 N N . PHE A 1 535 ? 6.271 17.103 -0.424 1.00 14.48 533 PHE A N 1
ATOM 8547 C CA . PHE A 1 535 ? 5.036 17.436 -1.102 1.00 14.24 533 PHE A CA 1
ATOM 8548 C C . PHE A 1 535 ? 3.895 16.484 -0.791 1.00 15.40 533 PHE A C 1
ATOM 8549 O O . PHE A 1 535 ? 4.090 15.377 -0.295 1.00 16.81 533 PHE A O 1
ATOM 8566 N N . ILE A 1 536 ? 2.692 16.968 -1.062 1.00 11.46 534 ILE A N 1
ATOM 8567 C CA . ILE A 1 536 ? 1.466 16.237 -0.815 1.00 13.16 534 ILE A CA 1
ATOM 8568 C C . ILE A 1 536 ? 0.772 16.042 -2.152 1.00 11.51 534 ILE A C 1
ATOM 8569 O O . ILE A 1 536 ? 0.626 17.005 -2.892 1.00 11.56 534 ILE A O 1
ATOM 8585 N N . SER A 1 537 ? 0.313 14.816 -2.423 1.00 10.88 535 SER A N 1
ATOM 8586 C CA . SER A 1 537 ? -0.303 14.465 -3.700 1.00 18.21 535 SER A CA 1
ATOM 8587 C C . SER A 1 537 ? -1.556 13.610 -3.487 1.00 20.67 535 SER A C 1
ATOM 8588 O O . SER A 1 537 ? -1.581 12.769 -2.590 1.00 17.92 535 SER A O 1
ATOM 8596 N N . LYS A 1 538 ? -2.584 13.825 -4.310 1.00 17.76 536 LYS A N 1
ATOM 8597 C CA . LYS A 1 538 ? -3.695 12.877 -4.400 1.00 22.09 536 LYS A CA 1
ATOM 8598 C C . LYS A 1 538 ? -3.234 11.679 -5.215 1.00 19.58 536 LYS A C 1
ATOM 8599 O O . LYS A 1 538 ? -2.598 11.838 -6.236 1.00 20.89 536 LYS A O 1
ATOM 8618 N N . VAL A 1 539 ? -3.532 10.475 -4.753 1.00 20.62 537 VAL A N 1
ATOM 8619 C CA . VAL A 1 539 ? -3.169 9.286 -5.497 1.00 22.46 537 VAL A CA 1
ATOM 8620 C C . VAL A 1 539 ? -4.352 8.901 -6.386 1.00 29.35 537 VAL A C 1
ATOM 8621 O O . VAL A 1 539 ? -5.493 8.809 -5.915 1.00 24.38 537 VAL A O 1
ATOM 8634 N N . ILE A 1 540 ? -4.066 8.705 -7.670 1.00 29.66 538 ILE A N 1
ATOM 8635 C CA . ILE A 1 540 ? -5.092 8.465 -8.686 1.00 32.27 538 ILE A CA 1
ATOM 8636 C C . ILE A 1 540 ? -5.292 6.976 -8.922 1.00 31.00 538 ILE A C 1
ATOM 8637 O O . ILE A 1 540 ? -4.323 6.271 -9.209 1.00 40.86 538 ILE A O 1
#

Organism: Lactobacillus acidophilus (strain ATCC 700396 / NCK56 / N2 / NCFM) (NCBI:txid272621)

Secondary structure (DSSP, 8-state):
--GGGS--EEEE-GGGT--SSSSSS--HHHHHTTHHHHHHHT-SEEEE---EE---TTTTSS-SEEEEE-TTT--HHHHHHHHHHHHHTT-EEEEEE--SB--TTSHHHHHHTT-TTSTTGGGB-EE--BTTB-SS--B-TTSSBSEEEETTTTEEEE-SS-TTSPBB-TT-HHHHHHHHHHHHHHHHTT--EEEETTGGGTT-BGGGTBBTB-TTHHHHHHHHHHHTTTTT--EEEEE-TT--HHHHHHHH-GGG-S-SEEE--GGGGGGB-TTS-TTSB-PPPHHHHHHHHHHHHHSS-TTS---EE-S--TTS--HHHHHS--STTHHHHHHHHHHHHHTSSSEEEEETTGGGT------SSGGG---HHHHHHHHHHHHTT--HHHHHHHHHHH-GGGG-SPP--SSSGGGGS-SS--SSPPPGGGGTSSHHHHHH-TTSHHHHHHHHHHHHHH-HHHHHPEEEEPTT--TTEEEEEEEETTEEEEEEEE-SSS-EEEE----EEEEEESSSPPS--SEEEEPTT-EEEEEE-

B-factor: mean 18.72, std 9.84, range [4.42, 78.69]